Protein AF-A0A0F8D4D6-F1 (afdb_monomer)

Secondary structure (DSSP, 8-state):
--------------------------SSS-HHHHHHHHHHHHHHHHTSSSS--TT-EE--SSSSS-EETTTTEETTSSHHHHHHHHHHHH-TT-TTGGGHHHHHHHHTS---BGGGTB----TT-TTHHHHHHT---HHHHHHHHHHHIIIIIHHHHHHHHHTT---HHHHHHHHHHHHHHHHHHHHHHHHHH-S-GGGT--HHHHHHHHHHHHHHHHHHH-SS---TTHHHHHHHHHT-TT-PSSEEEEETTEEEEE-S------------TTGGGG--EEEPEEEEEEEETTSTT---TT-SEEEEEEETTEEEEEEEEE--TTS-TTSEEEEEEEEEEEEESTT---SS-EEEEEEEESS---TTT--SSEEETTEE-SSTT--EE-TTS-BT-S--SEEEEE-TTPPP-SEEEEEE-HHHHHHHHTTSS----EEEEESS-SS--EEEE-TT-S-GGGS-EEEEEEE---------PPPEEEEE---EEEEEEGGGTT---TT-SEEEEEEETTEEEEEEEE---TTTSSSS-EEEEEEEEEEEESTT---SS-EEEEEEEESS---TTT--SSEEETTEE-SSTT--EE-TT--BT-S--SEEEEE-TTPPP-SEEEEEE-HHHHHHHHTTSS----EEEEESS-SS--EEEE-TTSS-TTTS-EEEEEE-

Solvent-accessible surface area (backbone atoms only — not comparable to full-atom values): 36182 Å² total; per-residue (Å²): 132,87,87,84,88,84,91,89,84,85,90,82,90,86,84,91,75,87,76,79,77,78,72,87,84,83,86,83,81,60,70,79,43,48,57,32,36,38,51,30,56,46,21,29,70,77,66,75,32,57,54,64,44,64,33,43,48,46,68,82,77,68,24,34,21,42,34,28,32,56,83,51,38,20,45,15,59,49,55,30,45,56,38,49,51,50,26,29,73,78,36,76,83,45,86,66,50,80,38,48,74,31,36,54,52,45,61,71,45,77,46,65,31,59,97,44,57,8,16,56,64,61,70,72,45,82,61,47,50,60,54,40,53,68,51,79,56,63,61,53,50,48,27,49,52,55,47,45,36,69,70,31,47,49,54,20,50,53,51,30,57,74,37,45,60,81,44,47,45,54,43,38,51,41,31,50,31,17,69,77,49,35,61,67,47,32,50,50,52,53,58,72,57,52,76,33,37,66,75,71,36,59,57,70,64,45,45,56,46,44,53,52,52,48,46,53,50,35,55,72,69,63,75,79,60,60,49,67,60,51,21,59,52,53,36,57,75,70,63,46,38,72,60,66,66,71,41,76,41,38,37,88,85,45,82,41,79,45,64,40,76,58,69,81,69,68,79,73,66,83,61,56,84,77,59,72,67,66,61,61,51,74,47,53,75,72,44,52,37,33,21,34,56,86,48,31,82,47,58,34,58,80,40,44,46,35,35,28,8,2,54,83,92,34,42,30,21,29,39,38,32,60,60,54,80,87,46,42,67,89,56,48,63,66,42,25,38,39,31,39,23,33,54,34,47,74,95,44,64,40,92,29,59,30,39,39,32,32,29,38,35,69,54,75,64,37,68,91,40,28,21,10,41,22,34,27,88,93,37,64,37,93,39,72,66,56,49,32,26,16,71,85,68,36,76,76,45,90,46,53,57,21,73,51,74,48,54,14,81,54,57,56,80,69,43,73,48,77,34,60,35,32,73,57,53,40,38,3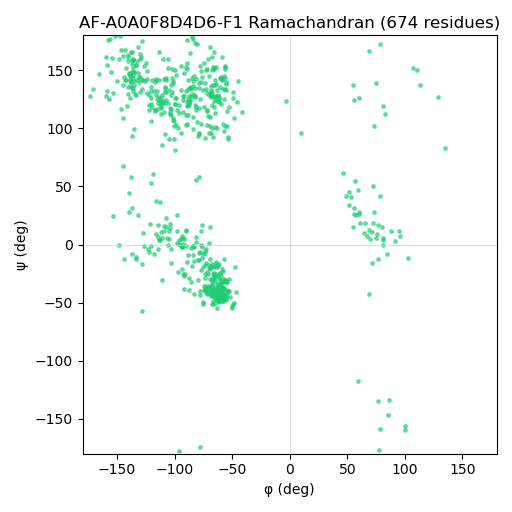3,30,60,62,77,36,79,82,41,36,39,31,37,32,26,79,62,54,58,40,17,52,38,33,26,32,18,86,56,31,92,48,78,93,38,30,52,45,36,36,42,30,54,38,69,85,75,74,82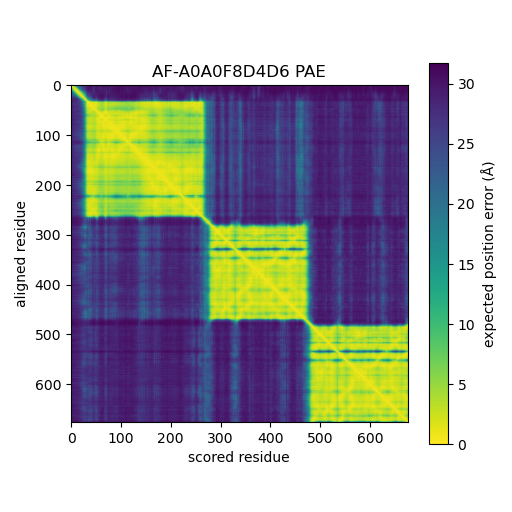,88,72,84,93,59,76,71,45,79,46,76,48,64,76,44,52,48,36,32,22,32,55,88,45,30,85,47,58,35,56,80,42,45,47,37,32,28,6,3,54,97,94,30,43,30,21,27,40,37,30,68,90,51,77,87,38,48,79,54,50,53,58,78,42,28,37,40,34,38,21,32,56,35,47,76,92,49,69,39,88,30,57,29,38,38,32,31,28,39,32,68,56,73,65,36,67,90,39,26,22,10,42,21,33,28,89,94,37,62,37,93,39,74,65,58,48,35,26,17,69,85,67,34,76,75,47,87,48,52,57,22,69,48,76,47,55,18,82,54,63,56,81,70,45,75,47,75,31,57,36,31,70,61,51,35,36,28,32,71,60,76,37,80,82,39,40,38,31,37,31,26,78,62,51,62,44,16,54,39,31,24,34,18,66,57,53,82,48,85,92,36,34,41,37,37,39,36,32,28,57

Nearest PDB structures (foldseek):
  7c6d-assembly1_A  TM=9.141E-01  e=6.738E-16  Bacillus subtilis subsp. subtilis str. 168
  6x2q-assembly1_A  TM=8.993E-01  e=3.715E-16  Gynuella sunshinyii YC6258
  7c6c-assembly1_A  TM=9.060E-01  e=2.905E-15  Bacillus subtilis subsp. subtilis str. 168
  5hwa-assembly1_A  TM=7.867E-01  e=1.535E-08  Niallia circulans
  2d05-assembly1_A  TM=7.242E-01  e=1.954E-07  Niallia circulans

Radius of gyration: 32.32 Å; Cα contacts (8 Å, |Δi|>4): 1452; chains: 1; bounding box: 99×65×96 Å

Sequence (676 aa):
MKINKYLIWFLALFLFVVMVTVMPTGAAENTSNMKNVILQMTTTLENSDTQLHFNYAENIGDGRGITFGCIGFCTGTYDGNILIKHYTELNPDNVLAKYIPALDKIDAGSHYAADGDGNPSVEGLSGFIQDVNSCDDPLFKKSQMDKLDELYYNPAMEIADSIGAKNALTKAFIYDMCIRHGVDGAKSIIKNAGTTPKQGADENTYLQKLLSLRDVKLKQEGAGDVNRNQGYKNVLNSGNIDLKTPFTFVAYGDYFTIDGKLDLGEQQQETTVEDRKNSTAAVIIEADNRLREASPDIVYQSSSFIDVGGIKSFRYRDVMRFDLSEYTSDFHVSNATLSLYWYYPAGTSRPNDTVIEVYRPASAWNSDYVSWNKRDKGVLWKNPGGNWYDKNGVLQGSTPYATITIKGSTLPDNRYYEFDVTDLVKEYTSGKYENTGFLIKARTENNNYIAFYSSEAWNENQKPRLAVTEQASVDPIIDVTPVTDVTVTGAMDNRLREASSDTVFKSSTFIDVGGIKSFRYRDVMRFDLSEYEASGEVSDATLSLYWYYPAGSSRLQDTVIEVYRPASAWNSDYVSWNKKDKGVSWINPGGDWYDKNCVSQGSTPYATITIKGNSFPDNRYYELDVTDLVKEYTSGKYENTGFLIKARTESNNYIAFSSSDVGNINQVPKLQLAYS

Structure (mmCIF, N/CA/C/O backbone):
data_AF-A0A0F8D4D6-F1
#
_entry.id   AF-A0A0F8D4D6-F1
#
loop_
_atom_site.group_PDB
_atom_site.id
_atom_site.type_symbol
_atom_site.label_atom_id
_atom_site.label_alt_id
_atom_site.label_comp_id
_atom_site.label_asym_id
_atom_site.label_entity_id
_atom_site.label_seq_id
_atom_site.pdbx_PDB_ins_code
_atom_site.Cartn_x
_atom_site.Cartn_y
_atom_site.Cartn_z
_atom_site.occupancy
_atom_site.B_iso_or_equiv
_atom_site.auth_seq_id
_atom_site.auth_comp_id
_atom_site.auth_asym_id
_atom_site.auth_atom_id
_atom_site.pdbx_PDB_model_num
ATOM 1 N N . MET A 1 1 ? 54.434 15.778 53.731 1.00 36.81 1 MET A N 1
ATOM 2 C CA . MET A 1 1 ? 53.776 15.859 52.407 1.00 36.81 1 MET A CA 1
ATOM 3 C C . MET A 1 1 ? 52.270 15.729 52.635 1.00 36.81 1 MET A C 1
ATOM 5 O O . MET A 1 1 ? 51.883 14.868 53.412 1.00 36.81 1 MET A O 1
ATOM 9 N N . LYS A 1 2 ? 51.481 16.674 52.102 1.00 31.05 2 LYS A N 1
ATOM 10 C CA . LYS A 1 2 ? 50.043 16.959 52.354 1.00 31.05 2 LYS A CA 1
ATOM 11 C C . LYS A 1 2 ? 49.157 15.681 52.362 1.00 31.05 2 LYS A C 1
ATOM 13 O O . LYS A 1 2 ? 49.332 14.867 51.469 1.00 31.05 2 LYS A O 1
ATOM 18 N N . ILE A 1 3 ? 48.411 15.358 53.443 1.00 26.36 3 ILE A N 1
ATOM 19 C CA . ILE A 1 3 ? 46.984 15.705 53.764 1.00 26.36 3 ILE A CA 1
ATOM 20 C C . ILE A 1 3 ? 46.011 15.156 52.682 1.00 26.36 3 ILE A C 1
ATOM 22 O O . ILE A 1 3 ? 46.236 15.483 51.527 1.00 26.36 3 ILE A O 1
ATOM 26 N N . ASN A 1 4 ? 44.927 14.376 52.892 1.00 29.33 4 ASN A N 1
ATOM 27 C CA . ASN A 1 4 ? 44.018 14.044 54.021 1.00 29.33 4 ASN A CA 1
ATOM 28 C C . ASN A 1 4 ? 43.317 12.676 53.721 1.00 29.33 4 ASN A C 1
ATOM 30 O O . ASN A 1 4 ? 42.964 12.456 52.569 1.00 29.33 4 ASN A O 1
ATOM 34 N N . LYS A 1 5 ? 43.244 11.692 54.640 1.00 29.30 5 LYS A N 1
ATOM 35 C CA . LYS A 1 5 ? 42.182 11.364 55.649 1.00 29.30 5 LYS A CA 1
ATOM 36 C C . LYS A 1 5 ? 40.883 10.737 55.081 1.00 29.30 5 LYS A C 1
ATOM 38 O O . LYS A 1 5 ? 40.131 11.417 54.406 1.00 29.30 5 LYS A O 1
ATOM 43 N N . TYR A 1 6 ? 40.699 9.415 55.202 1.00 27.59 6 TYR A N 1
ATOM 44 C CA . TYR A 1 6 ? 40.019 8.646 56.282 1.00 27.59 6 TYR A CA 1
ATOM 45 C C . TYR A 1 6 ? 38.476 8.555 56.162 1.00 27.59 6 TYR A C 1
ATOM 47 O O . TYR A 1 6 ? 37.785 9.523 56.437 1.00 27.59 6 TYR A O 1
ATOM 55 N N . LEU A 1 7 ? 38.005 7.322 55.897 1.00 25.45 7 LEU A N 1
ATOM 56 C CA . LEU A 1 7 ? 37.172 6.493 56.795 1.00 25.45 7 LEU A CA 1
ATOM 57 C C . LEU A 1 7 ? 35.666 6.821 57.006 1.00 25.45 7 LEU A C 1
ATOM 59 O O . LEU A 1 7 ? 35.295 7.935 57.348 1.00 25.45 7 LEU A O 1
ATOM 63 N N . ILE A 1 8 ? 34.885 5.726 57.036 1.00 27.27 8 ILE A N 1
ATOM 64 C CA . ILE A 1 8 ? 33.656 5.436 57.821 1.00 27.27 8 ILE A CA 1
ATOM 65 C C . ILE A 1 8 ? 32.318 5.291 57.049 1.00 27.27 8 ILE A C 1
ATOM 67 O O . ILE A 1 8 ? 31.992 6.004 56.113 1.00 27.27 8 ILE A O 1
ATOM 71 N N . TRP A 1 9 ? 31.612 4.259 57.518 1.00 22.14 9 TRP A N 1
ATOM 72 C CA . TRP A 1 9 ? 30.362 3.560 57.211 1.00 22.14 9 TRP A CA 1
ATOM 73 C C . TRP A 1 9 ? 29.008 4.325 57.224 1.00 22.14 9 TRP A C 1
ATOM 75 O O . TRP A 1 9 ? 28.842 5.285 57.963 1.00 22.14 9 TRP A O 1
ATOM 85 N N . PHE A 1 10 ? 28.022 3.686 56.555 1.00 22.42 10 PHE A N 1
ATOM 86 C CA . PHE A 1 10 ? 26.564 3.543 56.836 1.00 22.42 10 PHE A CA 1
ATOM 87 C C . PHE A 1 10 ? 25.510 4.641 56.501 1.00 22.42 10 PHE A C 1
ATOM 89 O O . PHE A 1 10 ? 25.472 5.703 57.100 1.00 22.42 10 PHE A O 1
ATOM 96 N N . LEU A 1 11 ? 24.565 4.221 55.631 1.00 20.81 11 LEU A N 1
ATOM 97 C CA . LEU A 1 11 ? 23.084 4.359 55.618 1.00 20.81 11 LEU A CA 1
ATOM 98 C C . LEU A 1 11 ? 22.348 5.728 55.696 1.00 20.81 11 LEU A C 1
ATOM 100 O O . LEU A 1 11 ? 22.382 6.397 56.721 1.00 20.81 11 LEU A O 1
ATOM 104 N N . ALA A 1 12 ? 21.491 5.961 54.676 1.00 21.97 12 ALA A N 1
ATOM 105 C CA . ALA A 1 12 ? 20.027 6.234 54.736 1.00 21.97 12 ALA A CA 1
ATOM 106 C C . ALA A 1 12 ? 19.495 7.488 53.984 1.00 21.97 12 ALA A C 1
ATOM 108 O O . ALA A 1 12 ? 19.918 8.594 54.285 1.00 21.97 12 ALA A O 1
ATOM 109 N N . LEU A 1 13 ? 18.480 7.244 53.115 1.00 22.98 13 LEU A N 1
ATOM 110 C CA . LEU A 1 13 ? 17.277 8.053 52.753 1.00 22.98 13 LEU A CA 1
ATOM 111 C C . LEU A 1 13 ? 17.486 9.513 52.254 1.00 22.98 13 LEU A C 1
ATOM 113 O O . LEU A 1 13 ? 18.202 10.274 52.873 1.00 22.98 13 LEU A O 1
ATOM 117 N N . PHE A 1 14 ? 16.851 10.091 51.224 1.00 23.73 14 PHE A N 1
ATOM 118 C CA . PHE A 1 14 ? 15.625 9.872 50.438 1.00 23.73 14 PHE A CA 1
ATOM 119 C C . PHE A 1 14 ? 15.714 10.863 49.244 1.00 23.73 14 PHE A C 1
ATOM 121 O O . PHE A 1 14 ? 15.986 12.033 49.494 1.00 23.73 14 PHE A O 1
ATOM 128 N N . LEU A 1 15 ? 15.440 10.468 47.994 1.00 22.64 15 LEU A N 1
ATOM 129 C CA . LEU A 1 15 ? 14.408 11.114 47.160 1.00 22.64 15 LEU A CA 1
ATOM 130 C C . LEU A 1 15 ? 14.208 10.353 45.842 1.00 22.64 15 LEU A C 1
ATOM 132 O O . LEU A 1 15 ? 15.136 10.073 45.090 1.00 22.64 15 LEU A O 1
ATOM 136 N N . PHE A 1 16 ? 12.944 10.043 45.609 1.00 24.58 16 PHE A N 1
ATOM 137 C CA . PHE A 1 16 ? 12.343 9.430 44.438 1.00 24.58 16 PHE A CA 1
ATOM 138 C C . PHE A 1 16 ? 12.459 10.371 43.223 1.00 24.58 16 PHE A C 1
ATOM 140 O O . PHE A 1 16 ? 11.942 11.483 43.274 1.00 24.58 16 PHE A O 1
ATOM 147 N N . VAL A 1 17 ? 13.057 9.917 42.119 1.00 24.19 17 VAL A N 1
ATOM 148 C CA . VAL A 1 17 ? 12.711 10.393 40.769 1.00 24.19 17 VAL A CA 1
ATOM 149 C C . VAL A 1 17 ? 12.620 9.161 39.878 1.00 24.19 17 VAL A C 1
ATOM 151 O O . VAL A 1 17 ? 13.624 8.600 39.447 1.00 24.19 17 VAL A O 1
ATOM 154 N N . VAL A 1 18 ? 11.386 8.714 39.653 1.00 23.27 18 VAL A N 1
ATOM 155 C CA . VAL A 1 18 ? 11.045 7.768 38.592 1.00 23.27 18 VAL A CA 1
ATOM 156 C C . VAL A 1 18 ? 11.262 8.509 37.279 1.00 23.27 18 VAL A C 1
ATOM 158 O O . VAL A 1 18 ? 10.450 9.342 36.884 1.00 23.27 18 VAL A O 1
ATOM 161 N N . MET A 1 19 ? 12.392 8.252 36.626 1.00 23.64 19 MET A N 1
ATOM 162 C CA . MET A 1 19 ? 12.600 8.664 35.246 1.00 23.64 19 MET A CA 1
ATOM 163 C C . MET A 1 19 ? 11.864 7.640 34.381 1.00 23.64 19 MET A C 1
ATOM 165 O O . MET A 1 19 ? 12.377 6.563 34.092 1.00 23.64 19 MET A O 1
ATOM 169 N N . VAL A 1 20 ? 10.610 7.948 34.048 1.00 23.52 20 VAL A N 1
ATOM 170 C CA . VAL A 1 20 ? 9.877 7.257 32.986 1.00 23.52 20 VAL A CA 1
ATOM 171 C C . VAL A 1 20 ? 10.644 7.538 31.698 1.00 23.52 20 VAL A C 1
ATOM 173 O O . VAL A 1 20 ? 10.545 8.624 31.130 1.00 23.52 20 VAL A O 1
ATOM 176 N N . THR A 1 21 ? 11.460 6.588 31.250 1.00 24.72 21 THR A N 1
ATOM 177 C CA . THR A 1 21 ? 11.944 6.580 29.873 1.00 24.72 21 THR A CA 1
ATOM 178 C C . THR A 1 21 ? 10.753 6.244 28.996 1.00 24.72 21 THR A C 1
ATOM 180 O O . THR A 1 21 ? 10.384 5.082 28.846 1.00 24.72 21 THR A O 1
ATOM 183 N N . VAL A 1 22 ? 10.125 7.290 28.468 1.00 24.45 22 VAL A N 1
ATOM 184 C CA . VAL A 1 22 ? 9.247 7.200 27.307 1.00 24.45 22 VAL A CA 1
ATOM 185 C C . VAL A 1 22 ? 10.097 6.615 26.183 1.00 24.45 22 VAL A C 1
ATOM 187 O O . VAL A 1 22 ? 10.973 7.291 25.645 1.00 24.45 22 VAL A O 1
ATOM 190 N N . MET A 1 23 ? 9.904 5.331 25.890 1.00 25.11 23 MET A N 1
ATOM 191 C CA . MET A 1 23 ? 10.391 4.761 24.643 1.00 25.11 23 MET A CA 1
ATOM 192 C C . MET A 1 23 ? 9.583 5.407 23.512 1.00 25.11 23 MET A C 1
ATOM 194 O O . MET A 1 23 ? 8.354 5.414 23.598 1.00 25.11 23 MET A O 1
ATOM 198 N N . PRO A 1 24 ? 10.220 5.982 22.481 1.00 25.45 24 PRO A N 1
ATOM 199 C CA . PRO A 1 24 ? 9.492 6.416 21.306 1.00 25.45 24 PRO A CA 1
ATOM 200 C C . PRO A 1 24 ? 9.013 5.161 20.569 1.00 25.45 24 PRO A C 1
ATOM 202 O O . PRO A 1 24 ? 9.784 4.478 19.903 1.00 25.45 24 PRO A O 1
ATOM 205 N N . THR A 1 25 ? 7.736 4.834 20.726 1.00 31.50 25 THR A N 1
ATOM 206 C CA . THR A 1 25 ? 7.013 3.948 19.815 1.00 31.50 25 THR A CA 1
ATOM 207 C C . THR A 1 25 ? 6.726 4.724 18.534 1.00 31.50 25 THR A C 1
ATOM 209 O O . THR A 1 25 ? 6.026 5.736 18.583 1.00 31.50 25 THR A O 1
ATOM 212 N N . GLY A 1 26 ? 7.260 4.260 17.406 1.00 32.91 26 GLY A N 1
ATOM 213 C CA . GLY A 1 26 ? 6.870 4.734 16.077 1.00 32.91 26 GLY A CA 1
ATOM 214 C C . GLY A 1 26 ? 8.056 5.004 15.159 1.00 32.91 26 GLY A C 1
ATOM 215 O O . GLY A 1 26 ? 8.487 6.146 15.031 1.00 32.91 26 GLY A O 1
ATOM 216 N N . ALA A 1 27 ? 8.570 3.958 14.508 1.00 31.52 27 ALA A N 1
ATOM 217 C CA . ALA A 1 27 ? 9.492 4.102 13.376 1.00 31.52 27 ALA A CA 1
ATOM 218 C C . ALA A 1 27 ? 9.462 2.909 12.397 1.00 31.52 27 ALA A C 1
ATOM 220 O O . ALA A 1 27 ? 10.447 2.685 11.704 1.00 31.52 27 ALA A O 1
ATOM 221 N N . ALA A 1 28 ? 8.362 2.148 12.326 1.00 27.56 28 ALA A N 1
ATOM 222 C CA . ALA A 1 28 ? 8.240 1.015 11.394 1.00 27.56 28 ALA A CA 1
ATOM 223 C C . ALA A 1 28 ? 7.066 1.131 10.396 1.00 27.56 28 ALA A C 1
ATOM 225 O O . ALA A 1 28 ? 6.937 0.290 9.520 1.00 27.56 28 ALA A O 1
ATOM 226 N N . GLU A 1 29 ? 6.259 2.197 10.457 1.00 29.19 29 GLU A N 1
ATOM 227 C CA . GLU A 1 29 ? 5.089 2.388 9.573 1.00 29.19 29 GLU A CA 1
ATOM 228 C C . GLU A 1 29 ? 5.359 3.310 8.356 1.00 29.19 29 GLU A C 1
ATOM 230 O O . GLU A 1 29 ? 4.451 3.609 7.589 1.00 29.19 29 GLU A O 1
ATOM 235 N N . ASN A 1 30 ? 6.586 3.827 8.171 1.00 37.50 30 ASN A N 1
ATOM 236 C CA . ASN A 1 30 ? 6.782 5.085 7.423 1.00 37.50 30 ASN A CA 1
ATOM 237 C C . ASN A 1 30 ? 7.521 5.007 6.066 1.00 37.50 30 ASN A C 1
ATOM 239 O O . ASN A 1 30 ? 7.768 6.046 5.458 1.00 37.50 30 ASN A O 1
ATOM 243 N N . THR A 1 31 ? 7.897 3.833 5.549 1.00 36.50 31 THR A N 1
ATOM 244 C CA . THR A 1 31 ? 8.665 3.757 4.283 1.00 36.50 31 THR A CA 1
ATOM 245 C C . THR A 1 31 ? 7.803 3.605 3.024 1.00 36.50 31 THR A C 1
ATOM 247 O O . THR A 1 31 ? 8.104 4.282 2.041 1.00 36.50 31 THR A O 1
ATOM 250 N N . SER A 1 32 ? 6.701 2.837 3.038 1.00 41.75 32 SER A N 1
ATOM 251 C CA . SER A 1 32 ? 5.772 2.776 1.884 1.00 41.75 32 SER A CA 1
ATOM 252 C C . SER A 1 32 ? 4.912 4.045 1.744 1.00 41.75 32 SER A C 1
ATOM 254 O O . SER A 1 32 ? 4.540 4.425 0.637 1.00 41.75 32 SER A O 1
ATOM 256 N N . ASN A 1 33 ? 4.691 4.773 2.845 1.00 62.91 33 ASN A N 1
ATOM 257 C CA . ASN A 1 33 ? 3.966 6.047 2.859 1.00 62.91 33 ASN A CA 1
ATOM 258 C C . ASN A 1 33 ? 4.796 7.202 2.251 1.00 62.91 33 ASN A C 1
ATOM 260 O O . ASN A 1 33 ? 4.277 8.017 1.491 1.00 62.91 33 ASN A O 1
ATOM 264 N N . MET A 1 34 ? 6.116 7.252 2.493 1.00 79.81 34 MET A N 1
ATOM 265 C CA . MET A 1 34 ? 6.954 8.381 2.057 1.00 79.81 34 MET A CA 1
ATOM 266 C C . MET A 1 34 ? 7.034 8.523 0.531 1.00 79.81 34 MET A C 1
ATOM 268 O O . MET A 1 34 ? 6.940 9.641 0.024 1.00 79.81 34 MET A O 1
ATOM 272 N N . LYS A 1 35 ? 7.189 7.419 -0.213 1.00 84.94 35 LYS A N 1
ATOM 273 C CA . LYS A 1 35 ? 7.232 7.468 -1.683 1.00 84.94 35 LYS A CA 1
ATOM 274 C C . LYS A 1 35 ? 5.926 8.023 -2.242 1.00 84.94 35 LYS A C 1
ATOM 276 O O . LYS A 1 35 ? 5.963 8.934 -3.063 1.00 84.94 35 LYS A O 1
ATOM 281 N N . ASN A 1 36 ? 4.786 7.544 -1.746 1.00 87.19 36 ASN A N 1
ATOM 282 C CA . ASN A 1 36 ? 3.485 8.017 -2.206 1.00 87.19 36 ASN A CA 1
ATOM 283 C C . ASN A 1 36 ? 3.281 9.501 -1.909 1.00 87.19 36 ASN A C 1
ATOM 285 O O . ASN A 1 36 ? 2.825 10.241 -2.770 1.00 87.19 36 ASN A O 1
ATOM 289 N N . VAL A 1 37 ? 3.692 9.961 -0.728 1.00 90.69 37 VAL A N 1
ATOM 290 C CA . VAL A 1 37 ? 3.667 11.385 -0.374 1.00 90.69 37 VAL A CA 1
ATOM 291 C C . VAL A 1 37 ? 4.540 12.219 -1.318 1.00 90.69 37 VAL A C 1
ATOM 293 O O . VAL A 1 37 ? 4.099 13.268 -1.782 1.00 90.69 37 VAL A O 1
ATOM 296 N N . ILE A 1 38 ? 5.751 11.755 -1.648 1.00 93.31 38 ILE A N 1
ATOM 297 C CA . ILE A 1 38 ? 6.656 12.438 -2.589 1.00 93.31 38 ILE A CA 1
ATOM 298 C C . ILE A 1 38 ? 6.019 12.540 -3.979 1.00 93.31 38 ILE A C 1
ATOM 300 O O . ILE A 1 38 ? 5.975 13.626 -4.556 1.00 93.31 38 ILE A O 1
ATOM 304 N N . LEU A 1 39 ? 5.496 11.429 -4.497 1.00 91.06 39 LEU A N 1
ATOM 305 C CA . LEU A 1 39 ? 4.845 11.377 -5.804 1.00 91.06 39 LEU A CA 1
ATOM 306 C C . LEU A 1 39 ? 3.575 12.242 -5.844 1.00 91.06 39 LEU A C 1
ATOM 308 O O . LEU A 1 39 ? 3.349 12.954 -6.819 1.00 91.06 39 LEU A O 1
ATOM 312 N N . GLN A 1 40 ? 2.793 12.256 -4.761 1.00 91.50 40 GLN A N 1
ATOM 313 C CA . GLN A 1 40 ? 1.600 13.089 -4.619 1.00 91.50 40 GLN A CA 1
ATOM 314 C C . GLN A 1 40 ? 1.957 14.581 -4.585 1.00 91.50 40 GLN A C 1
ATOM 316 O O . GLN A 1 40 ? 1.265 15.393 -5.186 1.00 91.50 40 GLN A O 1
ATOM 321 N N . MET A 1 41 ? 3.064 14.969 -3.944 1.00 93.88 41 MET A N 1
ATOM 322 C CA . MET A 1 41 ? 3.559 16.348 -4.029 1.00 93.88 41 MET A CA 1
ATOM 323 C C . MET A 1 41 ? 3.973 16.701 -5.461 1.00 93.88 41 MET A C 1
ATOM 325 O O . MET A 1 41 ? 3.590 17.757 -5.960 1.00 93.88 41 MET A O 1
ATOM 329 N N . THR A 1 42 ? 4.718 15.828 -6.140 1.00 90.81 42 THR A N 1
ATOM 330 C CA . THR A 1 42 ? 5.175 16.082 -7.513 1.00 90.81 42 THR A CA 1
ATOM 331 C C . THR A 1 42 ? 4.014 16.163 -8.502 1.00 90.81 42 THR A C 1
ATOM 333 O O . THR A 1 42 ? 4.007 17.074 -9.322 1.00 90.81 42 THR A O 1
ATOM 336 N N . THR A 1 43 ? 2.982 15.320 -8.394 1.00 86.75 43 THR A N 1
ATOM 337 C CA . THR A 1 43 ? 1.835 15.394 -9.318 1.00 86.75 43 THR A CA 1
ATOM 338 C C . THR A 1 43 ? 1.031 16.693 -9.170 1.00 86.75 43 THR A C 1
ATOM 340 O O . THR A 1 43 ? 0.542 17.216 -10.167 1.00 86.75 43 THR A O 1
ATOM 343 N N . THR A 1 44 ? 1.013 17.329 -7.989 1.00 87.75 44 THR A N 1
ATOM 344 C CA . THR A 1 44 ? 0.401 18.671 -7.862 1.00 87.75 44 THR A CA 1
ATOM 345 C C . THR A 1 44 ? 1.178 19.741 -8.626 1.00 87.75 44 THR A C 1
ATOM 347 O O . THR A 1 44 ? 0.604 20.751 -9.024 1.00 87.75 44 THR A O 1
ATOM 350 N N . LEU A 1 45 ? 2.480 19.526 -8.839 1.00 86.94 45 LEU A N 1
ATOM 351 C CA . LEU A 1 45 ? 3.350 20.428 -9.588 1.00 86.94 45 LEU A CA 1
ATOM 352 C C . LEU A 1 45 ? 3.343 20.125 -11.092 1.00 86.94 45 LEU A C 1
ATOM 354 O O . LEU A 1 45 ? 3.546 21.038 -11.881 1.00 86.94 45 LEU A O 1
ATOM 358 N N . GLU A 1 46 ? 3.117 18.873 -11.489 1.00 78.06 46 GLU A N 1
ATOM 359 C CA . GLU A 1 46 ? 3.051 18.486 -12.906 1.00 78.06 46 GLU A CA 1
ATOM 360 C C . GLU A 1 46 ? 1.643 18.643 -13.494 1.00 78.06 46 GLU A C 1
ATOM 362 O O . GLU A 1 46 ? 1.492 19.102 -14.621 1.00 78.06 46 GLU A O 1
ATOM 367 N N . ASN A 1 47 ? 0.605 18.307 -12.724 1.00 74.06 47 ASN A N 1
ATOM 368 C CA . ASN A 1 47 ? -0.753 18.105 -13.237 1.00 74.06 47 ASN A CA 1
ATOM 369 C C . ASN A 1 47 ? -1.828 18.928 -12.510 1.00 74.06 47 ASN A C 1
ATOM 371 O O . ASN A 1 47 ? -3.004 18.820 -12.852 1.00 74.06 47 ASN A O 1
ATOM 375 N N . SER A 1 48 ? -1.466 19.719 -11.489 1.00 79.12 48 SER A N 1
ATOM 376 C CA . SER A 1 48 ? -2.432 20.388 -10.596 1.00 79.12 48 SER A CA 1
ATOM 377 C C . SER A 1 48 ? -3.482 19.423 -10.016 1.00 79.12 48 SER A C 1
ATOM 379 O O . SER A 1 48 ? -4.638 19.787 -9.801 1.00 79.12 48 SER A O 1
ATOM 381 N N . ASP A 1 49 ? -3.062 18.184 -9.757 1.00 82.19 49 ASP A N 1
ATOM 382 C CA . ASP A 1 49 ? -3.867 17.088 -9.220 1.00 82.19 49 ASP A CA 1
ATOM 383 C C . ASP A 1 49 ? -3.060 16.368 -8.128 1.00 82.19 49 ASP A C 1
ATOM 385 O O . ASP A 1 49 ? -1.840 16.486 -8.070 1.00 82.19 49 ASP A O 1
ATOM 389 N N . THR A 1 50 ? -3.719 15.631 -7.240 1.00 83.75 50 THR A N 1
ATOM 390 C CA . THR A 1 50 ? -3.068 14.750 -6.264 1.00 83.75 50 THR A CA 1
ATOM 391 C C . THR A 1 50 ? -2.963 13.304 -6.747 1.00 83.75 50 THR A C 1
ATOM 393 O O . THR A 1 50 ? -2.394 12.485 -6.036 1.00 83.75 50 THR A O 1
ATOM 396 N N . GLN A 1 51 ? -3.466 12.968 -7.937 1.00 85.75 51 GLN A N 1
ATOM 397 C CA . GLN A 1 51 ? -3.348 11.632 -8.532 1.00 85.75 51 GLN A CA 1
ATOM 398 C C . GLN A 1 51 ? -2.417 11.608 -9.750 1.00 85.75 51 GLN A C 1
ATOM 400 O O . GLN A 1 51 ? -2.114 12.644 -10.345 1.00 85.75 51 GLN A O 1
ATOM 405 N N . LEU A 1 52 ? -1.916 10.420 -10.098 1.00 85.19 52 LEU A N 1
ATOM 406 C CA . LEU A 1 52 ? -1.071 10.216 -11.277 1.00 85.19 52 LEU A CA 1
ATOM 407 C C . LEU A 1 52 ? -1.925 10.030 -12.536 1.00 85.19 52 LEU A C 1
ATOM 409 O O . LEU A 1 52 ? -2.882 9.258 -12.543 1.00 85.19 52 LEU A O 1
ATOM 413 N N . HIS A 1 53 ? -1.517 10.677 -13.627 1.00 85.00 53 HIS A N 1
ATOM 414 C CA . HIS A 1 53 ? -2.198 10.608 -14.923 1.00 85.00 53 HIS A CA 1
ATOM 415 C C . HIS A 1 53 ? -1.382 9.791 -15.926 1.00 85.00 53 HIS A C 1
ATOM 417 O O . HIS A 1 53 ? -0.474 10.296 -16.577 1.00 85.00 53 HIS A O 1
ATOM 423 N N . PHE A 1 54 ? -1.686 8.499 -16.053 1.00 88.88 54 PHE A N 1
ATOM 424 C CA . PHE A 1 54 ? -0.893 7.573 -16.877 1.00 88.88 54 PHE A CA 1
ATOM 425 C C . PHE A 1 54 ? -1.137 7.692 -18.387 1.00 88.88 54 PHE A C 1
ATOM 427 O O . PHE A 1 54 ? -0.291 7.281 -19.177 1.00 88.88 54 PHE A O 1
ATOM 434 N N . ASN A 1 55 ? -2.279 8.230 -18.803 1.00 90.38 55 ASN A N 1
ATOM 435 C CA . ASN A 1 55 ? -2.662 8.366 -20.208 1.00 90.38 55 ASN A CA 1
ATOM 436 C C . ASN A 1 55 ? -2.629 9.821 -20.692 1.00 90.38 55 ASN A C 1
ATOM 438 O O . ASN A 1 55 ? -3.194 10.117 -21.733 1.00 90.38 55 ASN A O 1
ATOM 442 N N . TYR A 1 56 ? -1.983 10.737 -19.968 1.00 89.62 56 TYR A N 1
ATOM 443 C CA . TYR A 1 56 ? -1.754 12.089 -20.474 1.00 89.62 56 TYR A CA 1
ATOM 444 C C . TYR A 1 56 ? -0.786 12.059 -21.667 1.00 89.62 56 TYR A C 1
ATOM 446 O O . TYR A 1 56 ? 0.225 11.359 -21.611 1.00 89.62 56 TYR A O 1
ATOM 454 N N . ALA A 1 57 ? -1.066 12.827 -22.723 1.00 94.56 57 ALA A N 1
ATOM 455 C CA . ALA A 1 57 ? -0.121 13.118 -23.798 1.00 94.56 57 ALA A CA 1
ATOM 456 C C . ALA A 1 57 ? -0.437 14.454 -24.488 1.00 94.56 57 ALA A C 1
ATOM 458 O O . ALA A 1 57 ? -1.560 14.683 -24.942 1.00 94.56 57 ALA A O 1
ATOM 459 N N . GLU A 1 58 ? 0.569 15.311 -24.645 1.00 90.19 58 GLU A N 1
ATOM 460 C CA . GLU A 1 58 ? 0.441 16.617 -25.293 1.00 90.19 58 GLU A CA 1
ATOM 461 C C . GLU A 1 58 ? 1.786 17.091 -25.861 1.00 90.19 58 GLU A C 1
ATOM 463 O O . GLU A 1 58 ? 2.844 16.806 -25.313 1.00 90.19 58 GLU A O 1
ATOM 468 N N . ASN A 1 59 ? 1.770 17.853 -26.957 1.00 93.44 59 ASN A N 1
ATOM 469 C CA . ASN A 1 59 ? 2.930 18.660 -27.342 1.00 93.44 59 ASN A CA 1
ATOM 470 C C . ASN A 1 59 ? 2.719 20.086 -26.831 1.00 93.44 59 ASN A C 1
ATOM 472 O O . ASN A 1 59 ? 2.008 20.874 -27.455 1.00 93.44 59 ASN A O 1
ATOM 476 N N . ILE A 1 60 ? 3.358 20.402 -25.709 1.00 83.75 60 ILE A N 1
ATOM 477 C CA . ILE A 1 60 ? 3.240 21.699 -25.032 1.00 83.75 60 ILE A CA 1
ATOM 478 C C . ILE A 1 60 ? 4.132 22.793 -25.646 1.00 83.75 60 ILE A C 1
ATOM 480 O O . ILE A 1 60 ? 4.152 23.927 -25.169 1.00 83.75 60 ILE A O 1
ATOM 484 N N . GLY A 1 61 ? 4.874 22.485 -26.718 1.00 85.00 61 GLY A N 1
ATOM 485 C CA . GLY A 1 61 ? 5.689 23.457 -27.451 1.00 85.00 61 GLY A CA 1
ATOM 486 C C . GLY A 1 61 ? 6.950 23.926 -26.718 1.00 85.00 61 GLY A C 1
ATOM 487 O O . GLY A 1 61 ? 7.517 24.954 -27.082 1.00 85.00 61 GLY A O 1
ATOM 488 N N . ASP A 1 62 ? 7.411 23.182 -25.712 1.00 80.31 62 ASP A N 1
ATOM 489 C CA . ASP A 1 62 ? 8.588 23.509 -24.893 1.00 80.31 62 ASP A CA 1
ATOM 490 C C . ASP A 1 62 ? 9.927 23.057 -25.516 1.00 80.31 62 ASP A C 1
ATOM 492 O O . ASP A 1 62 ? 11.003 23.305 -24.969 1.00 80.31 62 ASP A O 1
ATOM 496 N N . GLY A 1 63 ? 9.864 22.411 -26.683 1.00 87.94 63 GLY A N 1
ATOM 497 C CA . GLY A 1 63 ? 11.023 21.916 -27.418 1.00 87.94 63 GLY A CA 1
ATOM 498 C C . GLY A 1 63 ? 11.425 20.473 -27.105 1.00 87.94 63 GLY A C 1
ATOM 499 O O . GLY A 1 63 ? 12.405 20.007 -27.686 1.00 87.94 63 GLY A O 1
ATOM 500 N N . ARG A 1 64 ? 10.678 19.756 -26.252 1.00 91.25 64 ARG A N 1
ATOM 501 C CA . ARG A 1 64 ? 10.940 18.349 -25.885 1.00 91.25 64 ARG A CA 1
ATOM 502 C C . ARG A 1 64 ? 10.130 17.329 -26.694 1.00 91.25 64 ARG A C 1
ATOM 504 O O . ARG A 1 64 ? 10.225 16.129 -26.453 1.00 91.25 64 ARG A O 1
ATOM 511 N N . GLY A 1 65 ? 9.350 17.788 -27.672 1.00 95.19 65 GLY A N 1
ATOM 512 C CA . GLY A 1 65 ? 8.467 16.935 -28.468 1.00 95.19 65 GLY A CA 1
ATOM 513 C C . GLY A 1 65 ? 7.111 16.742 -27.788 1.00 95.19 65 GLY A C 1
ATOM 514 O O . GLY A 1 65 ? 6.488 17.717 -27.378 1.00 95.19 65 GLY A O 1
ATOM 515 N N . ILE A 1 66 ? 6.621 15.503 -27.726 1.00 97.06 66 ILE A N 1
ATOM 516 C CA . ILE A 1 66 ? 5.379 15.157 -27.020 1.00 97.06 66 ILE A CA 1
ATOM 517 C C . ILE A 1 66 ? 5.739 14.737 -25.594 1.00 97.06 66 ILE A C 1
ATOM 519 O O . ILE A 1 66 ? 6.525 13.807 -25.421 1.00 97.06 66 ILE A O 1
ATOM 523 N N . THR A 1 67 ? 5.136 15.391 -24.606 1.00 92.38 67 THR A N 1
ATOM 524 C CA . THR A 1 67 ? 5.174 15.054 -23.179 1.00 92.38 67 THR A CA 1
ATOM 525 C C . THR A 1 67 ? 4.017 14.114 -22.857 1.00 92.38 67 THR A C 1
ATOM 527 O O . THR A 1 67 ? 2.891 14.373 -23.278 1.00 92.38 67 THR A O 1
ATOM 530 N N . PHE A 1 68 ? 4.264 13.014 -22.147 1.00 94.19 68 PHE A N 1
ATOM 531 C CA . PHE A 1 68 ? 3.250 12.002 -21.866 1.00 94.19 68 PHE A CA 1
ATOM 532 C C . PHE A 1 68 ? 3.504 11.188 -20.588 1.00 94.19 68 PHE A C 1
ATOM 534 O O . PHE A 1 68 ? 4.625 11.091 -20.093 1.00 94.19 68 PHE A O 1
ATOM 541 N N . GLY A 1 69 ? 2.451 10.557 -20.072 1.00 91.06 69 GLY A N 1
ATOM 542 C CA . GLY A 1 69 ? 2.502 9.689 -18.896 1.00 91.06 69 GLY A CA 1
ATOM 543 C C . GLY A 1 69 ? 2.580 10.423 -17.553 1.00 91.06 69 GLY A C 1
ATOM 544 O O . GLY A 1 69 ? 2.547 11.649 -17.481 1.00 91.06 69 GLY A O 1
ATOM 545 N N . CYS A 1 70 ? 2.701 9.647 -16.475 1.00 88.12 70 CYS A N 1
ATOM 546 C CA . CYS A 1 70 ? 2.448 10.079 -15.097 1.00 88.12 70 CYS A CA 1
ATOM 547 C C . CYS A 1 70 ? 3.410 11.139 -14.540 1.00 88.12 70 CYS A C 1
ATOM 549 O O . CYS A 1 70 ? 3.073 11.806 -13.563 1.00 88.12 70 CYS A O 1
ATOM 551 N N . ILE A 1 71 ? 4.585 11.295 -15.154 1.00 86.31 71 ILE A N 1
ATOM 552 C CA . ILE A 1 71 ? 5.614 12.279 -14.781 1.00 86.31 71 ILE A CA 1
ATOM 553 C C . ILE A 1 71 ? 6.079 13.139 -15.965 1.00 86.31 71 ILE A C 1
ATOM 555 O O . ILE A 1 71 ? 7.081 13.836 -15.845 1.00 86.31 71 ILE A O 1
ATOM 559 N N . GLY A 1 72 ? 5.393 13.064 -17.111 1.00 87.94 72 GLY A N 1
ATOM 560 C CA . GLY A 1 72 ? 5.756 13.837 -18.300 1.00 87.94 72 GLY A CA 1
ATOM 561 C C . GLY A 1 72 ? 7.028 13.360 -19.014 1.00 87.94 72 GLY A C 1
ATOM 562 O O . GLY A 1 72 ? 7.897 14.169 -19.335 1.00 87.94 72 GLY A O 1
ATOM 563 N N . PHE A 1 73 ? 7.127 12.062 -19.315 1.00 92.81 73 PHE A N 1
ATOM 564 C CA . PHE A 1 73 ? 8.154 11.533 -20.221 1.00 92.81 73 PHE A CA 1
ATOM 565 C C . PHE A 1 73 ? 8.078 12.231 -21.578 1.00 92.81 73 PHE A C 1
ATOM 567 O O . PHE A 1 73 ? 6.974 12.496 -22.052 1.00 92.81 73 PHE A O 1
ATOM 574 N N . CYS A 1 74 ? 9.205 12.495 -22.244 1.00 94.19 74 CYS A N 1
ATOM 575 C CA . CYS A 1 74 ? 9.161 13.201 -23.527 1.00 94.19 74 CYS A CA 1
ATOM 576 C C . CYS A 1 74 ? 9.750 12.393 -24.690 1.00 94.19 74 CYS A C 1
ATOM 578 O O . CYS A 1 74 ? 10.758 11.696 -24.583 1.00 94.19 74 CYS A O 1
ATOM 580 N N . THR A 1 75 ? 9.125 12.502 -25.863 1.00 97.62 75 THR A N 1
ATOM 581 C CA . THR A 1 75 ? 9.600 11.813 -27.077 1.00 97.62 75 THR A CA 1
ATOM 582 C C . THR A 1 75 ? 10.928 12.360 -27.594 1.00 97.62 75 THR A C 1
ATOM 584 O O . THR A 1 75 ? 11.581 11.699 -28.392 1.00 97.62 75 THR A O 1
ATOM 587 N N . GLY A 1 76 ? 11.307 13.572 -27.185 1.00 95.06 76 GLY A N 1
ATOM 588 C CA . GLY A 1 76 ? 12.523 14.265 -27.600 1.00 95.06 76 GLY A CA 1
ATOM 589 C C . GLY A 1 76 ? 13.637 14.287 -26.557 1.00 95.06 76 GLY A C 1
ATOM 590 O O . GLY A 1 76 ? 14.579 15.055 -26.740 1.00 95.06 76 GLY A O 1
ATOM 591 N N . THR A 1 77 ? 13.539 13.502 -25.477 1.00 91.56 77 THR A N 1
ATOM 592 C CA . THR A 1 77 ? 14.541 13.446 -24.390 1.00 91.56 77 THR A CA 1
ATOM 593 C C . THR A 1 77 ? 14.945 12.019 -24.002 1.00 91.56 77 THR A C 1
ATOM 595 O O . THR A 1 77 ? 15.433 11.796 -22.895 1.00 91.56 77 THR A O 1
ATOM 598 N N . TYR A 1 78 ? 14.825 11.058 -24.929 1.00 93.81 78 TYR A N 1
ATOM 599 C CA . TYR A 1 78 ? 15.194 9.634 -24.798 1.00 93.81 78 TYR A CA 1
ATOM 600 C C . TYR A 1 78 ? 14.332 8.797 -23.841 1.00 93.81 78 TYR A C 1
ATOM 602 O O . TYR A 1 78 ? 13.980 7.660 -24.155 1.00 93.81 78 TYR A O 1
ATOM 610 N N . ASP A 1 79 ? 13.988 9.332 -22.675 1.00 93.44 79 ASP A N 1
ATOM 611 C CA . ASP A 1 79 ? 13.175 8.696 -21.634 1.00 93.44 79 ASP A CA 1
ATOM 612 C C . ASP A 1 79 ? 11.828 8.173 -22.161 1.00 93.44 79 ASP A C 1
ATOM 614 O O . ASP A 1 79 ? 11.457 7.034 -21.867 1.00 93.44 79 ASP A O 1
ATOM 618 N N . GLY A 1 80 ? 11.151 8.931 -23.029 1.00 96.00 80 GLY A N 1
ATOM 619 C CA . GLY A 1 80 ? 9.939 8.473 -23.702 1.00 96.00 80 GLY A CA 1
ATOM 620 C C . GLY A 1 80 ? 10.164 7.224 -24.564 1.00 96.00 80 GLY A C 1
ATOM 621 O O . GLY A 1 80 ? 9.372 6.285 -24.515 1.00 96.00 80 GLY A O 1
ATOM 622 N N . ASN A 1 81 ? 11.266 7.151 -25.317 1.00 98.00 81 ASN A N 1
ATOM 623 C CA . ASN A 1 81 ? 11.584 5.971 -26.128 1.00 98.00 81 ASN A CA 1
ATOM 624 C C . ASN A 1 81 ? 11.981 4.766 -25.259 1.00 98.00 81 ASN A C 1
ATOM 626 O O . ASN A 1 81 ? 11.544 3.643 -25.514 1.00 98.00 81 ASN A O 1
ATOM 630 N N . ILE A 1 82 ? 12.760 4.994 -24.195 1.00 97.38 82 ILE A N 1
ATOM 631 C CA . ILE A 1 82 ? 13.119 3.963 -23.206 1.00 97.38 82 ILE A CA 1
ATOM 632 C C . ILE A 1 82 ? 11.854 3.346 -22.596 1.00 97.38 82 ILE A C 1
ATOM 634 O O . ILE A 1 82 ? 11.752 2.122 -22.491 1.00 97.38 82 ILE A O 1
ATOM 638 N N . LEU A 1 83 ? 10.873 4.181 -22.247 1.00 97.69 83 LEU A N 1
ATOM 639 C CA . LEU A 1 83 ? 9.584 3.747 -21.722 1.00 97.69 83 LEU A CA 1
ATOM 640 C C . LEU A 1 83 ? 8.808 2.871 -22.716 1.00 97.69 83 LEU A C 1
ATOM 642 O O . LEU A 1 83 ? 8.328 1.800 -22.340 1.00 97.69 83 LEU A O 1
ATOM 646 N N . ILE A 1 84 ? 8.679 3.296 -23.979 1.00 98.12 84 ILE A N 1
ATOM 647 C CA . ILE A 1 84 ? 7.924 2.532 -24.988 1.00 98.12 84 ILE A CA 1
ATOM 648 C C . ILE A 1 84 ? 8.623 1.209 -25.333 1.00 98.12 84 ILE A C 1
ATOM 650 O O . ILE A 1 84 ? 7.953 0.192 -25.530 1.00 98.12 84 ILE A O 1
ATOM 654 N N . LYS A 1 85 ? 9.960 1.178 -25.348 1.00 97.69 85 LYS A N 1
ATOM 655 C CA . LYS A 1 85 ? 10.730 -0.065 -25.516 1.00 97.69 85 LYS A CA 1
ATOM 656 C C . LYS A 1 85 ? 10.491 -1.035 -24.366 1.00 97.69 85 LYS A C 1
ATOM 658 O O . LYS A 1 85 ? 10.155 -2.183 -24.626 1.00 97.69 85 LYS A O 1
ATOM 663 N N . HIS A 1 86 ? 10.556 -0.562 -23.121 1.00 97.00 86 HIS A N 1
ATOM 664 C CA . HIS A 1 86 ? 10.252 -1.386 -21.945 1.00 97.00 86 HIS A CA 1
ATOM 665 C C . HIS A 1 86 ? 8.803 -1.883 -21.945 1.00 97.00 86 HIS A C 1
ATOM 667 O O . HIS A 1 86 ? 8.543 -3.056 -21.698 1.00 97.00 86 HIS A O 1
ATOM 673 N N . TYR A 1 87 ? 7.849 -1.033 -22.329 1.00 97.69 87 TYR A N 1
ATOM 674 C CA . TYR A 1 87 ? 6.459 -1.459 -22.494 1.00 97.69 87 TYR A CA 1
ATOM 675 C C . TYR A 1 87 ? 6.325 -2.551 -23.567 1.00 97.69 87 TYR A C 1
ATOM 677 O O . TYR A 1 87 ? 5.570 -3.499 -23.388 1.00 97.69 87 TYR A O 1
ATOM 685 N N . THR A 1 88 ? 7.117 -2.478 -24.637 1.00 96.69 88 THR A N 1
ATOM 686 C CA . THR A 1 88 ? 7.153 -3.501 -25.694 1.00 96.69 88 THR A CA 1
ATOM 687 C C . THR A 1 88 ? 7.849 -4.791 -25.262 1.00 96.69 88 THR A C 1
ATOM 689 O O . THR A 1 88 ? 7.474 -5.865 -25.719 1.00 96.69 88 THR A O 1
ATOM 692 N N . GLU A 1 89 ? 8.804 -4.729 -24.336 1.00 92.88 89 GLU A N 1
ATOM 693 C CA . GLU A 1 89 ? 9.361 -5.925 -23.691 1.00 92.88 89 GLU A CA 1
ATOM 694 C C . GLU A 1 89 ? 8.318 -6.628 -22.808 1.00 92.88 89 GLU A C 1
ATOM 696 O O . GLU A 1 89 ? 8.262 -7.858 -22.787 1.00 92.88 89 GLU A O 1
ATOM 701 N N . LEU A 1 90 ? 7.473 -5.858 -22.111 1.00 84.00 90 LEU A N 1
ATOM 702 C CA . LEU A 1 90 ? 6.385 -6.383 -21.279 1.00 84.00 90 LEU A CA 1
ATOM 703 C C . LEU A 1 90 ? 5.195 -6.894 -22.110 1.00 84.00 90 LEU A C 1
ATOM 705 O O . LEU A 1 90 ? 4.606 -7.917 -21.768 1.00 84.00 90 LEU A O 1
ATOM 709 N N . ASN A 1 91 ? 4.848 -6.194 -23.190 1.00 92.81 91 ASN A N 1
ATOM 710 C CA . ASN A 1 91 ? 3.763 -6.530 -24.108 1.00 92.81 91 ASN A CA 1
ATOM 711 C C . ASN A 1 91 ? 4.218 -6.334 -25.570 1.00 92.81 91 ASN A C 1
ATOM 713 O O . ASN A 1 91 ? 4.089 -5.231 -26.104 1.00 92.81 91 ASN A O 1
ATOM 717 N N . PRO A 1 92 ? 4.726 -7.378 -26.250 1.00 93.88 92 PRO A N 1
ATOM 718 C CA . PRO A 1 92 ? 5.250 -7.258 -27.615 1.00 93.88 92 PRO A CA 1
ATOM 719 C C . PRO A 1 92 ? 4.239 -6.789 -28.671 1.00 93.88 92 PRO A C 1
ATOM 721 O O . PRO A 1 92 ? 4.645 -6.209 -29.676 1.00 93.88 92 PRO A O 1
ATOM 724 N N . ASP A 1 93 ? 2.941 -7.006 -28.440 1.00 92.12 93 ASP A N 1
ATOM 725 C CA . ASP A 1 93 ? 1.862 -6.697 -29.389 1.00 92.12 93 ASP A CA 1
ATOM 726 C C . ASP A 1 93 ? 1.176 -5.343 -29.102 1.00 92.12 93 ASP A C 1
ATOM 728 O O . ASP A 1 93 ? 0.115 -5.040 -29.655 1.00 92.12 93 ASP A O 1
ATOM 732 N N . ASN A 1 94 ? 1.756 -4.510 -28.230 1.00 96.75 94 ASN A N 1
ATOM 733 C CA . ASN A 1 94 ? 1.138 -3.250 -27.823 1.00 96.75 94 ASN A CA 1
ATOM 734 C C . ASN A 1 94 ? 1.026 -2.219 -28.967 1.00 96.75 94 ASN A C 1
ATOM 736 O O . ASN A 1 94 ? 1.856 -2.143 -29.876 1.00 96.75 94 ASN A O 1
ATOM 740 N N . VAL A 1 95 ? 0.015 -1.348 -28.874 1.00 96.06 95 VAL A N 1
ATOM 741 C CA . VAL A 1 95 ? -0.295 -0.337 -29.902 1.00 96.06 95 VAL A CA 1
ATOM 742 C C . VAL A 1 95 ? 0.819 0.698 -30.110 1.00 96.06 95 VAL A C 1
ATOM 744 O O . VAL A 1 95 ? 0.946 1.246 -31.208 1.00 96.06 95 VAL A O 1
ATOM 747 N N . LEU A 1 96 ? 1.645 0.952 -29.089 1.00 97.88 96 LEU A N 1
ATOM 748 C CA . LEU A 1 96 ? 2.693 1.973 -29.116 1.00 97.88 96 LEU A CA 1
ATOM 749 C C . LEU A 1 96 ? 4.002 1.471 -29.747 1.00 97.88 96 LEU A C 1
ATOM 751 O O . LEU A 1 96 ? 4.795 2.287 -30.221 1.00 97.88 96 LEU A O 1
ATOM 755 N N . ALA A 1 97 ? 4.207 0.153 -29.854 1.00 97.94 97 ALA A N 1
ATOM 756 C CA . ALA A 1 97 ? 5.405 -0.454 -30.440 1.00 97.94 97 ALA A CA 1
ATOM 757 C C . ALA A 1 97 ? 5.685 0.037 -31.873 1.00 97.94 97 ALA A C 1
ATOM 759 O O . ALA A 1 97 ? 6.840 0.209 -32.273 1.00 97.94 97 ALA A O 1
ATOM 760 N N . LYS A 1 98 ? 4.632 0.349 -32.644 1.00 98.00 98 LYS A N 1
ATOM 761 C CA . LYS A 1 98 ? 4.742 0.871 -34.020 1.00 98.00 98 LYS A CA 1
ATOM 762 C C . LYS A 1 98 ? 5.460 2.227 -34.114 1.00 98.00 98 LYS A C 1
ATOM 764 O O . LYS A 1 98 ? 5.914 2.585 -35.200 1.00 98.00 98 LYS A O 1
ATOM 769 N N . TYR A 1 99 ? 5.575 2.967 -33.009 1.00 98.56 99 TYR A N 1
ATOM 770 C CA . TYR A 1 99 ? 6.239 4.272 -32.958 1.00 98.56 99 TYR A CA 1
ATOM 771 C C . TYR A 1 99 ? 7.738 4.195 -32.657 1.00 98.56 99 TYR A C 1
ATOM 773 O O . TYR A 1 99 ? 8.446 5.162 -32.935 1.00 98.56 99 TYR A O 1
ATOM 781 N N . ILE A 1 100 ? 8.250 3.056 -32.172 1.00 98.44 100 ILE A N 1
ATOM 782 C CA . ILE A 1 100 ? 9.672 2.887 -31.821 1.00 98.44 100 ILE A CA 1
ATOM 783 C C . ILE A 1 100 ? 10.614 3.298 -32.967 1.00 98.44 100 ILE A C 1
ATOM 785 O O . ILE A 1 100 ? 11.535 4.068 -32.710 1.00 98.44 100 ILE A O 1
ATOM 789 N N . PRO A 1 101 ? 10.388 2.921 -34.245 1.00 98.50 101 PRO A N 1
ATOM 790 C CA . PRO A 1 101 ? 11.279 3.347 -35.328 1.00 98.50 101 PRO A CA 1
ATOM 791 C C . PRO A 1 101 ? 11.316 4.865 -35.565 1.00 98.50 101 PRO A C 1
ATOM 793 O O . PRO A 1 101 ? 12.300 5.375 -36.100 1.00 98.50 101 PRO A O 1
ATOM 796 N N . ALA A 1 102 ? 10.242 5.591 -35.235 1.00 98.56 102 ALA A N 1
ATOM 797 C CA . ALA A 1 102 ? 10.215 7.051 -35.308 1.00 98.56 102 ALA A CA 1
ATOM 798 C C . ALA A 1 102 ? 10.941 7.665 -34.104 1.00 98.56 102 ALA A C 1
ATOM 800 O O . ALA A 1 102 ? 11.776 8.548 -34.288 1.00 98.56 102 ALA A O 1
ATOM 801 N N . LEU A 1 103 ? 10.696 7.135 -32.903 1.00 98.31 103 LEU A N 1
ATOM 802 C CA . LEU A 1 103 ? 11.383 7.543 -31.677 1.00 98.31 103 LEU A CA 1
ATOM 803 C C . LEU A 1 103 ? 12.903 7.316 -31.773 1.00 98.31 103 LEU A C 1
ATOM 805 O O . LEU A 1 103 ? 13.672 8.216 -31.464 1.00 98.31 103 LEU A O 1
ATOM 809 N N . ASP A 1 104 ? 13.351 6.189 -32.333 1.00 98.44 104 ASP A N 1
ATOM 810 C CA . ASP A 1 104 ? 14.773 5.910 -32.588 1.00 98.44 104 ASP A CA 1
ATOM 811 C C . ASP A 1 104 ? 15.430 6.939 -33.519 1.00 98.44 104 ASP A C 1
ATOM 813 O O . ASP A 1 104 ? 16.602 7.276 -33.355 1.00 98.44 104 ASP A O 1
ATOM 817 N N . LYS A 1 105 ? 14.689 7.454 -34.508 1.00 98.19 105 LYS A N 1
ATOM 818 C CA . LYS A 1 105 ? 15.191 8.512 -35.398 1.00 98.19 105 LYS A CA 1
ATOM 819 C C . LYS A 1 105 ? 15.265 9.862 -34.696 1.00 98.19 105 LYS A C 1
ATOM 821 O O . LYS A 1 105 ? 16.171 10.634 -35.004 1.00 98.19 105 LYS A O 1
ATOM 826 N N . ILE A 1 106 ? 14.317 10.151 -33.806 1.00 97.81 106 ILE A N 1
ATOM 827 C CA . ILE A 1 106 ? 14.314 11.374 -32.999 1.00 97.81 106 ILE A CA 1
ATOM 828 C C . ILE A 1 106 ? 15.519 11.353 -32.053 1.00 97.81 106 ILE A C 1
ATOM 830 O O . ILE A 1 106 ? 16.315 12.289 -32.096 1.00 97.81 106 ILE A O 1
ATOM 834 N N . ASP A 1 107 ? 15.722 10.257 -31.320 1.00 96.75 107 ASP A N 1
ATOM 835 C CA . ASP A 1 107 ? 16.864 10.068 -30.412 1.00 96.75 107 ASP A CA 1
ATOM 836 C C . ASP A 1 107 ? 18.220 10.115 -31.138 1.00 96.75 107 ASP A C 1
ATOM 838 O O . ASP A 1 107 ? 19.210 10.608 -30.607 1.00 96.75 107 ASP A O 1
ATOM 842 N N . ALA A 1 108 ? 18.298 9.604 -32.371 1.00 96.75 108 ALA A N 1
ATOM 843 C CA . ALA A 1 108 ? 19.514 9.688 -33.187 1.00 96.75 108 ALA A CA 1
ATOM 844 C C . ALA A 1 108 ? 19.752 11.088 -33.795 1.00 96.75 108 ALA A C 1
ATOM 846 O O . ALA A 1 108 ? 20.811 11.340 -34.379 1.00 96.75 108 ALA A O 1
ATOM 847 N N . GLY A 1 109 ? 18.753 11.970 -33.726 1.00 94.62 109 GLY A N 1
ATOM 848 C CA . GLY A 1 109 ? 18.781 13.320 -34.270 1.00 94.62 109 GLY A CA 1
ATOM 849 C C . GLY A 1 109 ? 19.567 14.311 -33.409 1.00 94.62 109 GLY A C 1
ATOM 850 O O . GLY A 1 109 ? 20.210 13.970 -32.422 1.00 94.62 109 GLY A O 1
ATOM 851 N N . SER A 1 110 ? 19.536 15.588 -33.797 1.00 94.00 110 SER A N 1
ATOM 852 C CA . SER A 1 110 ? 20.172 16.647 -33.008 1.00 94.00 110 SER A CA 1
ATOM 853 C C . SER A 1 110 ? 19.249 17.098 -31.879 1.00 94.00 110 SER A C 1
ATOM 855 O O . SER A 1 110 ? 18.123 17.518 -32.132 1.00 94.00 110 SER A O 1
ATOM 857 N N . HIS A 1 111 ? 19.774 17.096 -30.656 1.00 91.88 111 HIS A N 1
ATOM 858 C CA . HIS A 1 111 ? 19.149 17.706 -29.485 1.00 91.88 111 HIS A CA 1
ATOM 859 C C . HIS A 1 111 ? 19.752 19.103 -29.301 1.00 91.88 111 HIS A C 1
ATOM 861 O O . HIS A 1 111 ? 20.960 19.249 -29.116 1.00 91.88 111 HIS A O 1
ATOM 867 N N . TYR A 1 112 ? 18.937 20.136 -29.494 1.00 89.25 112 TYR A N 1
ATOM 868 C CA . TYR A 1 112 ? 19.376 21.540 -29.508 1.00 89.25 112 TYR A CA 1
ATOM 869 C C . TYR A 1 112 ? 18.356 22.502 -28.886 1.00 89.25 112 TYR A C 1
ATOM 871 O O . TYR A 1 112 ? 18.679 23.668 -28.658 1.00 89.25 112 TYR A O 1
ATOM 879 N N . ALA A 1 113 ? 17.126 22.042 -28.647 1.00 85.81 113 ALA A N 1
ATOM 880 C CA . ALA A 1 113 ? 16.096 22.784 -27.933 1.00 85.81 113 ALA A CA 1
ATOM 881 C C . ALA A 1 113 ? 16.194 22.507 -26.423 1.00 85.81 113 ALA A C 1
ATOM 883 O O . ALA A 1 113 ? 17.039 21.717 -26.007 1.00 85.81 113 ALA A O 1
ATOM 884 N N . ALA A 1 114 ? 15.368 23.180 -25.611 1.00 76.81 114 ALA A N 1
ATOM 885 C CA . ALA A 1 114 ? 15.309 22.993 -24.155 1.00 76.81 114 ALA A CA 1
ATOM 886 C C . ALA A 1 114 ? 16.704 22.967 -23.485 1.00 76.81 114 ALA A C 1
ATOM 888 O O . ALA A 1 114 ? 17.134 21.971 -22.932 1.00 76.81 114 ALA A O 1
ATOM 889 N N . ASP A 1 115 ? 17.471 24.056 -23.588 1.00 72.25 115 ASP A N 1
ATOM 890 C CA . ASP A 1 115 ? 18.851 24.132 -23.065 1.00 72.25 115 ASP A CA 1
ATOM 891 C C . ASP A 1 115 ? 19.850 23.116 -23.677 1.00 72.25 115 ASP A C 1
ATOM 893 O O . ASP A 1 115 ? 20.948 22.918 -23.152 1.00 72.25 115 ASP A O 1
ATOM 897 N N . GLY A 1 116 ? 19.525 22.539 -24.838 1.00 78.12 116 GLY A N 1
ATOM 898 C CA . GLY A 1 116 ? 20.398 21.640 -25.597 1.00 78.12 116 GLY A CA 1
ATOM 899 C C . GLY A 1 116 ? 20.161 20.153 -25.335 1.00 78.12 116 GLY A C 1
ATOM 900 O O . GLY A 1 116 ? 20.932 19.336 -25.836 1.00 78.12 116 GLY A O 1
ATOM 901 N N . ASP A 1 117 ? 19.121 19.797 -24.579 1.00 81.12 117 ASP A N 1
ATOM 902 C CA . ASP A 1 117 ? 18.753 18.406 -24.290 1.00 81.12 117 ASP A CA 1
ATOM 903 C C . ASP A 1 117 ? 17.545 17.902 -25.099 1.00 81.12 117 ASP A C 1
ATOM 905 O O . ASP A 1 117 ? 17.353 16.691 -25.222 1.00 81.12 117 ASP A O 1
ATOM 909 N N . GLY A 1 118 ? 16.776 18.808 -25.708 1.00 87.31 118 GLY A N 1
ATOM 910 C CA . GLY A 1 118 ? 15.513 18.496 -26.366 1.00 87.31 118 GLY A CA 1
ATOM 911 C C . GLY A 1 118 ? 15.611 18.401 -27.887 1.00 87.31 118 GLY A C 1
ATOM 912 O O . GLY A 1 118 ? 16.270 19.214 -28.552 1.00 87.31 118 GLY A O 1
ATOM 913 N N . ASN A 1 119 ? 14.888 17.434 -28.447 1.00 95.31 119 ASN A N 1
ATOM 914 C CA . ASN A 1 119 ? 14.568 17.359 -29.867 1.00 95.31 119 ASN A CA 1
ATOM 915 C C . ASN A 1 119 ? 13.066 17.661 -30.083 1.00 95.31 119 ASN A C 1
ATOM 917 O O . ASN A 1 119 ? 12.221 16.864 -29.677 1.00 95.31 119 ASN A O 1
ATOM 921 N N . PRO A 1 120 ? 12.696 18.775 -30.748 1.00 95.31 120 PRO A N 1
ATOM 922 C CA . PRO A 1 120 ? 11.294 19.164 -30.919 1.00 95.31 120 PRO A CA 1
ATOM 923 C C . PRO A 1 120 ? 10.551 18.349 -31.992 1.00 95.31 120 PRO A C 1
ATOM 925 O O . PRO A 1 120 ? 9.373 18.607 -32.248 1.00 95.31 120 PRO A O 1
ATOM 928 N N . SER A 1 121 ? 11.231 17.427 -32.683 1.00 96.56 121 SER A N 1
ATOM 929 C CA . SER A 1 121 ? 10.641 16.665 -33.781 1.00 96.56 121 SER A CA 1
ATOM 930 C C . SER A 1 121 ? 9.507 15.757 -33.303 1.00 96.56 121 SER A C 1
ATOM 932 O O . SER A 1 121 ? 9.616 15.054 -32.303 1.00 96.56 121 SER A O 1
ATOM 934 N N . VAL A 1 122 ? 8.429 15.734 -34.085 1.00 96.62 122 VAL A N 1
ATOM 935 C CA . VAL A 1 122 ? 7.306 14.790 -33.953 1.00 96.62 122 VAL A CA 1
ATOM 936 C C . VAL A 1 122 ? 7.102 13.982 -35.240 1.00 96.62 122 VAL A C 1
ATOM 938 O O . VAL A 1 122 ? 6.036 13.414 -35.487 1.00 96.62 122 VAL A O 1
ATOM 941 N N . GLU A 1 123 ? 8.116 13.960 -36.111 1.00 96.94 123 GLU A N 1
ATOM 942 C CA . GLU A 1 123 ? 8.058 13.251 -37.386 1.00 96.94 123 GLU A CA 1
ATOM 943 C C . GLU A 1 123 ? 7.866 11.743 -37.162 1.00 96.94 123 GLU A C 1
ATOM 945 O O . GLU A 1 123 ? 8.596 11.109 -36.406 1.00 96.94 123 GLU A O 1
ATOM 950 N N . GLY A 1 124 ? 6.867 11.154 -37.825 1.00 96.50 124 GLY A N 1
ATOM 951 C CA . GLY A 1 124 ? 6.538 9.732 -37.678 1.00 96.50 124 GLY A CA 1
ATOM 952 C C . GLY A 1 124 ? 5.686 9.383 -36.450 1.00 96.50 124 GLY A C 1
ATOM 953 O O . GLY A 1 124 ? 5.295 8.228 -36.314 1.00 96.50 124 GLY A O 1
ATOM 954 N N . LEU A 1 125 ? 5.321 10.361 -35.613 1.00 97.88 125 LEU A N 1
ATOM 955 C CA . LEU A 1 125 ? 4.479 10.169 -34.420 1.00 97.88 125 LEU A CA 1
ATOM 956 C C . LEU A 1 125 ? 2.996 10.506 -34.659 1.00 97.88 125 LEU A C 1
ATOM 958 O O . LEU A 1 125 ? 2.258 10.852 -33.738 1.00 97.88 125 LEU A O 1
ATOM 962 N N . SER A 1 126 ? 2.526 10.417 -35.908 1.00 97.31 126 SER A N 1
ATOM 963 C CA . SER A 1 126 ? 1.112 10.657 -36.221 1.00 97.31 126 SER A CA 1
ATOM 964 C C . SER A 1 126 ? 0.219 9.646 -35.487 1.00 97.31 126 SER A C 1
ATOM 966 O O . SER A 1 126 ? 0.421 8.435 -35.585 1.00 97.31 126 SER A O 1
ATOM 968 N N . GLY A 1 127 ? -0.751 10.149 -34.721 1.00 96.81 127 GLY A N 1
ATOM 969 C CA . GLY A 1 127 ? -1.627 9.335 -33.872 1.00 96.81 127 GLY A CA 1
ATOM 970 C C . GLY A 1 127 ? -1.061 8.988 -32.488 1.00 96.81 127 GLY A C 1
ATOM 971 O O . GLY A 1 127 ? -1.828 8.514 -31.662 1.00 96.81 127 GLY A O 1
ATOM 972 N N . PHE A 1 128 ? 0.213 9.286 -32.187 1.00 98.12 128 PHE A N 1
ATOM 973 C CA . PHE A 1 128 ? 0.847 8.910 -30.911 1.00 98.12 128 PHE A CA 1
ATOM 974 C C . PHE A 1 128 ? 0.073 9.428 -29.692 1.00 98.12 128 PHE A C 1
ATOM 976 O O . PHE A 1 128 ? -0.243 8.659 -28.794 1.00 98.12 128 PHE A O 1
ATOM 983 N N . ILE A 1 129 ? -0.306 10.713 -29.698 1.00 97.69 129 ILE A N 1
ATOM 984 C CA . ILE A 1 129 ? -1.105 11.324 -28.621 1.00 97.69 129 ILE A CA 1
ATOM 985 C C . ILE A 1 129 ? -2.437 10.586 -28.433 1.00 97.69 129 ILE A C 1
ATOM 987 O O . ILE A 1 129 ? -2.834 10.300 -27.310 1.00 97.69 129 ILE A O 1
ATOM 991 N N . GLN A 1 130 ? -3.127 10.257 -29.529 1.00 97.25 130 GLN A N 1
ATOM 992 C CA . GLN A 1 130 ? -4.410 9.560 -29.462 1.00 97.25 130 GLN A CA 1
ATOM 993 C C . GLN A 1 130 ? -4.251 8.145 -28.898 1.00 97.25 130 GLN A C 1
ATOM 995 O O . GLN A 1 130 ? -5.064 7.730 -28.071 1.00 97.25 130 GLN A O 1
ATOM 1000 N N . ASP A 1 131 ? -3.213 7.428 -29.325 1.00 97.56 131 ASP A N 1
ATOM 1001 C CA . ASP A 1 131 ? -2.942 6.069 -28.868 1.00 97.56 131 ASP A CA 1
ATOM 1002 C C . ASP A 1 131 ? -2.526 6.038 -27.393 1.00 97.56 131 ASP A C 1
ATOM 1004 O O . ASP A 1 131 ? -2.972 5.150 -26.676 1.00 97.56 131 ASP A O 1
ATOM 1008 N N . VAL A 1 132 ? -1.752 7.020 -26.908 1.00 96.88 132 VAL A N 1
ATOM 1009 C CA . VAL A 1 132 ? -1.439 7.150 -25.472 1.00 96.88 132 VAL A CA 1
ATOM 1010 C C . VAL A 1 132 ? -2.690 7.496 -24.666 1.00 96.88 132 VAL A C 1
ATOM 1012 O O . VAL A 1 132 ? -2.981 6.809 -23.690 1.00 96.88 132 VAL A O 1
ATOM 1015 N N . ASN A 1 133 ? -3.468 8.494 -25.100 1.00 92.81 133 ASN A N 1
ATOM 1016 C CA . ASN A 1 133 ? -4.703 8.901 -24.417 1.00 92.81 133 ASN A CA 1
ATOM 1017 C C . ASN A 1 133 ? -5.717 7.751 -24.297 1.00 92.81 133 ASN A C 1
ATOM 1019 O O . ASN A 1 133 ? -6.470 7.688 -23.324 1.00 92.81 133 ASN A O 1
ATOM 1023 N N . SER A 1 134 ? -5.727 6.842 -25.278 1.00 91.62 134 SER A N 1
ATOM 1024 C CA . SER A 1 134 ? -6.626 5.682 -25.328 1.00 91.62 134 SER A CA 1
ATOM 1025 C C . SER A 1 134 ? -6.025 4.411 -24.712 1.00 91.62 134 SER A C 1
ATOM 1027 O O . SER A 1 134 ? -6.676 3.371 -24.747 1.00 91.62 134 SER A O 1
ATOM 1029 N N . CYS A 1 135 ? -4.794 4.458 -24.191 1.00 88.44 135 CYS A N 1
ATOM 1030 C CA . CYS A 1 135 ? -4.109 3.293 -23.640 1.00 88.44 135 CYS A CA 1
ATOM 1031 C C . CYS A 1 135 ? -4.522 3.064 -22.181 1.00 88.44 135 CYS A C 1
ATOM 1033 O O . CYS A 1 135 ? -4.128 3.813 -21.286 1.00 88.44 135 CYS A O 1
ATOM 1035 N N . ASP A 1 136 ? -5.288 2.004 -21.941 1.00 84.19 136 ASP A N 1
ATOM 1036 C CA . ASP A 1 136 ? -5.713 1.547 -20.616 1.00 84.19 136 ASP A CA 1
ATOM 1037 C C . ASP A 1 136 ? -4.978 0.275 -20.147 1.00 84.19 136 ASP A C 1
ATOM 1039 O O . ASP A 1 136 ? -5.273 -0.238 -19.066 1.00 84.19 136 ASP A O 1
ATOM 1043 N N . ASP A 1 137 ? -3.987 -0.200 -20.915 1.00 86.50 137 ASP A N 1
ATOM 1044 C CA . ASP A 1 137 ? -3.220 -1.412 -20.610 1.00 86.50 137 ASP A CA 1
ATOM 1045 C C . ASP A 1 137 ? -2.506 -1.287 -19.242 1.00 86.50 137 ASP A C 1
ATOM 1047 O O . ASP A 1 137 ? -1.653 -0.406 -19.056 1.00 86.50 137 ASP A O 1
ATOM 1051 N N . PRO A 1 138 ? -2.786 -2.181 -18.273 1.00 83.12 138 PRO A N 1
ATOM 1052 C CA . PRO A 1 138 ? -2.091 -2.210 -16.987 1.00 83.12 138 PRO A CA 1
ATOM 1053 C C . PRO A 1 138 ? -0.562 -2.322 -17.109 1.00 83.12 138 PRO A C 1
ATOM 1055 O O . PRO A 1 138 ? 0.167 -1.774 -16.280 1.00 83.12 138 PRO A O 1
ATOM 1058 N N . LEU A 1 139 ? -0.049 -2.982 -18.152 1.00 86.94 139 LEU A N 1
ATOM 1059 C CA . LEU A 1 139 ? 1.388 -3.097 -18.409 1.00 86.94 139 LEU A CA 1
ATOM 1060 C C . LEU A 1 139 ? 2.002 -1.772 -18.874 1.00 86.94 139 LEU A C 1
ATOM 1062 O O . LEU A 1 139 ? 3.185 -1.536 -18.620 1.00 86.94 139 LEU A O 1
ATOM 1066 N N . PHE A 1 140 ? 1.216 -0.874 -19.476 1.00 91.19 140 PHE A N 1
ATOM 1067 C CA . PHE A 1 140 ? 1.670 0.480 -19.788 1.00 91.19 140 PHE A CA 1
ATOM 1068 C C . PHE A 1 140 ? 1.854 1.308 -18.512 1.00 91.19 140 PHE A C 1
ATOM 1070 O O . PHE A 1 140 ? 2.887 1.961 -18.353 1.00 91.19 140 PHE A O 1
ATOM 1077 N N . LYS A 1 141 ? 0.914 1.213 -17.558 1.00 86.88 141 LYS A N 1
ATOM 1078 C CA . LYS A 1 141 ? 1.058 1.833 -16.226 1.00 86.88 141 LYS A CA 1
ATOM 1079 C C . LYS A 1 141 ? 2.268 1.270 -15.484 1.00 86.88 141 LYS A C 1
ATOM 1081 O O . LYS A 1 141 ? 3.093 2.030 -14.979 1.00 86.88 141 LYS A O 1
ATOM 1086 N N . LYS A 1 142 ? 2.426 -0.059 -15.488 1.00 84.50 142 LYS A N 1
ATOM 1087 C CA . LYS A 1 142 ? 3.588 -0.729 -14.892 1.00 84.50 142 LYS A CA 1
ATOM 1088 C C . LYS A 1 142 ? 4.899 -0.234 -15.507 1.00 84.50 142 LYS A C 1
ATOM 1090 O O . LYS A 1 142 ? 5.827 0.087 -14.772 1.00 84.50 142 LYS A O 1
ATOM 1095 N N . SER A 1 143 ? 4.967 -0.142 -16.836 1.00 89.62 143 SER A N 1
ATOM 1096 C CA . SER A 1 143 ? 6.155 0.345 -17.542 1.00 89.62 143 SER A CA 1
ATOM 1097 C C . SER A 1 143 ? 6.539 1.762 -17.099 1.00 89.62 143 SER A C 1
ATOM 1099 O O . SER A 1 143 ? 7.710 2.037 -16.837 1.00 89.62 143 SER A O 1
ATOM 1101 N N . GLN A 1 144 ? 5.546 2.645 -16.936 1.00 93.38 144 GLN A N 1
ATOM 1102 C CA . GLN A 1 144 ? 5.761 4.007 -16.443 1.00 93.38 144 GLN A CA 1
ATOM 1103 C C . GLN A 1 144 ? 6.302 4.030 -15.016 1.00 93.38 144 GLN A C 1
ATOM 1105 O O . GLN A 1 144 ? 7.264 4.746 -14.754 1.00 93.38 144 GLN A O 1
ATOM 1110 N N . MET A 1 145 ? 5.746 3.218 -14.115 1.00 88.62 145 MET A N 1
ATOM 1111 C CA . MET A 1 145 ? 6.239 3.124 -12.737 1.00 88.62 145 MET A CA 1
ATOM 1112 C C . MET A 1 145 ? 7.664 2.561 -12.667 1.00 88.62 145 MET A C 1
ATOM 1114 O O . MET A 1 145 ? 8.501 3.116 -11.956 1.00 88.62 145 MET A O 1
ATOM 1118 N N . ASP A 1 146 ? 7.971 1.519 -13.448 1.00 85.56 146 ASP A N 1
ATOM 1119 C CA . ASP A 1 146 ? 9.317 0.938 -13.513 1.00 85.56 146 ASP A CA 1
ATOM 1120 C C . ASP A 1 146 ? 10.352 1.991 -13.957 1.00 85.56 146 ASP A C 1
ATOM 1122 O O . ASP A 1 146 ? 11.428 2.098 -13.364 1.00 85.56 146 ASP A O 1
ATOM 1126 N N . LYS A 1 147 ? 10.033 2.799 -14.981 1.00 91.19 147 LYS A N 1
ATOM 1127 C CA . LYS A 1 147 ? 10.955 3.824 -15.505 1.00 91.19 147 LYS A CA 1
ATOM 1128 C C . LYS A 1 147 ? 10.999 5.101 -14.687 1.00 91.19 147 LYS A C 1
ATOM 1130 O O . LYS A 1 147 ? 12.068 5.700 -14.591 1.00 91.19 147 LYS A O 1
ATOM 1135 N N . LEU A 1 148 ? 9.907 5.474 -14.030 1.00 91.19 148 LEU A N 1
ATOM 1136 C CA . LEU A 1 148 ? 9.918 6.502 -12.993 1.00 91.19 148 LEU A CA 1
ATOM 1137 C C . LEU A 1 148 ? 10.933 6.136 -11.904 1.00 91.19 148 LEU A C 1
ATOM 1139 O O . LEU A 1 148 ? 11.762 6.966 -11.516 1.00 91.19 148 LEU A O 1
ATOM 1143 N N . ASP A 1 149 ? 10.896 4.885 -11.444 1.00 86.56 149 ASP A N 1
ATOM 1144 C CA . ASP A 1 149 ? 11.787 4.400 -10.397 1.00 86.56 149 ASP A CA 1
ATOM 1145 C C . ASP A 1 149 ? 13.240 4.350 -10.854 1.00 86.56 149 ASP A C 1
ATOM 1147 O O . ASP A 1 149 ? 14.122 4.896 -10.189 1.00 86.56 149 ASP A O 1
ATOM 1151 N N . GLU A 1 150 ? 13.485 3.721 -12.000 1.00 88.19 150 GLU A N 1
ATOM 1152 C CA . GLU A 1 150 ? 14.822 3.526 -12.555 1.00 88.19 150 GLU A CA 1
ATOM 1153 C C . GLU A 1 150 ? 15.520 4.846 -12.900 1.00 88.19 150 GLU A C 1
ATOM 1155 O O . GLU A 1 150 ? 16.694 5.020 -12.573 1.00 88.19 150 GLU A O 1
ATOM 1160 N N . LEU A 1 151 ? 14.813 5.777 -13.545 1.00 87.12 151 LEU A N 1
ATOM 1161 C CA . LEU A 1 151 ? 15.429 6.974 -14.121 1.00 87.12 151 LEU A CA 1
ATOM 1162 C C . LEU A 1 151 ? 15.418 8.181 -13.173 1.00 87.12 151 LEU A C 1
ATOM 1164 O O . LEU A 1 151 ? 16.291 9.043 -13.295 1.00 87.12 151 LEU A O 1
ATOM 1168 N N . TYR A 1 152 ? 14.478 8.250 -12.222 1.00 88.56 152 TYR A N 1
ATOM 1169 C CA . TYR A 1 152 ? 14.277 9.453 -11.402 1.00 88.56 152 TYR A CA 1
ATOM 1170 C C . TYR A 1 152 ? 14.275 9.175 -9.901 1.00 88.56 152 TYR A C 1
ATOM 1172 O O . TYR A 1 152 ? 15.081 9.767 -9.180 1.00 88.56 152 TYR A O 1
ATOM 1180 N N . TYR A 1 153 ? 13.401 8.292 -9.406 1.00 91.62 153 TYR A N 1
ATOM 1181 C CA . TYR A 1 153 ? 13.234 8.113 -7.959 1.00 91.62 153 TYR A CA 1
ATOM 1182 C C . TYR A 1 153 ? 14.475 7.506 -7.303 1.00 91.62 153 TYR A C 1
ATOM 1184 O O . TYR A 1 153 ? 15.011 8.087 -6.357 1.00 91.62 153 TYR A O 1
ATOM 1192 N N . ASN A 1 154 ? 14.983 6.388 -7.829 1.00 89.62 154 ASN A N 1
ATOM 1193 C CA . ASN A 1 154 ? 16.154 5.724 -7.256 1.00 89.62 154 ASN A CA 1
ATOM 1194 C C . ASN A 1 154 ? 17.407 6.617 -7.333 1.00 89.62 154 ASN A C 1
ATOM 1196 O O . ASN A 1 154 ? 18.029 6.831 -6.289 1.00 89.62 154 ASN A O 1
ATOM 1200 N N . PRO A 1 155 ? 17.733 7.259 -8.476 1.00 92.31 155 PRO A N 1
ATOM 1201 C CA . PRO A 1 155 ? 18.830 8.225 -8.528 1.00 92.31 155 PRO A CA 1
ATOM 1202 C C . PRO A 1 155 ? 18.671 9.400 -7.553 1.00 92.31 155 PRO A C 1
ATOM 1204 O O . PRO A 1 155 ? 19.655 9.845 -6.960 1.00 92.31 155 PRO A O 1
ATOM 1207 N N . ALA A 1 156 ? 17.452 9.910 -7.350 1.00 95.44 156 ALA A N 1
ATOM 1208 C CA . ALA A 1 156 ? 17.200 10.978 -6.385 1.00 95.44 156 ALA A CA 1
ATOM 1209 C C . ALA A 1 156 ? 17.482 10.535 -4.942 1.00 95.44 156 ALA A C 1
ATOM 1211 O O . ALA A 1 156 ? 18.077 11.294 -4.170 1.00 95.44 156 ALA A O 1
ATOM 1212 N N . MET A 1 157 ? 17.091 9.310 -4.578 1.00 96.62 157 MET A N 1
ATOM 1213 C CA . MET A 1 157 ? 17.376 8.753 -3.254 1.00 96.62 157 MET A CA 1
ATOM 1214 C C . MET A 1 157 ? 18.877 8.503 -3.063 1.00 96.62 157 MET A C 1
ATOM 1216 O O . MET A 1 157 ? 19.428 8.900 -2.038 1.00 96.62 157 MET A O 1
ATOM 1220 N N . GLU A 1 158 ? 19.573 7.981 -4.077 1.00 92.19 158 GLU A N 1
ATOM 1221 C CA . GLU A 1 158 ? 21.035 7.831 -4.050 1.00 92.19 158 GLU A CA 1
ATOM 1222 C C . GLU A 1 158 ? 21.751 9.176 -3.866 1.00 92.19 158 GLU A C 1
ATOM 1224 O O . GLU A 1 158 ? 22.705 9.292 -3.090 1.00 92.19 158 GLU A O 1
ATOM 1229 N N . ILE A 1 159 ? 21.284 10.225 -4.552 1.00 95.19 159 ILE A N 1
ATOM 1230 C CA . ILE A 1 159 ? 21.798 11.584 -4.372 1.00 95.19 159 ILE A CA 1
ATOM 1231 C C . ILE A 1 159 ? 21.576 12.046 -2.929 1.00 95.19 159 ILE A C 1
ATOM 1233 O O . ILE A 1 159 ? 22.524 12.536 -2.307 1.00 95.19 159 ILE A O 1
ATOM 1237 N N . ALA A 1 160 ? 20.365 11.881 -2.391 1.00 96.25 160 ALA A N 1
ATOM 1238 C CA . ALA A 1 160 ? 20.028 12.267 -1.024 1.00 96.25 160 ALA A CA 1
ATOM 1239 C C . ALA A 1 160 ? 20.930 11.565 0.008 1.00 96.25 160 ALA A C 1
ATOM 1241 O O . ALA A 1 160 ? 21.503 12.222 0.884 1.00 96.25 160 ALA A O 1
ATOM 1242 N N . ASP A 1 161 ? 21.153 10.263 -0.153 1.00 92.75 161 ASP A N 1
ATOM 1243 C CA . ASP A 1 161 ? 22.029 9.473 0.714 1.00 92.75 161 ASP A CA 1
ATOM 1244 C C . ASP A 1 161 ? 23.501 9.892 0.570 1.00 92.75 161 ASP A C 1
ATOM 1246 O O . ASP A 1 161 ? 24.241 9.994 1.559 1.00 92.75 161 ASP A O 1
ATOM 1250 N N . SER A 1 162 ? 23.941 10.216 -0.652 1.00 94.50 162 SER A N 1
ATOM 1251 C CA . SER A 1 162 ? 25.316 10.659 -0.916 1.00 94.50 162 SER A CA 1
ATOM 1252 C C . SER A 1 162 ? 25.672 11.945 -0.159 1.00 94.50 162 SER A C 1
ATOM 1254 O O . SER A 1 162 ? 26.805 12.075 0.323 1.00 94.50 162 SER A O 1
ATOM 1256 N N . ILE A 1 163 ? 24.697 12.848 0.013 1.00 96.06 163 ILE A N 1
ATOM 1257 C CA . ILE A 1 163 ? 24.836 14.111 0.751 1.00 96.06 163 ILE A CA 1
ATOM 1258 C C . ILE A 1 163 ? 24.425 13.999 2.226 1.00 96.06 163 ILE A C 1
ATOM 1260 O O . ILE A 1 163 ? 24.578 14.967 2.970 1.00 96.06 163 ILE A O 1
ATOM 1264 N N . GLY A 1 164 ? 23.956 12.827 2.668 1.00 94.88 164 GLY A N 1
ATOM 1265 C CA . GLY A 1 164 ? 23.554 12.543 4.048 1.00 94.88 164 GLY A CA 1
ATOM 1266 C C . GLY A 1 164 ? 22.240 13.193 4.476 1.00 94.88 164 GLY A C 1
ATOM 1267 O O . GLY A 1 164 ? 22.090 13.489 5.660 1.00 94.88 164 GLY A O 1
ATOM 1268 N N . ALA A 1 165 ? 21.329 13.446 3.535 1.00 94.62 165 ALA A N 1
ATOM 1269 C CA . ALA A 1 165 ? 20.002 13.973 3.830 1.00 94.62 165 ALA A CA 1
ATOM 1270 C C . ALA A 1 165 ? 19.146 12.924 4.557 1.00 94.62 165 ALA A C 1
ATOM 1272 O O . ALA A 1 165 ? 19.042 11.775 4.123 1.00 94.62 165 ALA A O 1
ATOM 1273 N N . LYS A 1 166 ? 18.519 13.321 5.663 1.00 93.25 166 LYS A N 1
ATOM 1274 C CA . LYS A 1 166 ? 17.653 12.469 6.486 1.00 93.25 166 LYS A CA 1
ATOM 1275 C C . LYS A 1 166 ? 16.189 12.876 6.397 1.00 93.25 166 LYS A C 1
ATOM 1277 O O . LYS A 1 166 ? 15.328 12.008 6.505 1.00 93.25 166 LYS A O 1
ATOM 1282 N N . ASN A 1 167 ? 15.908 14.158 6.179 1.00 94.75 167 ASN A N 1
ATOM 1283 C CA . ASN A 1 167 ? 14.551 14.686 6.178 1.00 94.75 167 ASN A CA 1
ATOM 1284 C C . ASN A 1 167 ? 13.801 14.242 4.917 1.00 94.75 167 ASN A C 1
ATOM 1286 O O . ASN A 1 167 ? 14.298 14.394 3.794 1.00 94.75 167 ASN A O 1
ATOM 1290 N N . ALA A 1 168 ? 12.565 13.773 5.091 1.00 95.38 168 ALA A N 1
ATOM 1291 C CA . ALA A 1 168 ? 11.694 13.383 3.984 1.00 95.38 168 ALA A CA 1
ATOM 1292 C C . ALA A 1 168 ? 11.442 14.555 3.019 1.00 95.38 168 ALA A C 1
ATOM 1294 O O . ALA A 1 168 ? 11.468 14.374 1.804 1.00 95.38 168 ALA A O 1
ATOM 1295 N N . LEU A 1 169 ? 11.311 15.782 3.537 1.00 97.69 169 LEU A N 1
ATOM 1296 C CA . LEU A 1 169 ? 11.154 16.988 2.720 1.00 97.69 169 LEU A CA 1
ATOM 1297 C C . LEU A 1 169 ? 12.378 17.269 1.827 1.00 97.69 169 LEU A C 1
ATOM 1299 O O . LEU A 1 169 ? 12.213 17.689 0.681 1.00 97.69 169 LEU A O 1
ATOM 1303 N N . THR A 1 170 ? 13.600 17.017 2.314 1.00 97.94 170 THR A N 1
ATOM 1304 C CA . THR A 1 170 ? 14.820 17.163 1.500 1.00 97.94 170 THR A CA 1
ATOM 1305 C C . THR A 1 170 ? 14.835 16.133 0.374 1.00 97.94 170 THR A C 1
ATOM 1307 O O . THR A 1 170 ? 15.119 16.481 -0.771 1.00 97.94 170 THR A O 1
ATOM 1310 N N . LYS A 1 171 ? 14.480 14.878 0.677 1.00 97.62 171 LYS A N 1
ATOM 1311 C CA . LYS A 1 171 ? 14.377 13.791 -0.310 1.00 97.62 171 LYS A CA 1
ATOM 1312 C C . LYS A 1 171 ? 13.331 14.101 -1.384 1.00 97.62 171 LYS A C 1
ATOM 1314 O O . LYS A 1 171 ? 13.637 14.002 -2.570 1.00 97.62 171 LYS A O 1
ATOM 1319 N N . ALA A 1 172 ? 12.153 14.576 -0.975 1.00 97.56 172 ALA A N 1
ATOM 1320 C CA . ALA A 1 172 ? 11.091 15.027 -1.874 1.00 97.56 172 ALA A CA 1
ATOM 1321 C C . ALA A 1 172 ? 11.566 16.143 -2.813 1.00 97.56 172 ALA A C 1
ATOM 1323 O O . ALA A 1 172 ? 11.286 16.120 -4.008 1.00 97.56 172 ALA A O 1
ATOM 1324 N N . PHE A 1 173 ? 12.319 17.110 -2.284 1.00 98.19 173 PHE A N 1
ATOM 1325 C CA . PHE A 1 173 ? 12.844 18.215 -3.079 1.00 98.19 173 PHE A CA 1
ATOM 1326 C C . PHE A 1 173 ? 13.922 17.775 -4.080 1.00 98.19 173 PHE A C 1
ATOM 1328 O O . PHE A 1 173 ? 13.985 18.292 -5.193 1.00 98.19 173 PHE A O 1
ATOM 1335 N N . ILE A 1 174 ? 14.769 16.810 -3.709 1.00 97.94 174 ILE A N 1
ATOM 1336 C CA . ILE A 1 174 ? 15.772 16.236 -4.619 1.00 97.94 174 ILE A CA 1
ATOM 1337 C C . ILE A 1 174 ? 15.096 15.456 -5.745 1.00 97.94 174 ILE A C 1
ATOM 1339 O O . ILE A 1 174 ? 15.490 15.618 -6.899 1.00 97.94 174 ILE A O 1
ATOM 1343 N N . TYR A 1 175 ? 14.069 14.664 -5.432 1.00 96.88 175 TYR A N 1
ATOM 1344 C CA . TYR A 1 175 ? 13.267 13.976 -6.442 1.00 96.88 175 TYR A CA 1
ATOM 1345 C C . TYR A 1 175 ? 12.643 14.964 -7.431 1.00 96.88 175 TYR A C 1
ATOM 1347 O O . TYR A 1 175 ? 12.839 14.842 -8.636 1.00 96.88 175 TYR A O 1
ATOM 1355 N N . ASP A 1 176 ? 12.016 16.022 -6.924 1.00 95.75 176 ASP A N 1
ATOM 1356 C CA . ASP A 1 176 ? 11.404 17.059 -7.750 1.00 95.75 176 ASP A CA 1
ATOM 1357 C C . ASP A 1 176 ? 12.416 17.817 -8.631 1.00 95.75 176 ASP A C 1
ATOM 1359 O O . ASP A 1 176 ? 12.121 18.193 -9.768 1.00 95.75 176 ASP A O 1
ATOM 1363 N N . MET A 1 177 ? 13.646 18.018 -8.141 1.00 94.62 177 MET A N 1
ATOM 1364 C CA . MET A 1 177 ? 14.745 18.531 -8.963 1.00 94.62 177 MET A CA 1
ATOM 1365 C C . MET A 1 177 ? 15.150 17.558 -10.069 1.00 94.62 177 MET A C 1
ATOM 1367 O O . MET A 1 177 ? 15.472 18.022 -11.159 1.00 94.62 177 MET A O 1
ATOM 1371 N N . CYS A 1 178 ? 15.154 16.249 -9.803 1.00 93.69 178 CYS A N 1
ATOM 1372 C CA . CYS A 1 178 ? 15.481 15.241 -10.811 1.00 93.69 178 CYS A CA 1
ATOM 1373 C C . CYS A 1 178 ? 14.412 15.178 -11.906 1.00 93.69 178 CYS A C 1
ATOM 1375 O O . CYS A 1 178 ? 14.775 15.049 -13.068 1.00 93.69 178 CYS A O 1
ATOM 1377 N N . ILE A 1 179 ? 13.132 15.333 -11.554 1.00 90.06 179 ILE A N 1
ATOM 1378 C CA . ILE A 1 179 ? 12.033 15.434 -12.526 1.00 90.06 179 ILE A CA 1
ATOM 1379 C C . ILE A 1 179 ? 12.205 16.682 -13.398 1.00 90.06 179 ILE A C 1
ATOM 1381 O O . ILE A 1 179 ? 12.302 16.586 -14.615 1.00 90.06 179 ILE A O 1
ATOM 1385 N N . ARG A 1 180 ? 12.342 17.862 -12.782 1.00 86.38 180 ARG A N 1
ATOM 1386 C CA . ARG A 1 180 ? 12.379 19.130 -13.527 1.00 86.38 180 ARG A CA 1
ATOM 1387 C C . ARG A 1 180 ? 13.681 19.386 -14.297 1.00 86.38 180 ARG A C 1
ATOM 1389 O O . ARG A 1 180 ? 13.648 19.971 -15.373 1.00 86.38 180 ARG A O 1
ATOM 1396 N N . HIS A 1 181 ? 14.834 19.060 -13.717 1.00 85.94 181 HIS A N 1
ATOM 1397 C CA . HIS A 1 181 ? 16.149 19.437 -14.259 1.00 85.94 181 HIS A CA 1
ATOM 1398 C C . HIS A 1 181 ? 16.977 18.233 -14.728 1.00 85.94 181 HIS A C 1
ATOM 1400 O O . HIS A 1 181 ? 18.151 18.398 -15.070 1.00 85.94 181 HIS A O 1
ATOM 1406 N N . GLY A 1 182 ? 16.418 17.023 -14.672 1.00 86.38 182 GLY A N 1
ATOM 1407 C CA . GLY A 1 182 ? 17.183 15.791 -14.812 1.00 86.38 182 GLY A CA 1
ATOM 1408 C C . GLY A 1 182 ? 18.121 15.537 -13.625 1.00 86.38 182 GLY A C 1
ATOM 1409 O O . GLY A 1 182 ? 18.433 16.414 -12.808 1.00 86.38 182 GLY A O 1
ATOM 1410 N N . VAL A 1 183 ? 18.629 14.308 -13.544 1.00 88.94 183 VAL A N 1
ATOM 1411 C CA . VAL A 1 183 ? 19.545 13.864 -12.478 1.00 88.94 183 VAL A CA 1
ATOM 1412 C C . VAL A 1 183 ? 20.831 14.706 -12.446 1.00 88.94 183 VAL A C 1
ATOM 1414 O O . VAL A 1 183 ? 21.311 15.084 -11.374 1.00 88.94 183 VAL A O 1
ATOM 1417 N N . ASP A 1 184 ? 21.386 15.054 -13.608 1.00 89.88 184 ASP A N 1
ATOM 1418 C CA . ASP A 1 184 ? 22.624 15.837 -13.690 1.00 89.88 184 ASP A CA 1
ATOM 1419 C C . ASP A 1 184 ? 22.416 17.318 -13.348 1.00 89.88 184 ASP A C 1
ATOM 1421 O O . ASP A 1 184 ? 23.258 17.923 -12.670 1.00 89.88 184 ASP A O 1
ATOM 1425 N N . GLY A 1 185 ? 21.271 17.896 -13.725 1.00 90.25 185 GLY A N 1
ATOM 1426 C CA . GLY A 1 185 ? 20.885 19.240 -13.302 1.00 90.25 185 GLY A CA 1
ATOM 1427 C C . GLY A 1 185 ? 20.721 19.326 -11.785 1.00 90.25 185 GLY A C 1
ATOM 1428 O O . GLY A 1 185 ? 21.284 20.226 -11.152 1.00 90.25 185 GLY A O 1
ATOM 1429 N N . ALA A 1 186 ? 20.056 18.337 -11.178 1.00 95.38 186 ALA A N 1
ATOM 1430 C CA . ALA A 1 186 ? 19.934 18.225 -9.726 1.00 95.38 186 ALA A CA 1
ATOM 1431 C C . ALA A 1 186 ? 21.312 18.133 -9.041 1.00 95.38 186 ALA A C 1
ATOM 1433 O O . ALA A 1 186 ? 21.604 18.904 -8.120 1.00 95.38 186 ALA A O 1
ATOM 1434 N N . LYS A 1 187 ? 22.211 17.267 -9.534 1.00 95.75 187 LYS A N 1
ATOM 1435 C CA . LYS A 1 187 ? 23.597 17.156 -9.034 1.00 95.75 187 LYS A CA 1
ATOM 1436 C C . LYS A 1 187 ? 24.366 18.474 -9.147 1.00 95.75 187 LYS A C 1
ATOM 1438 O O . LYS A 1 187 ? 25.120 18.818 -8.236 1.00 95.75 187 LYS A O 1
ATOM 1443 N N . SER A 1 188 ? 24.179 19.228 -10.231 1.00 95.25 188 SER A N 1
ATOM 1444 C CA . SER A 1 188 ? 24.814 20.537 -10.429 1.00 95.25 188 SER A CA 1
ATOM 1445 C C . SER A 1 188 ? 24.359 21.561 -9.381 1.00 95.25 188 SER A C 1
ATOM 1447 O O . SER A 1 188 ? 25.192 22.215 -8.745 1.00 95.25 188 SER A O 1
ATOM 1449 N N . ILE A 1 189 ? 23.050 21.648 -9.119 1.00 96.00 189 ILE A N 1
ATOM 1450 C CA . ILE A 1 189 ? 22.485 22.525 -8.079 1.00 96.00 189 ILE A CA 1
ATOM 1451 C C . ILE A 1 189 ? 23.021 22.134 -6.694 1.00 96.00 189 ILE A C 1
ATOM 1453 O O . ILE A 1 189 ? 23.482 22.993 -5.938 1.00 96.00 189 ILE A O 1
ATOM 1457 N N . ILE A 1 190 ? 23.033 20.837 -6.384 1.00 97.25 190 ILE A N 1
ATOM 1458 C CA . ILE A 1 190 ? 23.526 20.287 -5.113 1.00 97.25 190 ILE A CA 1
AT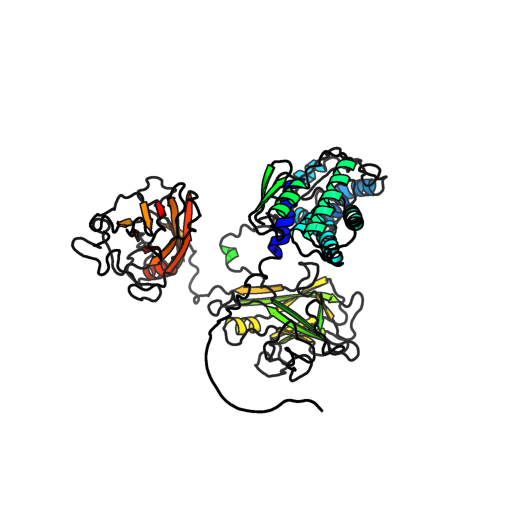OM 1459 C C . ILE A 1 190 ? 25.013 20.580 -4.909 1.00 97.25 190 ILE A C 1
ATOM 1461 O O . ILE A 1 190 ? 25.422 21.015 -3.830 1.00 97.25 190 ILE A O 1
ATOM 1465 N N . LYS A 1 191 ? 25.829 20.431 -5.956 1.00 95.94 191 LYS A N 1
ATOM 1466 C CA . LYS A 1 191 ? 27.250 20.796 -5.929 1.00 95.94 191 LYS A CA 1
ATOM 1467 C C . LYS A 1 191 ? 27.444 22.283 -5.618 1.00 95.94 191 LYS A C 1
ATOM 1469 O O . LYS A 1 191 ? 28.303 22.631 -4.808 1.00 95.94 191 LYS A O 1
ATOM 1474 N N . ASN A 1 192 ? 26.627 23.156 -6.207 1.00 95.94 192 ASN A N 1
ATOM 1475 C CA . ASN A 1 192 ? 26.677 24.601 -5.964 1.00 95.94 192 ASN A CA 1
ATOM 1476 C C . ASN A 1 192 ? 26.205 24.993 -4.549 1.00 95.94 192 ASN A C 1
ATOM 1478 O O . ASN A 1 192 ? 26.583 26.051 -4.037 1.00 95.94 192 ASN A O 1
ATOM 1482 N N . ALA A 1 193 ? 25.431 24.137 -3.874 1.00 95.94 193 ALA A N 1
ATOM 1483 C CA . ALA A 1 193 ? 25.037 24.349 -2.484 1.00 95.94 193 ALA A CA 1
ATOM 1484 C C . ALA A 1 193 ? 26.203 24.182 -1.488 1.00 95.94 193 ALA A C 1
ATOM 1486 O O . ALA A 1 193 ? 26.144 24.740 -0.391 1.00 95.94 193 ALA A O 1
ATOM 1487 N N . GLY A 1 194 ? 27.311 23.541 -1.870 1.00 94.81 194 GLY A N 1
ATOM 1488 C CA . GLY A 1 194 ? 28.517 23.444 -1.041 1.00 94.81 194 GLY A CA 1
ATOM 1489 C C . GLY A 1 194 ? 28.386 22.420 0.092 1.00 94.81 194 GLY A C 1
ATOM 1490 O O . GLY A 1 194 ? 27.952 21.300 -0.157 1.00 94.81 194 GLY A O 1
ATOM 1491 N N . THR A 1 195 ? 28.802 22.782 1.314 1.00 95.69 195 THR A N 1
ATOM 1492 C CA . THR A 1 195 ? 28.866 21.869 2.472 1.00 95.69 195 THR A CA 1
ATOM 1493 C C . THR A 1 195 ? 27.536 21.161 2.717 1.00 95.69 195 THR A C 1
ATOM 1495 O O . THR A 1 195 ? 26.533 21.807 3.003 1.00 95.69 195 THR A O 1
ATOM 1498 N N . THR A 1 196 ? 27.553 19.836 2.617 1.00 97.81 196 THR A N 1
ATOM 1499 C CA . THR A 1 196 ? 26.379 18.958 2.724 1.00 97.81 196 THR A CA 1
ATOM 1500 C C . THR A 1 196 ? 26.065 18.563 4.175 1.00 97.81 196 THR A C 1
ATOM 1502 O O . THR A 1 196 ? 26.939 18.685 5.042 1.00 97.81 196 THR A O 1
ATOM 1505 N N . PRO A 1 197 ? 24.864 18.024 4.463 1.00 97.88 197 PRO A N 1
ATOM 1506 C CA . PRO A 1 197 ? 24.540 17.449 5.773 1.00 97.88 197 PRO A CA 1
ATOM 1507 C C . PRO A 1 197 ? 25.546 16.391 6.252 1.00 97.88 197 PRO A C 1
ATOM 1509 O O . PRO A 1 197 ? 25.991 16.416 7.398 1.00 97.88 197 PRO A O 1
ATOM 1512 N N . LYS A 1 198 ? 26.022 15.528 5.348 1.00 96.88 198 LYS A N 1
ATOM 1513 C CA . LYS A 1 198 ? 27.085 14.543 5.617 1.00 96.88 198 LYS A CA 1
ATOM 1514 C C . LYS A 1 198 ? 28.406 15.175 6.056 1.00 96.88 198 LYS A C 1
ATOM 1516 O O . LYS A 1 198 ? 29.188 14.544 6.760 1.00 96.88 198 LYS A O 1
ATOM 1521 N N . GLN A 1 199 ? 28.661 16.413 5.640 1.00 96.88 199 GLN A N 1
ATOM 1522 C CA . GLN A 1 199 ? 29.835 17.203 6.014 1.00 96.88 199 GLN A CA 1
ATOM 1523 C C . GLN A 1 199 ? 29.578 18.107 7.234 1.00 96.88 199 GLN A C 1
ATOM 1525 O O . GLN A 1 199 ? 30.436 18.917 7.579 1.00 96.88 199 GLN A O 1
ATOM 1530 N N . GLY A 1 200 ? 28.424 17.966 7.896 1.00 94.94 200 GLY A N 1
ATOM 1531 C CA . GLY A 1 200 ? 28.077 18.677 9.125 1.00 94.94 200 GLY A CA 1
ATOM 1532 C C . GLY A 1 200 ? 27.258 19.955 8.935 1.00 94.94 200 GLY A C 1
ATOM 1533 O O . GLY A 1 200 ? 27.138 20.723 9.887 1.00 94.94 200 GLY A O 1
ATOM 1534 N N . ALA A 1 201 ? 26.709 20.216 7.743 1.00 97.31 201 ALA A N 1
ATOM 1535 C CA . ALA A 1 201 ? 25.739 21.298 7.578 1.00 97.31 201 ALA A CA 1
ATOM 1536 C C . ALA A 1 201 ? 24.404 20.952 8.262 1.00 97.31 201 ALA A C 1
ATOM 1538 O O . ALA A 1 201 ? 23.971 19.802 8.243 1.00 97.31 201 ALA A O 1
ATOM 1539 N N . ASP A 1 202 ? 23.730 21.956 8.824 1.00 97.75 202 ASP A N 1
ATOM 1540 C CA . ASP A 1 202 ? 22.335 21.813 9.243 1.00 97.75 202 ASP A CA 1
ATOM 1541 C C . ASP A 1 202 ? 21.449 21.565 8.013 1.00 97.75 202 ASP A C 1
ATOM 1543 O O . ASP A 1 202 ? 21.508 22.313 7.033 1.00 97.75 202 ASP A O 1
ATOM 1547 N N . GLU A 1 203 ? 20.643 20.507 8.053 1.00 97.75 203 GLU A N 1
ATOM 1548 C CA . GLU A 1 203 ? 19.914 20.039 6.875 1.00 97.75 203 GLU A CA 1
ATOM 1549 C C . GLU A 1 203 ? 18.813 21.012 6.434 1.00 97.75 203 GLU A C 1
ATOM 1551 O O . GLU A 1 203 ? 18.648 21.238 5.236 1.00 97.75 203 GLU A O 1
ATOM 1556 N N . ASN A 1 204 ? 18.121 21.663 7.372 1.00 97.50 204 ASN A N 1
ATOM 1557 C CA . ASN A 1 204 ? 17.086 22.650 7.046 1.00 97.50 204 ASN A CA 1
ATOM 1558 C C . ASN A 1 204 ? 17.695 23.896 6.391 1.00 97.50 204 ASN A C 1
ATOM 1560 O O . ASN A 1 204 ? 17.185 24.393 5.385 1.00 97.50 204 ASN A O 1
ATOM 1564 N N . THR A 1 205 ? 18.829 24.362 6.917 1.00 97.25 205 THR A N 1
ATOM 1565 C CA . THR A 1 205 ? 19.612 25.456 6.328 1.00 97.25 205 THR A CA 1
ATOM 1566 C C . THR A 1 205 ? 20.128 25.081 4.936 1.00 97.25 205 THR A C 1
ATOM 1568 O O . THR A 1 205 ? 20.085 25.892 4.006 1.00 97.25 205 THR A O 1
ATOM 1571 N N . TYR A 1 206 ? 20.590 23.841 4.763 1.00 98.00 206 TYR A N 1
ATOM 1572 C CA . TYR A 1 206 ? 21.046 23.327 3.474 1.00 98.00 206 TYR A CA 1
ATOM 1573 C C . TYR A 1 206 ? 19.905 23.256 2.448 1.00 98.00 206 TYR A C 1
ATOM 1575 O O . TYR A 1 206 ? 20.058 23.743 1.326 1.00 98.00 206 TYR A O 1
ATOM 1583 N N . LEU A 1 207 ? 18.735 22.741 2.837 1.00 98.19 207 LEU A N 1
ATOM 1584 C CA . LEU A 1 207 ? 17.544 22.700 1.989 1.00 98.19 207 LEU A CA 1
ATOM 1585 C C . LEU A 1 207 ? 17.081 24.109 1.589 1.00 98.19 207 LEU A C 1
ATOM 1587 O O . LEU A 1 207 ? 16.778 24.348 0.421 1.00 98.19 207 LEU A O 1
ATOM 1591 N N . GLN A 1 208 ? 17.101 25.080 2.507 1.00 97.69 208 GLN A N 1
ATOM 1592 C CA . GLN A 1 208 ? 16.777 26.474 2.182 1.00 97.69 208 GLN A CA 1
ATOM 1593 C C . GLN A 1 208 ? 17.732 27.066 1.130 1.00 97.69 208 GLN A C 1
ATOM 1595 O O . GLN A 1 208 ? 17.315 27.827 0.246 1.00 97.69 208 GLN A O 1
ATOM 1600 N N . LYS A 1 209 ? 19.013 26.680 1.176 1.00 97.50 209 LYS A N 1
ATOM 1601 C CA . LYS A 1 209 ? 19.998 27.052 0.156 1.00 97.50 209 LYS A CA 1
ATOM 1602 C C . LYS A 1 209 ? 19.715 26.378 -1.188 1.00 97.50 209 LYS A C 1
ATOM 1604 O O . LYS A 1 209 ? 19.779 27.060 -2.210 1.00 97.50 209 LYS A O 1
ATOM 1609 N N . LEU A 1 210 ? 19.366 25.089 -1.200 1.00 97.75 210 LEU A N 1
ATOM 1610 C CA . LEU A 1 210 ? 18.962 24.383 -2.421 1.00 97.75 210 LEU A CA 1
ATOM 1611 C C . LEU A 1 210 ? 17.735 25.034 -3.074 1.00 97.75 210 LEU A C 1
ATOM 1613 O O . LEU A 1 210 ? 17.774 25.328 -4.266 1.00 97.75 210 LEU A O 1
ATOM 1617 N N . LEU A 1 211 ? 16.696 25.339 -2.289 1.00 97.75 211 LEU A N 1
ATOM 1618 C CA . LEU A 1 211 ? 15.497 26.055 -2.744 1.00 97.75 211 LEU A CA 1
ATOM 1619 C C . LEU A 1 211 ? 15.857 27.389 -3.412 1.00 97.75 211 LEU A C 1
ATOM 1621 O O . LEU A 1 211 ? 15.353 27.703 -4.486 1.00 97.75 211 LEU A O 1
ATOM 1625 N N . SER A 1 212 ? 16.784 28.142 -2.817 1.00 96.25 212 SER A N 1
ATOM 1626 C CA . SER A 1 212 ? 17.236 29.430 -3.357 1.00 96.25 212 SER A CA 1
ATOM 1627 C C . SER A 1 212 ? 18.022 29.282 -4.665 1.00 96.25 212 SER A C 1
ATOM 1629 O O . SER A 1 212 ? 17.834 30.066 -5.594 1.00 96.25 212 SER A O 1
ATOM 1631 N N . LEU A 1 213 ? 18.900 28.279 -4.766 1.00 96.69 213 LEU A N 1
ATOM 1632 C CA . LEU A 1 213 ? 19.651 28.001 -5.996 1.00 96.69 213 LEU A CA 1
ATOM 1633 C C . LEU A 1 213 ? 18.727 27.528 -7.119 1.00 96.69 213 LEU A C 1
ATOM 1635 O O . LEU A 1 213 ? 18.875 27.961 -8.263 1.00 96.69 213 LEU A O 1
ATOM 1639 N N . ARG A 1 214 ? 17.740 26.692 -6.788 1.00 95.56 214 ARG A N 1
ATOM 1640 C CA . ARG A 1 214 ? 16.738 26.241 -7.747 1.00 95.56 214 ARG A CA 1
ATOM 1641 C C . ARG A 1 214 ? 15.837 27.384 -8.212 1.00 95.56 214 ARG A C 1
ATOM 1643 O O . ARG A 1 214 ? 15.583 27.474 -9.405 1.00 95.56 214 ARG A O 1
ATOM 1650 N N . ASP A 1 215 ? 15.429 28.307 -7.335 1.00 93.81 215 ASP A N 1
ATOM 1651 C CA . ASP A 1 215 ? 14.690 29.519 -7.740 1.00 93.81 215 ASP A CA 1
ATOM 1652 C C . ASP A 1 215 ? 15.456 30.337 -8.793 1.00 93.81 215 ASP A C 1
ATOM 1654 O O . ASP A 1 215 ? 14.860 30.887 -9.719 1.00 93.81 215 ASP A O 1
ATOM 1658 N N . VAL A 1 216 ? 16.783 30.445 -8.650 1.00 92.06 216 VAL A N 1
ATOM 1659 C CA . VAL A 1 216 ? 17.632 31.137 -9.629 1.00 92.06 216 VAL A CA 1
ATOM 1660 C C . VAL A 1 216 ? 17.650 30.380 -10.955 1.00 92.06 216 VAL A C 1
ATOM 1662 O O . VAL A 1 216 ? 17.489 31.010 -11.999 1.00 92.06 216 VAL A O 1
ATOM 1665 N N . LYS A 1 217 ? 17.797 29.051 -10.925 1.00 89.81 217 LYS A N 1
ATOM 1666 C CA . LYS A 1 217 ? 17.798 28.218 -12.136 1.00 89.81 217 LYS A CA 1
ATOM 1667 C C . LYS A 1 217 ? 16.449 28.270 -12.867 1.00 89.81 217 LYS A C 1
ATOM 1669 O O . LYS A 1 217 ? 16.441 28.543 -14.061 1.00 89.81 217 LYS A O 1
ATOM 1674 N N . LEU A 1 218 ? 15.321 28.157 -12.161 1.00 88.00 218 LEU A N 1
ATOM 1675 C CA . LEU A 1 218 ? 13.974 28.284 -12.745 1.00 88.00 218 LEU A CA 1
ATOM 1676 C C . LEU A 1 218 ? 13.756 29.653 -13.417 1.00 88.00 218 LEU A C 1
ATOM 1678 O O . LEU A 1 218 ? 13.185 29.738 -14.501 1.00 88.00 218 LEU A O 1
ATOM 1682 N N . LYS A 1 219 ? 14.259 30.741 -12.814 1.00 87.88 219 LYS A N 1
ATOM 1683 C CA . LYS A 1 219 ? 14.216 32.081 -13.429 1.00 87.88 219 LYS A CA 1
ATOM 1684 C C . LYS A 1 219 ? 15.079 32.187 -14.686 1.00 87.88 219 LYS A C 1
ATOM 1686 O O . LYS A 1 219 ? 14.703 32.910 -15.602 1.00 87.88 219 LYS A O 1
ATOM 1691 N N . GLN A 1 220 ? 16.225 31.507 -14.721 1.00 84.75 220 GLN A N 1
ATOM 1692 C CA . GLN A 1 220 ? 17.108 31.473 -15.892 1.00 84.75 220 GLN A CA 1
ATOM 1693 C C . GLN A 1 220 ? 16.498 30.681 -17.051 1.00 84.75 220 GLN A C 1
ATOM 1695 O O . GLN A 1 220 ? 16.666 31.086 -18.194 1.00 84.75 220 GLN A O 1
ATOM 1700 N N . GLU A 1 221 ? 15.771 29.600 -16.754 1.00 78.94 221 GLU A N 1
ATOM 1701 C CA . GLU A 1 221 ? 15.054 28.793 -17.753 1.00 78.94 221 GLU A CA 1
ATOM 1702 C C . GLU A 1 221 ? 13.925 29.578 -18.441 1.00 78.94 221 GLU A C 1
ATOM 1704 O O . GLU A 1 221 ? 13.537 29.255 -19.558 1.00 78.94 221 GLU A O 1
ATOM 1709 N N . GLY A 1 222 ? 13.374 30.612 -17.793 1.00 69.50 222 GLY A N 1
ATOM 1710 C CA . GLY A 1 222 ? 12.385 31.509 -18.403 1.00 69.50 222 GLY A CA 1
ATOM 1711 C C . GLY A 1 222 ? 11.009 30.882 -18.673 1.00 69.50 222 GLY A C 1
ATOM 1712 O O . GLY A 1 222 ? 10.135 31.559 -19.206 1.00 69.50 222 GLY A O 1
ATOM 1713 N N . ALA A 1 223 ? 10.779 29.635 -18.254 1.00 65.62 223 ALA A N 1
ATOM 1714 C CA . ALA A 1 223 ? 9.564 28.857 -18.513 1.00 65.62 223 ALA A CA 1
ATOM 1715 C C . ALA A 1 223 ? 8.337 29.253 -17.653 1.00 65.62 223 ALA A C 1
ATOM 1717 O O . ALA A 1 223 ? 7.405 28.472 -17.509 1.00 65.62 223 ALA A O 1
ATOM 1718 N N . GLY A 1 224 ? 8.337 30.429 -17.011 1.00 66.81 224 GLY A N 1
ATOM 1719 C CA . GLY A 1 224 ? 7.217 30.927 -16.186 1.00 66.81 224 GLY A CA 1
ATOM 1720 C C . GLY A 1 224 ? 6.998 30.213 -14.841 1.00 66.81 224 GLY A C 1
ATOM 1721 O O . GLY A 1 224 ? 6.371 30.773 -13.944 1.00 66.81 224 GLY A O 1
ATOM 1722 N N . ASP A 1 225 ? 7.585 29.033 -14.653 1.00 72.81 225 ASP A N 1
ATOM 1723 C CA . ASP A 1 225 ? 7.471 28.200 -13.453 1.00 72.81 225 ASP A CA 1
ATOM 1724 C C . ASP A 1 225 ? 8.404 28.640 -12.305 1.00 72.81 225 ASP A C 1
ATOM 1726 O O . ASP A 1 225 ? 9.242 27.901 -11.791 1.00 72.81 225 ASP A O 1
ATOM 1730 N N . VAL A 1 226 ? 8.303 29.904 -11.902 1.00 79.31 226 VAL A N 1
ATOM 1731 C CA . VAL A 1 226 ? 9.149 30.465 -10.831 1.00 79.31 226 VAL A CA 1
ATOM 1732 C C . VAL A 1 226 ? 8.606 30.188 -9.425 1.00 79.31 226 VAL A C 1
ATOM 1734 O O . VAL A 1 226 ? 9.298 30.448 -8.440 1.00 79.31 226 VAL A O 1
ATOM 1737 N N . ASN A 1 227 ? 7.380 29.663 -9.321 1.00 82.00 227 ASN A N 1
ATOM 1738 C CA . ASN A 1 227 ? 6.670 29.444 -8.058 1.00 82.00 227 ASN A CA 1
ATOM 1739 C C . ASN A 1 227 ? 6.666 27.981 -7.587 1.00 82.00 227 ASN A C 1
ATOM 1741 O O . ASN A 1 227 ? 6.212 27.734 -6.470 1.00 82.00 227 ASN A O 1
ATOM 1745 N N . ARG A 1 228 ? 7.219 27.032 -8.360 1.00 89.62 228 ARG A N 1
ATOM 1746 C CA . ARG A 1 228 ? 7.287 25.598 -8.010 1.00 89.62 228 ARG A CA 1
ATOM 1747 C C . ARG A 1 228 ? 7.754 25.320 -6.581 1.00 89.62 228 ARG A C 1
ATOM 1749 O O . ARG A 1 228 ? 7.226 24.473 -5.869 1.00 89.62 228 ARG A O 1
ATOM 1756 N N . ASN A 1 229 ? 8.749 26.081 -6.129 1.00 94.69 229 ASN A N 1
ATOM 1757 C CA . ASN A 1 229 ? 9.377 25.888 -4.825 1.00 94.69 229 ASN A CA 1
ATOM 1758 C C . ASN A 1 229 ? 8.548 26.429 -3.649 1.00 94.69 229 ASN A C 1
ATOM 1760 O O . ASN A 1 229 ? 8.951 26.258 -2.496 1.00 94.69 229 ASN A O 1
ATOM 1764 N N . GLN A 1 230 ? 7.431 27.121 -3.898 1.00 90.31 230 GLN A N 1
ATOM 1765 C CA . GLN A 1 230 ? 6.652 27.774 -2.844 1.00 90.31 230 GLN A CA 1
ATOM 1766 C C . GLN A 1 230 ? 6.051 26.765 -1.859 1.00 90.31 230 GLN A C 1
ATOM 1768 O O . GLN A 1 230 ? 6.137 26.984 -0.650 1.00 90.31 230 GLN A O 1
ATOM 1773 N N . GLY A 1 231 ? 5.523 25.641 -2.350 1.00 93.19 231 GLY A N 1
ATOM 1774 C CA . GLY A 1 231 ? 5.019 24.558 -1.505 1.00 93.19 231 GLY A CA 1
ATOM 1775 C C . GLY A 1 231 ? 6.095 24.014 -0.567 1.00 93.19 231 GLY A C 1
ATOM 1776 O O . GLY A 1 231 ? 5.893 23.970 0.644 1.00 93.19 231 GLY A O 1
ATOM 1777 N N . TYR A 1 232 ? 7.286 23.715 -1.092 1.00 97.81 232 TYR A N 1
ATOM 1778 C CA . TYR A 1 232 ? 8.418 23.237 -0.289 1.00 97.81 232 TYR A CA 1
ATOM 1779 C C . TYR A 1 232 ? 8.857 24.245 0.781 1.00 97.81 232 TYR A C 1
ATOM 1781 O O . TYR A 1 232 ? 9.122 23.856 1.918 1.00 97.81 232 TYR A O 1
ATOM 1789 N N . LYS A 1 233 ? 8.880 25.548 0.460 1.00 96.50 233 LYS A N 1
ATOM 1790 C CA . LYS A 1 233 ? 9.166 26.613 1.441 1.00 96.50 233 LYS A CA 1
ATOM 1791 C C . LYS A 1 233 ? 8.117 26.651 2.552 1.00 96.50 233 LYS A C 1
ATOM 1793 O O . LYS A 1 233 ? 8.477 26.803 3.716 1.00 96.50 233 LYS A O 1
ATOM 1798 N N . ASN A 1 234 ? 6.837 26.496 2.214 1.00 93.44 234 ASN A N 1
ATOM 1799 C CA . ASN A 1 234 ? 5.750 26.484 3.193 1.00 93.44 234 ASN A CA 1
ATOM 1800 C C . ASN A 1 234 ? 5.865 25.281 4.140 1.00 93.44 234 ASN A C 1
ATOM 1802 O O . ASN A 1 234 ? 5.777 25.454 5.356 1.00 93.44 234 ASN A O 1
ATOM 1806 N N . VAL A 1 235 ? 6.125 24.086 3.601 1.00 96.62 235 VAL A N 1
ATOM 1807 C CA . VAL A 1 235 ? 6.306 22.871 4.409 1.00 96.62 235 VAL A CA 1
ATOM 1808 C C . VAL A 1 235 ? 7.542 22.996 5.305 1.00 96.62 235 VAL A C 1
ATOM 1810 O O . VAL A 1 235 ? 7.444 22.727 6.503 1.00 96.62 235 VAL A O 1
ATOM 1813 N N . LEU A 1 236 ? 8.663 23.513 4.787 1.00 96.81 236 LEU A N 1
ATOM 1814 C CA . LEU A 1 236 ? 9.866 23.771 5.586 1.00 96.81 236 LEU A CA 1
ATOM 1815 C C . LEU A 1 236 ? 9.588 24.750 6.738 1.00 96.81 236 LEU A C 1
ATOM 1817 O O . LEU A 1 236 ? 9.947 24.473 7.880 1.00 96.81 236 LEU A O 1
ATOM 1821 N N . ASN A 1 237 ? 8.896 25.859 6.462 1.00 93.25 237 ASN A N 1
ATOM 1822 C CA . ASN A 1 237 ? 8.542 26.866 7.468 1.00 93.25 237 ASN A CA 1
ATOM 1823 C C . ASN A 1 237 ? 7.566 26.340 8.530 1.00 93.25 237 ASN A C 1
ATOM 1825 O O . ASN A 1 237 ? 7.593 26.806 9.667 1.00 93.25 237 ASN A O 1
ATOM 1829 N N . SER A 1 238 ? 6.709 25.377 8.177 1.00 92.69 238 SER A N 1
ATOM 1830 C CA . SER A 1 238 ? 5.802 24.723 9.129 1.00 92.69 238 SER A CA 1
ATOM 1831 C C . SER A 1 238 ? 6.516 23.768 10.094 1.00 92.69 238 SER A C 1
ATOM 1833 O O . SER A 1 238 ? 5.943 23.378 11.109 1.00 92.69 238 SER A O 1
ATOM 1835 N N . GLY A 1 239 ? 7.756 23.375 9.782 1.00 93.38 239 GLY A N 1
ATOM 1836 C CA . GLY A 1 239 ? 8.511 22.373 10.531 1.00 93.38 239 GLY A CA 1
ATOM 1837 C C . GLY A 1 239 ? 8.156 20.922 10.188 1.00 93.38 239 GLY A C 1
ATOM 1838 O O . GLY A 1 239 ? 8.716 20.016 10.801 1.00 93.38 239 GLY A O 1
ATOM 1839 N N . ASN A 1 240 ? 7.277 20.669 9.208 1.00 92.81 240 ASN A N 1
ATOM 1840 C CA . ASN A 1 240 ? 6.909 19.315 8.777 1.00 92.81 240 ASN A CA 1
ATOM 1841 C C . ASN A 1 240 ? 7.974 18.678 7.859 1.00 92.81 240 ASN A C 1
ATOM 1843 O O . ASN A 1 240 ? 7.710 18.312 6.716 1.00 92.81 240 ASN A O 1
ATOM 1847 N N . ILE A 1 241 ? 9.206 18.569 8.357 1.00 93.75 241 ILE A N 1
ATOM 1848 C CA . ILE A 1 241 ? 10.363 18.036 7.616 1.00 93.75 241 ILE A CA 1
ATOM 1849 C C . ILE A 1 241 ? 10.280 16.521 7.365 1.00 93.75 241 ILE A C 1
ATOM 1851 O O . ILE A 1 241 ? 10.911 16.022 6.434 1.00 93.75 241 ILE A O 1
ATOM 1855 N N . ASP A 1 242 ? 9.466 15.821 8.157 1.00 91.19 242 ASP A N 1
ATOM 1856 C CA . ASP A 1 242 ? 9.190 14.383 8.041 1.00 91.19 242 ASP A CA 1
ATOM 1857 C C . ASP A 1 242 ? 7.993 14.075 7.124 1.00 91.19 242 ASP A C 1
ATOM 1859 O O . ASP A 1 242 ? 7.658 12.909 6.945 1.00 91.19 242 ASP A O 1
ATOM 1863 N N . LEU A 1 243 ? 7.335 15.102 6.564 1.00 93.06 243 LEU A N 1
ATOM 1864 C CA . LEU A 1 243 ? 6.142 14.977 5.716 1.00 93.06 243 LEU A CA 1
ATOM 1865 C C . LEU A 1 243 ? 5.001 14.166 6.357 1.00 93.06 243 LEU A C 1
ATOM 1867 O O . LEU A 1 243 ? 4.327 13.380 5.696 1.00 93.06 243 LEU A O 1
ATOM 1871 N N . LYS A 1 244 ? 4.756 14.373 7.655 1.00 88.38 244 LYS A N 1
ATOM 1872 C CA . LYS A 1 244 ? 3.658 13.721 8.380 1.00 88.38 244 LYS A CA 1
ATOM 1873 C C . LYS A 1 244 ? 2.325 14.123 7.759 1.00 88.38 244 LYS A C 1
ATOM 1875 O O . LYS A 1 244 ? 2.022 15.317 7.682 1.00 88.38 244 LYS A O 1
ATOM 1880 N N . THR A 1 245 ? 1.559 13.132 7.321 1.00 85.00 245 THR A N 1
ATOM 1881 C CA . THR A 1 245 ? 0.262 13.316 6.674 1.00 85.00 245 THR A CA 1
ATOM 1882 C C . THR A 1 245 ? -0.898 13.352 7.684 1.00 85.00 245 THR A C 1
ATOM 1884 O O . THR A 1 245 ? -0.777 12.816 8.788 1.00 85.00 245 THR A O 1
ATOM 1887 N N . PRO A 1 246 ? -2.035 13.981 7.323 1.00 90.38 246 PRO A N 1
ATOM 1888 C CA . PRO A 1 246 ? -2.205 14.823 6.142 1.00 90.38 246 PRO A CA 1
ATOM 1889 C C . PRO A 1 246 ? -1.594 16.220 6.341 1.00 90.38 246 PRO A C 1
ATOM 1891 O O . PRO A 1 246 ? -1.597 16.759 7.449 1.00 90.38 246 PRO A O 1
ATOM 1894 N N . PHE A 1 247 ? -1.114 16.843 5.265 1.00 88.69 247 PHE A N 1
ATOM 1895 C CA . PHE A 1 247 ? -0.675 18.243 5.282 1.00 88.69 247 PHE A CA 1
ATOM 1896 C C . PHE A 1 247 ? -1.082 18.986 4.008 1.00 88.69 247 PHE A C 1
ATOM 1898 O O . PHE A 1 247 ? -1.432 18.382 2.998 1.00 88.69 247 PHE A O 1
ATOM 1905 N N . THR A 1 248 ? -1.054 20.318 4.058 1.00 89.69 248 THR A N 1
ATOM 1906 C CA . THR A 1 248 ? -1.365 21.160 2.898 1.00 89.69 248 THR A CA 1
ATOM 1907 C C . THR A 1 248 ? -0.098 21.492 2.120 1.00 89.69 248 THR A C 1
ATOM 1909 O O . THR A 1 248 ? 0.859 22.024 2.688 1.00 89.69 248 THR A O 1
ATOM 1912 N N . PHE A 1 249 ? -0.113 21.237 0.816 1.00 93.31 249 PHE A N 1
ATOM 1913 C CA . PHE A 1 249 ? 0.937 21.628 -0.116 1.00 93.31 249 PHE A CA 1
ATOM 1914 C C . PHE A 1 249 ? 0.403 22.670 -1.100 1.00 93.31 249 PHE A C 1
ATOM 1916 O O . PHE A 1 249 ? -0.756 22.611 -1.501 1.00 93.31 249 PHE A O 1
ATOM 1923 N N . VAL A 1 250 ? 1.231 23.659 -1.444 1.00 86.69 250 VAL A N 1
ATOM 1924 C CA . VAL A 1 250 ? 0.837 24.759 -2.334 1.00 86.69 250 VAL A CA 1
ATOM 1925 C C . VAL A 1 250 ? 1.597 24.641 -3.643 1.00 86.69 250 VAL A C 1
ATOM 1927 O O . VAL A 1 250 ? 2.822 24.780 -3.647 1.00 86.69 250 VAL A O 1
ATOM 1930 N N . ALA A 1 251 ? 0.869 24.456 -4.738 1.00 87.94 251 ALA A N 1
ATOM 1931 C CA . ALA A 1 251 ? 1.403 24.463 -6.094 1.00 87.94 251 ALA A CA 1
ATOM 1932 C C . ALA A 1 251 ? 0.697 25.570 -6.881 1.00 87.94 251 ALA A C 1
ATOM 1934 O O . ALA A 1 251 ? -0.522 25.667 -6.867 1.00 87.94 251 ALA A O 1
ATOM 1935 N N . TYR A 1 252 ? 1.467 26.477 -7.485 1.00 82.38 252 TYR A N 1
ATOM 1936 C CA . TYR A 1 252 ? 0.953 27.566 -8.337 1.00 82.38 252 TYR A CA 1
ATOM 1937 C C . TYR A 1 252 ? -0.101 28.513 -7.731 1.00 82.38 252 TYR A C 1
ATOM 1939 O O . TYR A 1 252 ? -0.683 29.317 -8.450 1.00 82.38 252 TYR A O 1
ATOM 1947 N N . GLY A 1 253 ? -0.269 28.510 -6.406 1.00 75.69 253 GLY A N 1
ATOM 1948 C CA . GLY A 1 253 ? -1.276 29.312 -5.700 1.00 75.69 253 GLY A CA 1
ATOM 1949 C C . GLY A 1 253 ? -2.495 28.505 -5.249 1.00 75.69 253 GLY A C 1
ATOM 1950 O O . GLY A 1 253 ? -3.244 28.988 -4.401 1.00 75.69 253 GLY A O 1
ATOM 1951 N N . ASP A 1 254 ? -2.629 27.271 -5.732 1.00 73.69 254 ASP A N 1
ATOM 1952 C CA . ASP A 1 254 ? -3.656 26.322 -5.326 1.00 73.69 254 ASP A CA 1
ATOM 1953 C C . ASP A 1 254 ? -3.195 25.483 -4.128 1.00 73.69 254 ASP A C 1
ATOM 1955 O O . ASP A 1 254 ? -2.000 25.254 -3.911 1.00 73.69 254 ASP A O 1
ATOM 1959 N N . TYR A 1 255 ? -4.162 25.052 -3.318 1.00 83.25 255 TYR A N 1
ATOM 1960 C CA . TYR A 1 255 ? -3.938 24.325 -2.071 1.00 83.25 255 TYR A CA 1
ATOM 1961 C C . TYR A 1 255 ? -4.398 22.875 -2.219 1.00 83.25 255 TYR A C 1
ATOM 1963 O O . TYR A 1 255 ? -5.578 22.618 -2.447 1.00 83.25 255 TYR A O 1
ATOM 1971 N N . PHE A 1 256 ? -3.482 21.937 -2.001 1.00 82.38 256 PHE A N 1
ATOM 1972 C CA . PHE A 1 256 ? -3.720 20.501 -2.116 1.00 82.38 256 PHE A CA 1
ATOM 1973 C C . PHE A 1 256 ? -3.539 19.815 -0.762 1.00 82.38 256 PHE A C 1
ATOM 1975 O O . PHE A 1 256 ? -2.642 20.169 0.007 1.00 82.38 256 PHE A O 1
ATOM 1982 N N . THR A 1 257 ? -4.379 18.826 -0.458 1.00 88.31 257 THR A N 1
ATOM 1983 C CA . THR A 1 257 ? -4.180 17.941 0.697 1.00 88.31 257 THR A CA 1
ATOM 1984 C C . THR A 1 257 ? -3.328 16.755 0.274 1.00 88.31 257 THR A C 1
ATOM 1986 O O . THR A 1 257 ? -3.729 15.987 -0.592 1.00 88.31 257 THR A O 1
ATOM 1989 N N . ILE A 1 258 ? -2.169 16.613 0.909 1.00 90.19 258 ILE A N 1
ATOM 1990 C CA . ILE A 1 258 ? -1.273 15.474 0.748 1.00 90.19 258 ILE A CA 1
ATOM 1991 C C . ILE A 1 258 ? -1.538 14.515 1.904 1.00 90.19 258 ILE A C 1
ATOM 1993 O O . ILE A 1 258 ? -1.335 14.876 3.066 1.00 90.19 258 ILE A O 1
ATOM 1997 N N . ASP A 1 259 ? -2.025 13.319 1.595 1.00 84.12 259 ASP A N 1
ATOM 1998 C CA . ASP A 1 259 ? -2.421 12.285 2.554 1.00 84.12 259 ASP A CA 1
ATOM 1999 C C . ASP A 1 259 ? -1.698 10.942 2.348 1.00 84.12 259 ASP A C 1
ATOM 2001 O O . ASP A 1 259 ? -1.850 10.043 3.174 1.00 84.12 259 ASP A O 1
ATOM 2005 N N . GLY A 1 260 ? -0.877 10.829 1.298 1.00 81.62 260 GLY A N 1
ATOM 2006 C CA . GLY A 1 260 ? -0.134 9.616 0.948 1.00 81.62 260 GLY A CA 1
ATOM 2007 C C . GLY A 1 260 ? -0.959 8.577 0.185 1.00 81.62 260 GLY A C 1
ATOM 2008 O O . GLY A 1 260 ? -0.460 7.483 -0.084 1.00 81.62 260 GLY A O 1
ATOM 2009 N N . LYS A 1 261 ? -2.207 8.897 -0.186 1.00 80.56 261 LYS A N 1
ATOM 2010 C CA . LYS A 1 261 ? -3.089 8.008 -0.948 1.00 80.56 261 LYS A CA 1
ATOM 2011 C C . LYS A 1 261 ? -2.978 8.304 -2.442 1.00 80.56 261 LYS A C 1
ATOM 2013 O O . LYS A 1 261 ? -3.641 9.201 -2.965 1.00 80.56 261 LYS A O 1
ATOM 2018 N N . LEU A 1 262 ? -2.133 7.531 -3.118 1.00 76.25 262 LEU A N 1
ATOM 2019 C CA . LEU A 1 262 ? -2.056 7.508 -4.575 1.00 76.25 262 LEU A CA 1
ATOM 2020 C C . LEU A 1 262 ? -2.768 6.285 -5.131 1.00 76.25 262 LEU A C 1
ATOM 2022 O O . LEU A 1 262 ? -2.510 5.162 -4.703 1.00 76.25 262 LEU A O 1
ATOM 2026 N N . ASP A 1 263 ? -3.611 6.517 -6.125 1.00 68.88 263 ASP A N 1
ATOM 2027 C CA . ASP A 1 263 ? -4.129 5.483 -7.001 1.00 68.88 263 ASP A CA 1
ATOM 2028 C C . ASP A 1 263 ? -3.056 5.137 -8.043 1.00 68.88 263 ASP A C 1
ATOM 2030 O O . ASP A 1 263 ? -2.875 5.821 -9.052 1.00 68.88 263 ASP A O 1
ATOM 2034 N N . LEU A 1 264 ? -2.283 4.085 -7.767 1.00 63.94 264 LEU A N 1
ATOM 2035 C CA . LEU A 1 264 ? -1.259 3.579 -8.686 1.00 63.94 264 LEU A CA 1
ATOM 2036 C C . LEU A 1 264 ? -1.846 2.684 -9.787 1.00 63.94 264 LEU A C 1
ATOM 2038 O O . LEU A 1 264 ? -1.092 2.096 -10.563 1.00 63.94 264 LEU A O 1
ATOM 2042 N N . GLY A 1 265 ? -3.176 2.569 -9.878 1.00 46.72 265 GLY A N 1
ATOM 2043 C CA . GLY A 1 265 ? -3.824 1.731 -10.875 1.00 46.72 265 GLY A CA 1
ATOM 2044 C C . GLY A 1 265 ? -3.437 0.260 -10.763 1.00 46.72 265 GLY A C 1
ATOM 2045 O O . GLY A 1 265 ? -3.463 -0.436 -11.783 1.00 46.72 265 GLY A O 1
ATOM 2046 N N . GLU A 1 266 ? -3.086 -0.212 -9.558 1.00 37.53 266 GLU A N 1
ATOM 2047 C CA . GLU A 1 266 ? -3.157 -1.639 -9.266 1.00 37.53 266 GLU A CA 1
ATOM 2048 C C . GLU A 1 266 ? -4.544 -2.096 -9.705 1.00 37.53 266 GLU A C 1
ATOM 2050 O O . GLU A 1 266 ? -5.548 -1.444 -9.402 1.00 37.53 266 GLU A O 1
ATOM 2055 N N . GLN A 1 267 ? -4.610 -3.190 -10.459 1.00 26.91 267 GLN A N 1
ATOM 2056 C CA . GLN A 1 267 ? -5.865 -3.902 -10.551 1.00 26.91 267 GLN A CA 1
ATOM 2057 C C . GLN A 1 267 ? -6.242 -4.268 -9.114 1.00 26.91 267 GLN A C 1
ATOM 2059 O O . GLN A 1 267 ? -5.812 -5.287 -8.583 1.00 26.91 267 GLN A O 1
ATOM 2064 N N . GLN A 1 268 ? -7.111 -3.462 -8.504 1.00 25.81 268 GLN A N 1
ATOM 2065 C CA . GLN A 1 268 ? -8.243 -4.050 -7.833 1.00 25.81 268 GLN A CA 1
ATOM 2066 C C . GLN A 1 268 ? -8.885 -4.918 -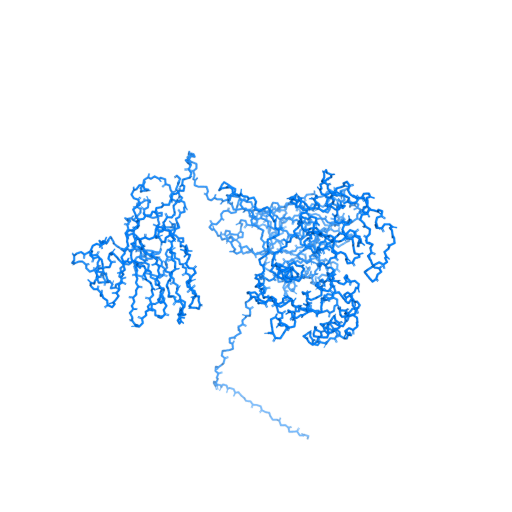8.911 1.00 25.81 268 GLN A C 1
ATOM 2068 O O . GLN A 1 268 ? -9.662 -4.456 -9.742 1.00 25.81 268 GLN A O 1
ATOM 2073 N N . GLN A 1 269 ? -8.485 -6.191 -8.946 1.00 23.94 269 GLN A N 1
ATOM 2074 C CA . GLN A 1 269 ? -9.455 -7.226 -9.221 1.00 23.94 269 GLN A CA 1
ATOM 2075 C C . GLN A 1 269 ? -10.680 -6.794 -8.418 1.00 23.94 269 GLN A C 1
ATOM 2077 O O . GLN A 1 269 ? -10.601 -6.688 -7.188 1.00 23.94 269 GLN A O 1
ATOM 2082 N N . GLU A 1 270 ? -11.767 -6.449 -9.110 1.00 27.33 270 GLU A N 1
ATOM 2083 C CA . GLU A 1 270 ? -13.089 -6.566 -8.521 1.00 27.33 270 GLU A CA 1
ATOM 2084 C C . GLU A 1 270 ? -13.166 -8.012 -8.049 1.00 27.33 270 GLU A C 1
ATOM 2086 O O . GLU A 1 270 ? -13.463 -8.941 -8.796 1.00 27.33 270 GLU A O 1
ATOM 2091 N N . THR A 1 271 ? -12.755 -8.200 -6.803 1.00 23.06 271 THR A N 1
ATOM 2092 C CA . THR A 1 271 ? -12.857 -9.442 -6.082 1.00 23.06 271 THR A CA 1
ATOM 2093 C C . THR A 1 271 ? -14.331 -9.532 -5.773 1.00 23.06 271 THR A C 1
ATOM 2095 O O . THR A 1 271 ? -14.839 -8.997 -4.784 1.00 23.06 271 THR A O 1
ATOM 2098 N N . THR A 1 272 ? -15.049 -10.188 -6.682 1.00 23.97 272 THR A N 1
ATOM 2099 C CA . THR A 1 272 ? -16.292 -10.851 -6.326 1.00 23.97 272 THR A CA 1
ATOM 2100 C C . THR A 1 272 ? -16.044 -11.615 -5.031 1.00 23.97 272 THR A C 1
ATOM 2102 O O . THR A 1 272 ? -14.964 -12.173 -4.835 1.00 23.97 272 THR A O 1
ATOM 2105 N N . VAL A 1 273 ? -17.030 -11.598 -4.138 1.00 28.59 273 VAL A N 1
ATOM 2106 C CA . VAL A 1 273 ? -16.973 -12.066 -2.740 1.00 28.59 273 VAL A CA 1
ATOM 2107 C C . VAL A 1 273 ? -16.324 -13.458 -2.559 1.00 28.59 273 VAL A C 1
ATOM 2109 O O . VAL A 1 273 ? -15.821 -13.760 -1.480 1.00 28.59 273 VAL A O 1
ATOM 2112 N N . GLU A 1 274 ? -16.229 -14.273 -3.613 1.00 26.44 274 GLU A N 1
ATOM 2113 C CA . GLU A 1 274 ? -15.495 -15.545 -3.626 1.00 26.44 274 GLU A CA 1
ATOM 2114 C C . GLU A 1 274 ? -13.958 -15.443 -3.512 1.00 26.44 274 GLU A C 1
ATOM 2116 O O . GLU A 1 274 ? -13.364 -16.324 -2.893 1.00 26.44 274 GLU A O 1
ATOM 2121 N N . ASP A 1 275 ? -13.295 -14.383 -3.994 1.00 24.58 275 ASP A N 1
ATOM 2122 C CA . ASP A 1 275 ? -11.815 -14.309 -3.990 1.00 24.58 275 ASP A CA 1
ATOM 2123 C C . ASP A 1 275 ? -11.212 -13.716 -2.699 1.00 24.58 275 ASP A C 1
ATOM 2125 O O . ASP A 1 275 ? -10.010 -13.834 -2.457 1.00 24.58 275 ASP A O 1
ATOM 2129 N N . ARG A 1 276 ? -12.025 -13.156 -1.788 1.00 27.92 276 ARG A N 1
ATOM 2130 C CA . ARG A 1 276 ? -11.540 -12.723 -0.455 1.00 27.92 276 ARG A CA 1
ATOM 2131 C C . ARG A 1 276 ? -11.250 -13.880 0.503 1.00 27.92 276 ARG A C 1
ATOM 2133 O O . ARG A 1 276 ? -10.739 -13.644 1.593 1.00 27.92 276 ARG A O 1
ATOM 2140 N N . LYS A 1 277 ? -11.554 -15.125 0.125 1.00 28.28 277 LYS A N 1
ATOM 2141 C CA . LYS A 1 277 ? -11.302 -16.301 0.973 1.00 28.28 277 LYS A CA 1
ATOM 2142 C C . LYS A 1 277 ? -9.870 -16.844 0.895 1.00 28.28 277 LYS A C 1
ATOM 2144 O O . LYS A 1 277 ? -9.571 -17.775 1.629 1.00 28.28 277 LYS A O 1
ATOM 2149 N N . ASN A 1 278 ? -8.986 -16.269 0.071 1.00 30.42 278 ASN A N 1
ATOM 2150 C CA . ASN A 1 278 ? -7.581 -16.693 -0.051 1.00 30.42 278 ASN A CA 1
ATOM 2151 C C . ASN A 1 278 ? -6.603 -15.503 -0.186 1.00 30.42 278 ASN A C 1
ATOM 2153 O O . ASN A 1 278 ? -5.694 -15.520 -1.015 1.00 30.42 278 ASN A O 1
ATOM 2157 N N . SER A 1 279 ? -6.769 -14.453 0.622 1.00 32.09 279 SER A N 1
ATOM 2158 C CA . SER A 1 279 ? -5.814 -13.335 0.638 1.00 32.09 279 SER A CA 1
ATOM 2159 C C . SER A 1 279 ? -4.485 -13.750 1.284 1.00 32.09 279 SER A C 1
ATOM 2161 O O . SER A 1 279 ? -4.406 -13.955 2.492 1.00 32.09 279 SER A O 1
ATOM 2163 N N . THR A 1 280 ? -3.421 -13.847 0.485 1.00 42.81 280 THR A N 1
ATOM 2164 C CA . THR A 1 280 ? -2.026 -13.868 0.953 1.00 42.81 280 THR A CA 1
ATOM 2165 C C . THR A 1 280 ? -1.584 -12.458 1.331 1.00 42.81 280 THR A C 1
ATOM 2167 O O . THR A 1 280 ? -1.270 -11.656 0.450 1.00 42.81 280 THR A O 1
ATOM 2170 N N . ALA A 1 281 ? -1.520 -12.154 2.626 1.00 49.56 281 ALA A N 1
ATOM 2171 C CA . ALA A 1 281 ? -0.888 -10.928 3.103 1.00 49.56 281 ALA A CA 1
ATOM 2172 C C . ALA A 1 281 ? 0.645 -11.092 3.101 1.00 49.56 281 ALA A C 1
ATOM 2174 O O . ALA A 1 281 ? 1.187 -12.123 3.514 1.00 49.56 281 ALA A O 1
ATOM 2175 N N . ALA A 1 282 ? 1.354 -10.082 2.590 1.00 56.81 282 ALA A N 1
ATOM 2176 C CA . ALA A 1 282 ? 2.810 -10.027 2.651 1.00 56.81 282 ALA A CA 1
ATOM 2177 C C . ALA A 1 282 ? 3.240 -9.567 4.053 1.00 56.81 282 ALA A C 1
ATOM 2179 O O . ALA A 1 282 ? 2.926 -8.458 4.475 1.00 56.81 282 ALA A O 1
ATOM 2180 N N . VAL A 1 283 ? 3.959 -10.429 4.766 1.00 72.44 283 VAL A N 1
ATOM 2181 C CA . VAL A 1 283 ? 4.420 -10.213 6.140 1.00 72.44 283 VAL A CA 1
ATOM 2182 C C . VAL A 1 283 ? 5.647 -9.297 6.176 1.00 72.44 283 VAL A C 1
ATOM 2184 O O . VAL A 1 283 ? 6.569 -9.444 5.368 1.00 72.44 283 VAL A O 1
ATOM 2187 N N . ILE A 1 284 ? 5.686 -8.383 7.151 1.00 72.44 284 ILE A N 1
ATOM 2188 C CA . ILE A 1 284 ? 6.798 -7.449 7.368 1.00 72.44 284 ILE A CA 1
ATOM 2189 C C . ILE A 1 284 ? 8.048 -8.206 7.845 1.00 72.44 284 ILE A C 1
ATOM 2191 O O . ILE A 1 284 ? 8.016 -8.975 8.808 1.00 72.44 284 ILE A O 1
ATOM 2195 N N . ILE A 1 285 ? 9.182 -7.958 7.187 1.00 80.75 285 ILE A N 1
ATOM 2196 C CA . ILE A 1 285 ? 10.500 -8.432 7.629 1.00 80.75 285 ILE A CA 1
ATOM 2197 C C . ILE A 1 285 ? 11.011 -7.471 8.698 1.00 80.75 285 ILE A C 1
ATOM 2199 O O . ILE A 1 285 ? 11.229 -6.296 8.417 1.00 80.75 285 ILE A O 1
ATOM 2203 N N . GLU A 1 286 ? 11.223 -7.964 9.916 1.00 82.12 286 GLU A N 1
ATOM 2204 C CA . GLU A 1 286 ? 11.759 -7.147 11.009 1.00 82.12 286 GLU A CA 1
ATOM 2205 C C . GLU A 1 286 ? 13.271 -6.953 10.894 1.00 82.12 286 GLU A C 1
ATOM 2207 O O . GLU A 1 286 ? 13.788 -5.884 11.214 1.00 82.12 286 GLU A O 1
ATOM 2212 N N . ALA A 1 287 ? 13.990 -8.011 10.512 1.00 86.19 287 ALA A N 1
ATOM 2213 C CA . ALA A 1 287 ? 15.441 -7.989 10.378 1.00 86.19 287 ALA A CA 1
ATOM 2214 C C . ALA A 1 287 ? 15.952 -9.204 9.600 1.00 86.19 287 ALA A C 1
ATOM 2216 O O . ALA A 1 287 ? 15.454 -10.313 9.792 1.00 86.19 287 ALA A O 1
ATOM 2217 N N . ASP A 1 288 ? 17.029 -9.029 8.840 1.00 89.75 288 ASP A N 1
ATOM 2218 C CA . ASP A 1 288 ? 17.895 -10.115 8.381 1.00 89.75 288 ASP A CA 1
ATOM 2219 C C . ASP A 1 288 ? 19.374 -9.814 8.667 1.00 89.75 288 ASP A C 1
ATOM 2221 O O . ASP A 1 288 ? 19.745 -8.685 9.008 1.00 89.75 288 ASP A O 1
ATOM 2225 N N . ASN A 1 289 ? 20.219 -10.850 8.686 1.00 91.25 289 ASN A N 1
ATOM 2226 C CA . ASN A 1 289 ? 21.642 -10.672 8.947 1.00 91.25 289 ASN A CA 1
ATOM 2227 C C . ASN A 1 289 ? 22.498 -11.841 8.442 1.00 91.25 289 ASN A C 1
ATOM 2229 O O . ASN A 1 289 ? 22.334 -12.997 8.854 1.00 91.25 289 ASN A O 1
ATOM 2233 N N . ARG A 1 290 ? 23.526 -11.502 7.657 1.00 93.94 290 ARG A N 1
ATOM 2234 C CA . ARG A 1 290 ? 24.530 -12.460 7.178 1.00 93.94 290 ARG A CA 1
ATOM 2235 C C . ARG A 1 290 ? 25.444 -12.952 8.290 1.00 93.94 290 ARG A C 1
ATOM 2237 O O . ARG A 1 290 ? 26.146 -12.187 8.954 1.00 93.94 290 ARG A O 1
ATOM 2244 N N . LEU A 1 291 ? 25.572 -14.270 8.390 1.00 97.00 291 LEU A N 1
ATOM 2245 C CA . LEU A 1 291 ? 26.542 -14.956 9.236 1.00 97.00 291 LEU A CA 1
ATOM 2246 C C . LEU A 1 291 ? 27.713 -15.445 8.382 1.00 97.00 291 LEU A C 1
ATOM 2248 O O . LEU A 1 291 ? 27.612 -16.434 7.653 1.00 97.00 291 LEU A O 1
ATOM 2252 N N . ARG A 1 292 ? 28.866 -14.786 8.520 1.00 95.94 292 ARG A N 1
ATOM 2253 C CA . ARG A 1 292 ? 30.046 -15.044 7.684 1.00 95.94 292 ARG A CA 1
ATOM 2254 C C . ARG A 1 292 ? 31.249 -15.549 8.476 1.00 95.94 292 ARG A C 1
ATOM 2256 O O . ARG A 1 292 ? 31.860 -14.798 9.232 1.00 95.94 292 ARG A O 1
ATOM 2263 N N . GLU A 1 293 ? 31.671 -16.785 8.216 1.00 96.94 293 GLU A N 1
ATOM 2264 C CA . GLU A 1 293 ? 32.793 -17.429 8.922 1.00 96.94 293 GLU A CA 1
ATOM 2265 C C . GLU A 1 293 ? 34.139 -16.720 8.709 1.00 96.94 293 GLU A C 1
ATOM 2267 O O . GLU A 1 293 ? 34.961 -16.650 9.619 1.00 96.94 293 GLU A O 1
ATOM 2272 N N . ALA A 1 294 ? 34.364 -16.149 7.521 1.00 93.75 294 ALA A N 1
ATOM 2273 C CA . ALA A 1 294 ? 35.604 -15.434 7.192 1.00 93.75 294 ALA A CA 1
ATOM 2274 C C . ALA A 1 294 ? 35.823 -14.159 8.027 1.00 93.75 294 ALA A C 1
ATOM 2276 O O . ALA A 1 294 ? 36.931 -13.627 8.081 1.00 93.75 294 ALA A O 1
ATOM 2277 N N . SER A 1 295 ? 34.761 -13.645 8.639 1.00 94.50 295 SER A N 1
ATOM 2278 C CA . SER A 1 295 ? 34.740 -12.397 9.398 1.00 94.50 295 SER A CA 1
ATOM 2279 C C . SER A 1 295 ? 33.787 -12.559 10.582 1.00 94.50 295 SER A C 1
ATOM 2281 O O . SER A 1 295 ? 32.710 -11.959 10.602 1.00 94.50 295 SER A O 1
ATOM 2283 N N . PRO A 1 296 ? 34.153 -13.412 11.553 1.00 95.88 296 PRO A N 1
ATOM 2284 C CA . PRO A 1 296 ? 33.169 -14.090 12.381 1.00 95.88 296 PRO A CA 1
ATOM 2285 C C . PRO A 1 296 ? 32.572 -13.232 13.505 1.00 95.88 296 PRO A C 1
ATOM 2287 O O . PRO A 1 296 ? 31.621 -13.645 14.163 1.00 95.88 296 PRO A O 1
ATOM 2290 N N . ASP A 1 297 ? 33.107 -12.031 13.712 1.00 94.69 297 ASP A N 1
ATOM 2291 C CA . ASP A 1 297 ? 32.635 -11.055 14.696 1.00 94.69 297 ASP A CA 1
ATOM 2292 C C . ASP A 1 297 ? 32.071 -9.775 14.047 1.00 94.69 297 ASP A C 1
ATOM 2294 O O . ASP A 1 297 ? 31.777 -8.815 14.758 1.00 94.69 297 ASP A O 1
ATOM 2298 N N . ILE A 1 298 ? 31.937 -9.734 12.713 1.00 93.25 298 ILE A N 1
ATOM 2299 C CA . ILE A 1 298 ? 31.320 -8.606 11.999 1.00 93.25 298 ILE A CA 1
ATOM 2300 C C . ILE A 1 298 ? 29.802 -8.809 11.938 1.00 93.25 298 ILE A C 1
ATOM 2302 O O . ILE A 1 298 ? 29.340 -9.908 11.632 1.00 93.25 298 ILE A O 1
ATOM 2306 N N . VAL A 1 299 ? 29.057 -7.737 12.214 1.00 92.00 299 VAL A N 1
ATOM 2307 C CA . VAL A 1 299 ? 27.597 -7.646 12.063 1.00 92.00 299 VAL A CA 1
ATOM 2308 C C . VAL A 1 299 ? 27.288 -7.051 10.690 1.00 92.00 299 VAL A C 1
ATOM 2310 O O . VAL A 1 299 ? 27.889 -6.043 10.314 1.00 92.00 299 VAL A O 1
ATOM 2313 N N . TYR A 1 300 ? 26.364 -7.658 9.947 1.00 86.19 300 TYR A N 1
ATOM 2314 C CA . TYR A 1 300 ? 26.048 -7.306 8.559 1.00 86.19 300 TYR A CA 1
ATOM 2315 C C . TYR A 1 300 ? 24.609 -6.793 8.384 1.00 86.19 300 TYR A C 1
ATOM 2317 O O . TYR A 1 300 ? 23.990 -7.049 7.359 1.00 86.19 300 TYR A O 1
ATOM 2325 N N . GLN A 1 301 ? 24.099 -6.030 9.355 1.00 79.38 301 GLN A N 1
ATOM 2326 C CA . GLN A 1 301 ? 22.709 -5.543 9.394 1.00 79.38 301 GLN A CA 1
ATOM 2327 C C . GLN A 1 301 ? 22.289 -4.708 8.173 1.00 79.38 301 GLN A C 1
ATOM 2329 O O . GLN A 1 301 ? 21.129 -4.728 7.802 1.00 79.38 301 GLN A O 1
ATOM 2334 N N . SER A 1 302 ? 23.214 -3.971 7.551 1.00 76.56 302 SER A N 1
ATOM 2335 C CA . SER A 1 302 ? 22.945 -3.121 6.378 1.00 76.56 302 SER A CA 1
ATOM 2336 C C . SER A 1 302 ? 23.436 -3.730 5.056 1.00 76.56 302 SER A C 1
ATOM 2338 O O . SER A 1 302 ? 23.670 -3.025 4.073 1.00 76.56 302 SER A O 1
ATOM 2340 N N . SER A 1 303 ? 23.699 -5.040 5.030 1.00 81.75 303 SER A N 1
ATOM 2341 C CA . SER A 1 303 ? 24.129 -5.740 3.817 1.00 81.75 303 SER A CA 1
ATOM 2342 C C . SER A 1 303 ? 22.925 -5.982 2.919 1.00 81.75 303 SER A C 1
ATOM 2344 O O . SER A 1 303 ? 22.012 -6.677 3.335 1.00 81.75 303 SER A O 1
ATOM 2346 N N . SER A 1 304 ? 22.973 -5.549 1.656 1.00 84.12 304 SER A N 1
ATOM 2347 C CA . SER A 1 304 ? 21.923 -5.795 0.645 1.00 84.12 304 SER A CA 1
ATOM 2348 C C . SER A 1 304 ? 21.790 -7.257 0.180 1.00 84.12 304 SER A C 1
ATOM 2350 O O . SER A 1 304 ? 21.201 -7.523 -0.868 1.00 84.12 304 SER A O 1
ATOM 2352 N N . PHE A 1 305 ? 22.380 -8.210 0.906 1.00 87.06 305 PHE A N 1
ATOM 2353 C CA . PHE A 1 305 ? 22.514 -9.600 0.477 1.00 87.06 305 PHE A CA 1
ATOM 2354 C C . PHE A 1 305 ? 22.235 -10.572 1.615 1.00 87.06 305 PHE A C 1
ATOM 2356 O O . PHE A 1 305 ? 22.678 -10.324 2.733 1.00 87.06 305 PHE A O 1
ATOM 2363 N N . ILE A 1 306 ? 21.626 -11.700 1.258 1.00 92.12 306 ILE A N 1
ATOM 2364 C CA . ILE A 1 306 ? 21.477 -12.936 2.033 1.00 92.12 306 ILE A CA 1
ATOM 2365 C C . ILE A 1 306 ? 22.331 -13.986 1.340 1.00 92.12 306 ILE A C 1
ATOM 2367 O O . ILE A 1 306 ? 22.194 -14.174 0.130 1.00 92.12 306 ILE A O 1
ATOM 2371 N N . ASP A 1 307 ? 23.205 -14.692 2.049 1.00 93.25 307 ASP A N 1
ATOM 2372 C CA . ASP A 1 307 ? 24.034 -15.719 1.422 1.00 93.25 307 ASP A CA 1
ATOM 2373 C C . ASP A 1 307 ? 24.133 -17.018 2.206 1.00 93.25 307 ASP A C 1
ATOM 2375 O O . ASP A 1 307 ? 24.069 -17.079 3.430 1.00 93.25 307 ASP A O 1
ATOM 2379 N N . VAL A 1 308 ? 24.271 -18.104 1.448 1.00 96.69 308 VAL A N 1
ATOM 2380 C CA . VAL A 1 308 ? 24.317 -19.453 2.001 1.00 96.69 308 VAL A CA 1
ATOM 2381 C C . VAL A 1 308 ? 25.312 -20.322 1.250 1.00 96.69 308 VAL A C 1
ATOM 2383 O O . VAL A 1 308 ? 25.561 -20.148 0.054 1.00 96.69 308 VAL A O 1
ATOM 2386 N N . GLY A 1 309 ? 25.862 -21.305 1.957 1.00 97.38 309 GLY A N 1
ATOM 2387 C CA . GLY A 1 309 ? 26.773 -22.295 1.394 1.00 97.38 309 GLY A CA 1
ATOM 2388 C C . GLY A 1 309 ? 28.230 -21.984 1.681 1.00 97.38 309 GLY A C 1
ATOM 2389 O O . GLY A 1 309 ? 28.567 -21.292 2.639 1.00 97.38 309 GLY A O 1
ATOM 2390 N N . GLY A 1 310 ? 29.118 -22.565 0.881 1.00 95.62 310 GLY A N 1
ATOM 2391 C CA . GLY A 1 310 ? 30.555 -22.397 1.065 1.00 95.62 310 GLY A CA 1
ATOM 2392 C C . GLY A 1 310 ? 31.265 -22.011 -0.215 1.00 95.62 310 GLY A C 1
ATOM 2393 O O . GLY A 1 310 ? 30.936 -22.495 -1.298 1.00 95.62 310 GLY A O 1
ATOM 2394 N N . ILE A 1 311 ? 32.285 -21.175 -0.083 1.00 91.75 311 ILE A N 1
ATOM 2395 C CA . ILE A 1 311 ? 33.248 -20.906 -1.149 1.00 91.75 311 ILE A CA 1
ATOM 2396 C C . ILE A 1 311 ? 34.651 -20.946 -0.554 1.00 91.75 311 ILE A C 1
ATOM 2398 O O . ILE A 1 311 ? 34.928 -20.310 0.467 1.00 91.75 311 ILE A O 1
ATOM 2402 N N . LYS A 1 312 ? 35.542 -21.714 -1.192 1.00 85.50 312 LYS A N 1
ATOM 2403 C CA . LYS A 1 312 ? 36.862 -22.058 -0.639 1.00 85.50 312 LYS A CA 1
ATOM 2404 C C . LYS A 1 312 ? 36.704 -22.803 0.697 1.00 85.50 312 LYS A C 1
ATOM 2406 O O . LYS A 1 312 ? 36.125 -23.881 0.714 1.00 85.50 312 LYS A O 1
ATOM 2411 N N . SER A 1 313 ? 37.198 -22.224 1.793 1.00 88.38 313 SER A N 1
ATOM 2412 C CA . SER A 1 313 ? 37.184 -22.813 3.139 1.00 88.38 313 SER A CA 1
ATOM 2413 C C . SER A 1 313 ? 36.259 -22.082 4.115 1.00 88.38 313 SER A C 1
ATOM 2415 O O . SER A 1 313 ? 36.352 -22.338 5.309 1.00 88.38 313 SER A O 1
ATOM 2417 N N . PHE A 1 314 ? 35.421 -21.157 3.630 1.00 94.44 314 PHE A N 1
ATOM 2418 C CA . PHE A 1 314 ? 34.546 -20.340 4.472 1.00 94.44 314 PHE A CA 1
ATOM 2419 C C . PHE A 1 314 ? 33.077 -20.612 4.186 1.00 94.44 314 PHE A C 1
ATOM 2421 O O . PHE A 1 314 ? 32.680 -20.782 3.027 1.00 94.44 314 PHE A O 1
ATOM 2428 N N . ARG A 1 315 ? 32.289 -20.594 5.255 1.00 97.81 315 ARG A N 1
ATOM 2429 C CA . ARG A 1 315 ? 30.851 -20.845 5.264 1.00 97.81 315 ARG A CA 1
ATOM 2430 C C . ARG A 1 315 ? 30.053 -19.560 5.462 1.00 97.81 315 ARG A C 1
ATOM 2432 O O . ARG A 1 315 ? 30.518 -18.606 6.095 1.00 97.81 315 ARG A O 1
ATOM 2439 N N . TYR A 1 316 ? 28.847 -19.588 4.915 1.00 97.62 316 TYR A N 1
ATOM 2440 C CA . TYR A 1 316 ? 27.889 -18.496 4.881 1.00 97.62 316 TYR A CA 1
ATOM 2441 C C . TYR A 1 316 ? 26.508 -19.049 5.207 1.00 97.62 316 TYR A C 1
ATOM 2443 O O . TYR A 1 316 ? 26.127 -20.122 4.721 1.00 97.62 316 TYR A O 1
ATOM 2451 N N . ARG A 1 317 ? 25.802 -18.340 6.078 1.00 98.06 317 ARG A N 1
ATOM 2452 C CA . ARG A 1 317 ? 24.448 -18.641 6.542 1.00 98.06 317 ARG A CA 1
ATOM 2453 C C . ARG A 1 317 ? 23.736 -17.327 6.793 1.00 98.06 317 ARG A C 1
ATOM 2455 O O . ARG A 1 317 ? 24.391 -16.299 6.936 1.00 98.06 317 ARG A O 1
ATOM 2462 N N . ASP A 1 318 ? 22.432 -17.393 6.973 1.00 97.44 318 ASP A N 1
ATOM 2463 C CA . ASP A 1 318 ? 21.633 -16.214 7.264 1.00 97.44 318 ASP A CA 1
ATOM 2464 C C . ASP A 1 318 ? 20.662 -16.461 8.417 1.00 97.44 318 ASP A C 1
ATOM 2466 O O . ASP A 1 318 ? 20.288 -17.608 8.695 1.00 97.44 318 ASP A O 1
ATOM 2470 N N . VAL A 1 319 ? 20.278 -15.386 9.098 1.00 97.44 319 VAL A 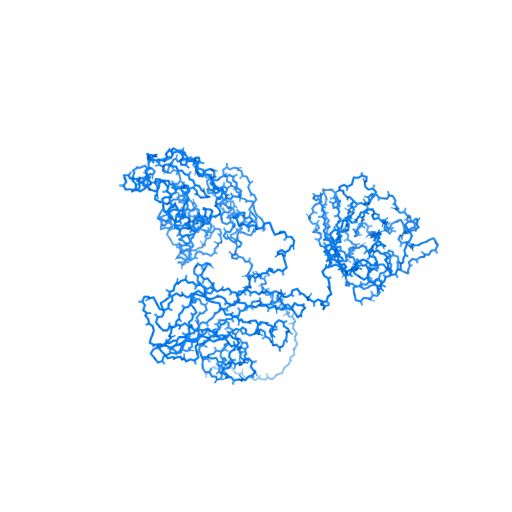N 1
ATOM 2471 C CA . VAL A 1 319 ? 19.176 -15.379 10.059 1.00 97.44 319 VAL A CA 1
ATOM 2472 C C . VAL A 1 319 ? 18.220 -14.248 9.726 1.00 97.44 319 VAL A C 1
ATOM 2474 O O . VAL A 1 319 ? 18.644 -13.121 9.513 1.00 97.44 319 VAL A O 1
ATOM 2477 N N . MET A 1 320 ? 16.926 -14.544 9.732 1.00 95.50 320 MET A N 1
ATOM 2478 C CA . MET A 1 320 ? 15.883 -13.601 9.332 1.00 95.50 320 MET A CA 1
ATOM 2479 C C . MET A 1 320 ? 14.696 -13.679 10.285 1.00 95.50 320 MET A C 1
ATOM 2481 O O . MET A 1 320 ? 14.330 -14.770 10.707 1.00 95.50 320 MET A O 1
ATOM 2485 N N . ARG A 1 321 ? 14.093 -12.552 10.656 1.00 93.38 321 ARG A N 1
ATOM 2486 C CA . ARG A 1 321 ? 12.922 -12.483 11.537 1.00 93.38 321 ARG A CA 1
ATOM 2487 C C . ARG A 1 321 ? 11.820 -11.664 10.876 1.00 93.38 321 ARG A C 1
ATOM 2489 O O . ARG A 1 321 ? 12.094 -10.662 10.223 1.00 93.38 321 ARG A O 1
ATOM 2496 N N . PHE A 1 322 ? 10.587 -12.110 11.070 1.00 90.75 322 PHE A N 1
ATOM 2497 C CA . PHE A 1 322 ? 9.370 -11.525 10.510 1.00 90.75 322 PHE A CA 1
ATOM 2498 C C . PHE A 1 322 ? 8.417 -11.180 11.643 1.00 90.75 322 PHE A C 1
ATOM 2500 O O . PHE A 1 322 ? 8.403 -11.906 12.642 1.00 90.75 322 PHE A O 1
ATOM 2507 N N . ASP A 1 323 ? 7.612 -10.140 11.463 1.00 87.12 323 ASP A N 1
ATOM 2508 C CA . ASP A 1 323 ? 6.549 -9.798 12.400 1.00 87.12 323 ASP A CA 1
ATOM 2509 C C . ASP A 1 323 ? 5.337 -10.690 12.123 1.00 87.12 323 ASP A C 1
ATOM 2511 O O . ASP A 1 323 ? 4.645 -10.533 11.125 1.00 87.12 323 ASP A O 1
ATOM 2515 N N . LEU A 1 324 ? 5.106 -11.668 12.996 1.00 86.62 324 LEU A N 1
ATOM 2516 C CA . LEU A 1 324 ? 3.962 -12.581 12.910 1.00 86.62 324 LEU A CA 1
ATOM 2517 C C . LEU A 1 324 ? 2.868 -12.228 13.927 1.00 86.62 324 LEU A C 1
ATOM 2519 O O . LEU A 1 324 ? 2.011 -13.062 14.198 1.00 86.62 324 LEU A O 1
ATOM 2523 N N . SER A 1 325 ? 2.916 -11.039 14.536 1.00 81.38 325 SER A N 1
ATOM 2524 C CA . SER A 1 325 ? 2.022 -10.665 15.641 1.00 81.38 325 SER A CA 1
ATOM 2525 C C . SER A 1 325 ? 0.549 -10.564 15.241 1.00 81.38 325 SER A C 1
ATOM 2527 O O . SER A 1 325 ? -0.318 -10.770 16.089 1.00 81.38 325 SER A O 1
ATOM 2529 N N . GLU A 1 326 ? 0.271 -10.317 13.960 1.00 74.81 326 GLU A N 1
ATOM 2530 C CA . GLU A 1 326 ? -1.082 -10.310 13.392 1.00 74.81 326 GLU A CA 1
ATOM 2531 C C . GLU A 1 326 ? -1.687 -11.723 13.290 1.00 74.81 326 GLU A C 1
ATOM 2533 O O . GLU A 1 326 ? -2.903 -11.876 13.339 1.00 74.81 326 GLU A O 1
ATOM 2538 N N . TYR A 1 327 ? -0.848 -12.763 13.243 1.00 73.69 327 TYR A N 1
ATOM 2539 C CA . TYR A 1 327 ? -1.259 -14.161 13.109 1.00 73.69 327 TYR A CA 1
ATOM 2540 C C . TYR A 1 327 ? -1.236 -14.843 14.484 1.00 73.69 327 TYR A C 1
ATOM 2542 O O . TYR A 1 327 ? -0.268 -15.506 14.871 1.00 73.69 327 TYR A O 1
ATOM 2550 N N . THR A 1 328 ? -2.297 -14.638 15.262 1.00 62.75 328 THR A N 1
ATOM 2551 C CA . THR A 1 328 ? -2.470 -15.266 16.583 1.00 62.75 328 THR A CA 1
ATOM 2552 C C . THR A 1 328 ? -3.031 -16.690 16.468 1.00 62.75 328 THR A C 1
ATOM 2554 O O . THR A 1 328 ? -3.418 -17.142 15.393 1.00 62.75 328 THR A O 1
ATOM 2557 N N . SER A 1 329 ? -3.098 -17.417 17.590 1.00 56.34 329 SER A N 1
ATOM 2558 C CA . SER A 1 329 ? -3.533 -18.825 17.655 1.00 56.34 329 SER A CA 1
ATOM 2559 C C . SER A 1 329 ? -4.937 -19.114 17.110 1.00 56.34 329 SER A C 1
ATOM 2561 O O . SER A 1 329 ? -5.278 -20.284 16.942 1.00 56.34 329 SER A O 1
ATOM 2563 N N . ASP A 1 330 ? -5.737 -18.075 16.873 1.00 52.19 330 ASP A N 1
ATOM 2564 C CA . ASP A 1 330 ? -7.107 -18.169 16.368 1.00 52.19 330 ASP A CA 1
ATOM 2565 C C . ASP A 1 330 ? -7.145 -18.311 14.832 1.00 52.19 330 ASP A C 1
ATOM 2567 O O . ASP A 1 330 ? -8.161 -18.722 14.273 1.00 52.19 330 ASP A O 1
ATOM 2571 N N . PHE A 1 331 ? -6.022 -18.050 14.151 1.00 54.78 331 PHE A N 1
ATOM 2572 C CA . PHE A 1 331 ? -5.869 -18.204 12.707 1.00 54.78 331 PHE A CA 1
ATOM 2573 C C . PHE A 1 331 ? -5.154 -19.517 12.375 1.00 54.78 331 PHE A C 1
ATOM 2575 O O . PHE A 1 331 ? -4.009 -19.768 12.764 1.00 54.78 331 PHE A O 1
ATOM 2582 N N . HIS A 1 332 ? -5.814 -20.381 11.607 1.00 66.31 332 HIS A N 1
ATOM 2583 C CA . HIS A 1 332 ? -5.173 -21.577 11.078 1.00 66.31 332 HIS A CA 1
ATOM 2584 C C . HIS A 1 332 ? -4.328 -21.193 9.869 1.00 66.31 332 HIS A C 1
ATOM 2586 O O . HIS A 1 332 ? -4.847 -21.150 8.769 1.00 66.31 332 HIS A O 1
ATOM 2592 N N . VAL A 1 333 ? -3.028 -20.944 10.020 1.00 79.62 333 VAL A N 1
ATOM 2593 C CA . VAL A 1 333 ? -2.138 -20.790 8.852 1.00 79.62 333 VAL A CA 1
ATOM 2594 C C . VAL A 1 333 ? -2.281 -22.033 7.960 1.00 79.62 333 VAL A C 1
ATOM 2596 O O . VAL A 1 333 ? -1.953 -23.129 8.402 1.00 79.62 333 VAL A O 1
ATOM 2599 N N . SER A 1 334 ? -2.795 -21.916 6.732 1.00 81.88 334 SER A N 1
ATOM 2600 C CA . SER A 1 334 ? -2.904 -23.049 5.794 1.00 81.88 334 SER A CA 1
ATOM 2601 C C . SER A 1 334 ? -1.589 -23.266 5.060 1.00 81.88 334 SER A C 1
ATOM 2603 O O . SER A 1 334 ? -1.139 -24.407 4.936 1.00 81.88 334 SER A O 1
ATOM 2605 N N . ASN A 1 335 ? -0.973 -22.165 4.632 1.00 83.50 335 ASN A N 1
ATOM 2606 C CA . ASN A 1 335 ? 0.255 -22.119 3.856 1.00 83.50 335 ASN A CA 1
ATOM 2607 C C . ASN A 1 335 ? 1.105 -20.917 4.289 1.00 83.50 335 ASN A C 1
ATOM 2609 O O . ASN A 1 335 ? 0.577 -19.853 4.599 1.00 83.50 335 ASN A O 1
ATOM 2613 N N . ALA A 1 336 ? 2.424 -21.068 4.288 1.00 90.12 336 ALA A N 1
ATOM 2614 C CA . ALA A 1 336 ? 3.349 -19.950 4.393 1.00 90.12 336 ALA A CA 1
ATOM 2615 C C . ALA A 1 336 ? 4.524 -20.145 3.435 1.00 90.12 336 ALA A C 1
ATOM 2617 O O . ALA A 1 336 ? 5.219 -21.163 3.473 1.00 90.12 336 ALA A O 1
ATOM 2618 N N . THR A 1 337 ? 4.770 -19.147 2.593 1.00 90.06 337 THR A N 1
ATOM 2619 C CA . THR A 1 337 ? 5.762 -19.197 1.521 1.00 90.06 337 THR A CA 1
ATOM 2620 C C . THR A 1 337 ? 6.774 -18.071 1.685 1.00 90.06 337 THR A C 1
ATOM 2622 O O . THR A 1 337 ? 6.432 -16.894 1.598 1.00 90.06 337 THR A O 1
ATOM 2625 N N . LEU A 1 338 ? 8.036 -18.433 1.916 1.00 94.44 338 LEU A N 1
ATOM 2626 C CA . LEU A 1 338 ? 9.162 -17.503 1.881 1.00 94.44 338 LEU A CA 1
ATOM 2627 C C . LEU A 1 338 ? 9.703 -17.427 0.451 1.00 94.44 338 LEU A C 1
ATOM 2629 O O . LEU A 1 338 ? 10.100 -18.448 -0.099 1.00 94.44 338 LEU A O 1
ATOM 2633 N N . SER A 1 339 ? 9.798 -16.233 -0.121 1.00 90.75 339 SER A N 1
ATOM 2634 C CA . SER A 1 339 ? 10.311 -15.991 -1.471 1.00 90.75 339 SER A CA 1
ATOM 2635 C C . SER A 1 339 ? 11.610 -15.189 -1.411 1.00 90.75 339 SER A C 1
ATOM 2637 O O . SER A 1 339 ? 11.631 -14.068 -0.902 1.00 90.75 339 SER A O 1
ATOM 2639 N N . LEU A 1 340 ? 12.699 -15.738 -1.961 1.00 93.12 340 LEU A N 1
ATOM 2640 C CA . LEU A 1 340 ? 14.019 -15.093 -2.022 1.00 93.12 340 LEU A CA 1
ATOM 2641 C C . LEU A 1 340 ? 14.459 -14.863 -3.475 1.00 93.12 340 LEU A C 1
ATOM 2643 O O . LEU A 1 340 ? 14.411 -15.789 -4.281 1.00 93.12 340 LEU A O 1
ATOM 2647 N N . TYR A 1 341 ? 14.936 -13.663 -3.816 1.00 88.31 341 TYR A N 1
ATOM 2648 C CA . TYR A 1 341 ? 15.328 -13.318 -5.191 1.00 88.31 341 TYR A CA 1
ATOM 2649 C C . TYR A 1 341 ? 16.790 -13.673 -5.495 1.00 88.31 341 TYR A C 1
ATOM 2651 O O . TYR A 1 341 ? 17.709 -13.071 -4.936 1.00 88.31 341 TYR A O 1
ATOM 2659 N N . TRP A 1 342 ? 17.031 -14.663 -6.359 1.00 93.81 342 TRP A N 1
ATOM 2660 C CA . TRP A 1 342 ? 18.367 -15.219 -6.602 1.00 93.81 342 TRP A CA 1
ATOM 2661 C C . TRP A 1 342 ? 19.122 -14.469 -7.707 1.00 93.81 342 TRP A C 1
ATOM 2663 O O . TRP A 1 342 ? 18.695 -14.465 -8.860 1.00 93.81 342 TRP A O 1
ATOM 2673 N N . TYR A 1 343 ? 20.285 -13.890 -7.374 1.00 87.88 343 TYR A N 1
ATOM 2674 C CA . TYR A 1 343 ? 21.061 -13.063 -8.315 1.00 87.88 343 TYR A CA 1
ATOM 2675 C C . TYR A 1 343 ? 22.550 -13.459 -8.459 1.00 87.88 343 TYR A C 1
ATOM 2677 O O . TYR A 1 343 ? 23.204 -13.060 -9.423 1.00 87.88 343 TYR A O 1
ATOM 2685 N N . TYR A 1 344 ? 23.127 -14.252 -7.539 1.00 91.25 344 TYR A N 1
ATOM 2686 C CA . TYR A 1 344 ? 24.570 -14.571 -7.533 1.00 91.25 344 TYR A CA 1
ATOM 2687 C C . TYR A 1 344 ? 24.859 -16.075 -7.347 1.00 91.25 344 TYR A C 1
ATOM 2689 O O . TYR A 1 344 ? 24.195 -16.715 -6.524 1.00 91.25 344 TYR A O 1
ATOM 2697 N N . PRO A 1 345 ? 25.871 -16.681 -8.016 1.00 83.56 345 PRO A N 1
ATOM 2698 C CA . PRO A 1 345 ? 26.987 -16.081 -8.776 1.00 83.56 345 PRO A CA 1
ATOM 2699 C C . PRO A 1 345 ? 26.671 -15.653 -10.211 1.00 83.56 345 PRO A C 1
ATOM 2701 O O . PRO A 1 345 ? 26.237 -16.458 -11.028 1.00 83.56 345 PRO A O 1
ATOM 2704 N N . ALA A 1 346 ? 26.971 -14.394 -10.542 1.00 79.31 346 ALA A N 1
ATOM 2705 C CA . ALA A 1 346 ? 26.733 -13.843 -11.875 1.00 79.31 346 ALA A CA 1
ATOM 2706 C C . ALA A 1 346 ? 27.580 -14.553 -12.950 1.00 79.31 346 ALA A C 1
ATOM 2708 O O . ALA A 1 346 ? 28.808 -14.634 -12.849 1.00 79.31 346 ALA A O 1
ATOM 2709 N N . GLY A 1 347 ? 26.913 -15.075 -13.983 1.00 75.12 347 GLY A N 1
ATOM 2710 C CA . GLY A 1 347 ? 27.543 -15.610 -15.196 1.00 75.12 347 GLY A CA 1
ATOM 2711 C C . GLY A 1 347 ? 28.432 -16.848 -15.019 1.00 75.12 347 GLY A C 1
ATOM 2712 O O . GLY A 1 347 ? 29.133 -17.209 -15.959 1.00 75.12 347 GLY A O 1
ATOM 2713 N N . THR A 1 348 ? 28.438 -17.498 -13.848 1.00 83.88 348 THR A N 1
ATOM 2714 C CA . THR A 1 348 ? 29.335 -18.635 -13.570 1.00 83.88 348 THR A CA 1
ATOM 2715 C C . THR A 1 348 ? 28.605 -19.773 -12.859 1.00 83.88 348 THR A C 1
ATOM 2717 O O . THR A 1 348 ? 27.890 -19.543 -11.888 1.00 83.88 348 THR A O 1
ATOM 2720 N N . SER A 1 349 ? 28.820 -21.015 -13.301 1.00 88.50 349 SER A N 1
ATOM 2721 C CA . SER A 1 349 ? 28.311 -22.213 -12.621 1.00 88.50 349 SER A CA 1
ATOM 2722 C C . SER A 1 349 ? 29.095 -22.526 -11.342 1.00 88.50 349 SER A C 1
ATOM 2724 O O . SER A 1 349 ? 30.276 -22.198 -11.217 1.00 88.50 349 SER A O 1
ATOM 2726 N N . ARG A 1 350 ? 28.468 -23.245 -10.412 1.00 93.81 350 ARG A N 1
ATOM 2727 C CA . ARG A 1 350 ? 29.090 -23.739 -9.176 1.00 93.81 350 ARG A CA 1
ATOM 2728 C C . ARG A 1 350 ? 29.506 -25.206 -9.331 1.00 93.81 350 ARG A C 1
ATOM 2730 O O . ARG A 1 350 ? 28.788 -25.967 -9.977 1.00 93.81 350 ARG A O 1
ATOM 2737 N N . PRO A 1 351 ? 30.612 -25.639 -8.699 1.00 93.06 351 PRO A N 1
ATOM 2738 C CA . PRO A 1 351 ? 31.029 -27.042 -8.715 1.00 93.06 351 PRO A CA 1
ATOM 2739 C C . PRO A 1 351 ? 30.005 -28.015 -8.121 1.00 93.06 351 PRO A C 1
ATOM 2741 O O . PRO A 1 351 ? 29.922 -29.153 -8.569 1.00 93.06 351 PRO A O 1
ATOM 2744 N N . ASN A 1 352 ? 29.245 -27.575 -7.116 1.00 95.56 352 ASN A N 1
ATOM 2745 C CA . ASN A 1 352 ? 28.279 -28.402 -6.403 1.00 95.56 352 ASN A CA 1
ATOM 2746 C C . ASN A 1 352 ? 26.891 -27.748 -6.396 1.00 95.56 352 ASN A C 1
ATOM 2748 O O . ASN A 1 352 ? 26.766 -26.521 -6.430 1.00 95.56 352 ASN A O 1
ATOM 2752 N N . ASP A 1 353 ? 25.858 -28.584 -6.294 1.00 97.19 353 ASP A N 1
ATOM 2753 C CA . ASP A 1 353 ? 24.486 -28.146 -6.039 1.00 97.19 353 ASP A CA 1
ATOM 2754 C C . ASP A 1 353 ? 24.392 -27.414 -4.691 1.00 97.19 353 ASP A C 1
ATOM 2756 O O . ASP A 1 353 ? 25.020 -27.793 -3.692 1.00 97.19 353 ASP A O 1
ATOM 2760 N N . THR A 1 354 ? 23.552 -26.385 -4.647 1.00 97.75 354 THR A N 1
ATOM 2761 C CA . THR A 1 354 ? 23.201 -25.704 -3.403 1.00 97.75 354 THR A CA 1
ATOM 2762 C C . THR A 1 354 ? 21.849 -26.215 -2.940 1.00 97.75 354 THR A C 1
ATOM 2764 O O . THR A 1 354 ? 20.808 -25.835 -3.472 1.00 97.75 354 THR A O 1
ATOM 2767 N N . VAL A 1 355 ? 21.870 -27.103 -1.948 1.00 97.62 355 VAL A N 1
ATOM 2768 C CA . VAL A 1 355 ? 20.660 -27.554 -1.252 1.00 97.62 355 VAL A CA 1
ATOM 2769 C C . VAL A 1 355 ? 20.437 -26.619 -0.077 1.00 97.62 355 VAL A C 1
ATOM 2771 O O . VAL A 1 355 ? 21.165 -26.707 0.907 1.00 97.62 355 VAL A O 1
ATOM 2774 N N . ILE A 1 356 ? 19.491 -25.699 -0.200 1.00 98.31 356 ILE A N 1
ATOM 2775 C CA . ILE A 1 356 ? 19.195 -24.678 0.806 1.00 98.31 356 ILE A CA 1
ATOM 2776 C C . ILE A 1 356 ? 18.183 -25.255 1.790 1.00 98.31 356 ILE A C 1
ATOM 2778 O O . ILE A 1 356 ? 17.291 -26.009 1.400 1.00 98.31 356 ILE A O 1
ATOM 2782 N N . GLU A 1 357 ? 18.344 -24.932 3.065 1.00 98.50 357 GLU A N 1
ATOM 2783 C CA . GLU A 1 357 ? 17.578 -25.487 4.170 1.00 98.50 357 GLU A CA 1
ATOM 2784 C C . GLU A 1 357 ? 17.208 -24.394 5.171 1.00 98.50 357 GLU A C 1
ATOM 2786 O O . GLU A 1 357 ? 18.058 -23.578 5.540 1.00 98.50 357 GLU A O 1
ATOM 2791 N N . VAL A 1 358 ? 15.957 -24.423 5.631 1.00 98.62 358 VAL A N 1
ATOM 2792 C CA . VAL A 1 358 ? 15.419 -23.509 6.645 1.00 98.62 358 VAL A CA 1
ATOM 2793 C C . VAL A 1 358 ? 15.223 -24.253 7.964 1.00 98.62 358 VAL A C 1
ATOM 2795 O O . VAL A 1 358 ? 14.623 -25.332 8.005 1.00 98.62 358 VAL A O 1
ATOM 2798 N N . TYR A 1 359 ? 15.720 -23.662 9.047 1.00 98.69 359 TYR A N 1
ATOM 2799 C CA . TYR A 1 359 ? 15.643 -24.179 10.410 1.00 98.69 359 TYR A CA 1
ATOM 2800 C C . TYR A 1 359 ? 15.134 -23.117 11.389 1.00 98.69 359 TYR A C 1
ATOM 2802 O O . TYR A 1 359 ? 15.181 -21.921 11.111 1.00 98.69 359 TYR A O 1
ATOM 2810 N N . ARG A 1 360 ? 14.716 -23.555 12.580 1.00 98.25 360 ARG A N 1
ATOM 2811 C CA . ARG A 1 360 ? 14.341 -22.673 13.689 1.00 98.25 360 ARG A CA 1
ATOM 2812 C C . ARG A 1 360 ? 15.570 -22.318 14.533 1.00 98.25 360 ARG A C 1
ATOM 2814 O O . ARG A 1 360 ? 16.181 -23.242 15.076 1.00 98.25 360 ARG A O 1
ATOM 2821 N N . PRO A 1 361 ? 15.951 -21.042 14.711 1.00 98.19 361 PRO A N 1
ATOM 2822 C CA . PRO A 1 361 ? 17.004 -20.665 15.650 1.00 98.19 361 PRO A CA 1
ATOM 2823 C C . PRO A 1 361 ? 16.698 -21.171 17.068 1.00 98.19 361 PRO A C 1
ATOM 2825 O O . PRO A 1 361 ? 15.575 -21.112 17.551 1.00 98.19 361 PRO A O 1
ATOM 2828 N N . ALA A 1 362 ? 17.702 -21.689 17.775 1.00 96.38 362 ALA A N 1
ATOM 2829 C CA . ALA A 1 362 ? 17.489 -22.268 19.105 1.00 96.38 362 ALA A CA 1
ATOM 2830 C C . ALA A 1 362 ? 17.280 -21.214 20.210 1.00 96.38 362 ALA A C 1
ATOM 2832 O O . ALA A 1 362 ? 17.032 -21.560 21.366 1.00 96.38 362 ALA A O 1
ATOM 2833 N N . SER A 1 363 ? 17.476 -19.933 19.899 1.00 94.19 363 SER A N 1
ATOM 2834 C CA . SER A 1 363 ? 17.324 -18.807 20.820 1.00 94.19 363 SER A CA 1
ATOM 2835 C C . SER A 1 363 ? 17.112 -17.518 20.033 1.00 94.19 363 SER A C 1
ATOM 2837 O O . SER A 1 363 ? 17.618 -17.396 18.917 1.00 94.19 363 SER A O 1
ATOM 2839 N N . ALA A 1 364 ? 16.458 -16.537 20.656 1.00 94.25 364 ALA A N 1
ATOM 2840 C CA . ALA A 1 364 ? 16.391 -15.181 20.128 1.00 94.25 364 ALA A CA 1
ATOM 2841 C C . ALA A 1 364 ? 17.796 -14.593 19.897 1.00 94.25 364 ALA A C 1
ATOM 2843 O O . ALA A 1 364 ? 18.775 -14.940 20.579 1.00 94.25 364 ALA A O 1
ATOM 2844 N N . TRP A 1 365 ? 17.876 -13.692 18.931 1.00 96.12 365 TRP A N 1
ATOM 2845 C CA . TRP A 1 365 ? 19.084 -12.990 18.525 1.00 96.12 365 TRP A CA 1
ATOM 2846 C C . TRP A 1 365 ? 18.765 -11.510 18.312 1.00 96.12 365 TRP A C 1
ATOM 2848 O O . TRP A 1 365 ? 17.605 -11.128 18.138 1.00 96.12 365 TRP A O 1
ATOM 2858 N N . ASN A 1 366 ? 19.800 -10.680 18.376 1.00 94.06 366 ASN A N 1
ATOM 2859 C CA . ASN A 1 366 ? 19.690 -9.233 18.252 1.00 94.06 366 ASN A CA 1
ATOM 2860 C C . ASN A 1 366 ? 20.327 -8.776 16.936 1.00 94.06 366 ASN A C 1
ATOM 2862 O O . ASN A 1 366 ? 21.516 -9.017 16.721 1.00 94.06 366 ASN A O 1
ATOM 2866 N N . SER A 1 367 ? 19.548 -8.114 16.079 1.00 92.81 367 SER A N 1
ATOM 2867 C CA . SER A 1 367 ? 19.975 -7.627 14.760 1.00 92.81 367 SER A CA 1
ATOM 2868 C C . SER A 1 367 ? 21.215 -6.738 14.811 1.00 92.81 367 SER A C 1
ATOM 2870 O O . SER A 1 367 ? 22.043 -6.807 13.907 1.00 92.81 367 SER A O 1
ATOM 2872 N N . ASP A 1 368 ? 21.394 -5.977 15.890 1.00 92.12 368 ASP A N 1
ATOM 2873 C CA . ASP A 1 368 ? 22.499 -5.025 16.028 1.00 92.12 368 ASP A CA 1
ATOM 2874 C C . ASP A 1 368 ? 23.827 -5.706 16.413 1.00 92.12 368 ASP A C 1
ATOM 2876 O O . ASP A 1 368 ? 24.895 -5.090 16.358 1.00 92.12 368 ASP A O 1
ATOM 2880 N N . TYR A 1 369 ? 23.785 -6.974 16.843 1.00 94.69 369 TYR A N 1
ATOM 2881 C CA . TYR A 1 369 ? 24.940 -7.677 17.421 1.00 94.69 369 TYR A CA 1
ATOM 2882 C C . TYR A 1 369 ? 25.177 -9.087 16.874 1.00 94.69 369 TYR A C 1
ATOM 2884 O O . TYR A 1 369 ? 26.219 -9.688 17.172 1.00 94.69 369 TYR A O 1
ATOM 2892 N N . VAL A 1 370 ? 24.232 -9.640 16.116 1.00 97.12 370 VAL A N 1
ATOM 2893 C CA . VAL A 1 370 ? 24.340 -10.996 15.588 1.00 97.12 370 VAL A CA 1
ATOM 2894 C C . VAL A 1 370 ? 25.451 -11.089 14.534 1.00 97.12 370 VAL A C 1
ATOM 2896 O O . VAL A 1 370 ? 25.611 -10.239 13.667 1.00 97.12 370 VAL A O 1
ATOM 2899 N N . SER A 1 371 ? 26.279 -12.120 14.660 1.00 97.19 371 SER A N 1
ATOM 2900 C CA . SER A 1 371 ? 27.431 -12.426 13.809 1.00 97.19 371 SER A CA 1
ATOM 2901 C C . SER A 1 371 ? 27.668 -13.939 13.818 1.00 97.19 371 SER A C 1
ATOM 2903 O O . SER A 1 371 ? 26.981 -14.687 14.519 1.00 97.19 371 SER A O 1
ATOM 2905 N N . TRP A 1 372 ? 28.667 -14.429 13.083 1.00 97.88 372 TRP A N 1
ATOM 2906 C CA . TRP A 1 372 ? 28.995 -15.860 13.075 1.00 97.88 372 TRP A CA 1
ATOM 2907 C C . TRP A 1 372 ? 29.300 -16.418 14.477 1.00 97.88 372 TRP A C 1
ATOM 2909 O O . TRP A 1 372 ? 28.915 -17.543 14.783 1.00 97.88 372 TRP A O 1
ATOM 2919 N N . ASN A 1 373 ? 29.969 -15.655 15.346 1.00 97.88 373 ASN A N 1
ATOM 2920 C CA . ASN A 1 373 ? 30.340 -16.100 16.693 1.00 97.88 373 ASN A CA 1
ATOM 2921 C C . ASN A 1 373 ? 29.306 -15.742 17.769 1.00 97.88 373 ASN A C 1
ATOM 2923 O O . ASN A 1 373 ? 29.228 -16.446 18.778 1.00 97.88 373 ASN A O 1
ATOM 2927 N N . LYS A 1 374 ? 28.516 -14.676 17.587 1.00 97.38 374 LYS A N 1
ATOM 2928 C CA . LYS A 1 374 ? 27.631 -14.120 18.627 1.00 97.38 374 LYS A CA 1
ATOM 2929 C C . LYS A 1 374 ? 26.192 -14.000 18.151 1.00 97.38 374 LYS A C 1
ATOM 2931 O O . LYS A 1 374 ? 25.955 -13.573 17.031 1.00 97.38 374 LYS A O 1
ATOM 2936 N N . ARG A 1 375 ? 25.236 -14.304 19.030 1.00 97.00 375 ARG A N 1
ATOM 2937 C CA . ARG A 1 375 ? 23.802 -14.064 18.782 1.00 97.00 375 ARG A CA 1
ATOM 2938 C C . ARG A 1 375 ? 23.303 -12.728 19.322 1.00 97.00 375 ARG A C 1
ATOM 2940 O O . ARG A 1 375 ? 22.252 -12.255 18.912 1.00 97.00 375 ARG A O 1
ATOM 2947 N N . ASP A 1 376 ? 24.031 -12.167 20.280 1.00 97.06 376 ASP A N 1
ATOM 2948 C CA . ASP A 1 376 ? 23.700 -10.918 20.963 1.00 97.06 376 ASP A CA 1
ATOM 2949 C C . ASP A 1 376 ? 24.979 -10.315 21.579 1.00 97.06 376 ASP A C 1
ATOM 2951 O O . ASP A 1 376 ? 26.055 -10.929 21.547 1.00 97.06 376 ASP A O 1
ATOM 2955 N N . LYS A 1 377 ? 24.884 -9.122 22.168 1.00 94.44 377 LYS A N 1
ATOM 2956 C CA . LYS A 1 377 ? 25.986 -8.370 22.769 1.00 94.44 377 LYS A CA 1
ATOM 2957 C C . LYS A 1 377 ? 26.744 -9.194 23.812 1.00 94.44 377 LYS A C 1
ATOM 2959 O O . LYS A 1 377 ? 26.329 -9.338 24.958 1.00 94.44 377 LYS A O 1
ATOM 2964 N N . GLY A 1 378 ? 27.903 -9.713 23.409 1.00 92.62 378 GLY A N 1
ATOM 2965 C CA . GLY A 1 378 ? 28.765 -10.537 24.262 1.00 92.62 378 GLY A CA 1
ATOM 2966 C C . GLY A 1 378 ? 28.263 -11.967 24.493 1.00 92.62 378 GLY A C 1
ATOM 2967 O O . GLY A 1 378 ? 28.893 -12.702 25.249 1.00 92.62 378 GLY A O 1
ATOM 2968 N N . VAL A 1 379 ? 27.179 -12.388 23.833 1.00 97.19 379 VAL A N 1
ATOM 2969 C CA . VAL A 1 379 ? 26.597 -13.728 23.980 1.00 97.19 379 VAL A CA 1
ATOM 2970 C C . VAL A 1 379 ? 26.951 -14.577 22.764 1.00 97.19 379 VAL A C 1
ATOM 2972 O O . VAL A 1 379 ? 26.477 -14.330 21.654 1.00 97.19 379 VAL A O 1
ATOM 2975 N N . LEU A 1 380 ? 27.785 -15.595 22.978 1.00 96.75 380 LEU A N 1
ATOM 2976 C CA . LEU A 1 380 ? 28.225 -16.507 21.924 1.00 96.75 380 LEU A CA 1
ATOM 2977 C C . LEU A 1 380 ? 27.110 -17.463 21.489 1.00 96.75 380 LEU A C 1
ATOM 2979 O O . LEU A 1 380 ? 26.274 -17.890 22.293 1.00 96.75 380 LEU A O 1
ATOM 2983 N N . TRP A 1 381 ? 27.159 -17.877 20.225 1.00 95.94 381 TRP A N 1
ATOM 2984 C CA . TRP A 1 381 ? 26.549 -19.141 19.837 1.00 95.94 381 TRP A CA 1
ATOM 2985 C C . TRP A 1 381 ? 27.294 -20.299 20.510 1.00 95.94 381 TRP A C 1
ATOM 2987 O O . TRP A 1 381 ? 28.497 -20.230 20.757 1.00 95.94 381 TRP A O 1
ATOM 2997 N N . LYS A 1 382 ? 26.591 -21.402 20.775 1.00 95.75 382 LYS A N 1
ATOM 2998 C CA . LYS A 1 382 ? 27.242 -22.636 21.258 1.00 95.75 382 LYS A CA 1
ATOM 2999 C C . LYS A 1 382 ? 28.043 -23.285 20.129 1.00 95.75 382 LYS A C 1
ATOM 3001 O O . LYS A 1 382 ? 29.134 -23.792 20.363 1.00 95.75 382 LYS A O 1
ATOM 3006 N N . ASN A 1 383 ? 27.499 -23.235 18.916 1.00 96.44 383 ASN A N 1
ATOM 3007 C CA . ASN A 1 383 ? 28.168 -23.615 17.683 1.00 96.44 383 ASN A CA 1
ATOM 3008 C C . ASN A 1 383 ? 28.318 -22.366 16.800 1.00 96.44 383 ASN A C 1
ATOM 3010 O O . ASN A 1 383 ? 27.307 -21.716 16.526 1.00 96.44 383 ASN A O 1
ATOM 3014 N N . PRO A 1 384 ? 29.532 -22.018 16.345 1.00 95.75 384 PRO A N 1
ATOM 3015 C CA . PRO A 1 384 ? 29.717 -20.920 15.401 1.00 95.75 384 PRO A CA 1
ATOM 3016 C C . PRO A 1 384 ? 28.864 -21.100 14.133 1.00 95.75 384 PRO A C 1
ATOM 3018 O O . PRO A 1 384 ? 28.703 -22.212 13.621 1.00 95.75 384 PRO A O 1
ATOM 3021 N N . GLY A 1 385 ? 28.294 -19.999 13.651 1.00 94.44 385 GLY A N 1
ATOM 3022 C CA . GLY A 1 385 ? 27.328 -19.966 12.554 1.00 94.44 385 GLY A CA 1
ATOM 3023 C C . GLY A 1 385 ? 25.898 -20.326 12.967 1.00 94.44 385 GLY A C 1
ATOM 3024 O O . GLY A 1 385 ? 25.087 -20.640 12.101 1.00 94.44 385 GLY A O 1
ATOM 3025 N N . GLY A 1 386 ? 25.591 -20.334 14.266 1.00 96.19 386 GLY A N 1
ATOM 3026 C CA . GLY A 1 386 ? 24.231 -20.497 14.773 1.00 96.19 386 GLY A CA 1
ATOM 3027 C C . GLY A 1 386 ? 23.933 -21.854 15.412 1.00 96.19 386 GLY A C 1
ATOM 3028 O O . GLY A 1 386 ? 24.509 -22.892 15.079 1.00 96.19 386 GLY A O 1
ATOM 3029 N N . ASN A 1 387 ? 22.982 -21.828 16.345 1.00 97.25 387 ASN A N 1
ATOM 3030 C CA . ASN A 1 387 ? 22.342 -23.011 16.912 1.00 97.25 387 ASN A CA 1
ATOM 3031 C C . ASN A 1 387 ? 20.912 -23.088 16.381 1.00 97.25 387 ASN A C 1
ATOM 3033 O O . ASN A 1 387 ? 20.204 -22.082 16.450 1.00 97.25 387 ASN A O 1
ATOM 3037 N N . TRP A 1 388 ? 20.460 -24.260 15.948 1.00 98.31 388 TRP A N 1
ATOM 3038 C CA . TRP A 1 388 ? 19.095 -24.439 15.457 1.00 98.31 388 TRP A CA 1
ATOM 3039 C C . TRP A 1 388 ? 18.445 -25.720 15.973 1.00 98.31 388 TRP A C 1
ATOM 3041 O O . TRP A 1 388 ? 19.127 -26.668 16.364 1.00 98.31 388 TRP A O 1
ATOM 3051 N N . TYR A 1 389 ? 17.117 -25.744 15.949 1.00 97.94 389 TYR A N 1
ATOM 3052 C CA . TYR A 1 389 ? 16.317 -26.957 16.015 1.00 97.94 389 TYR A CA 1
ATOM 3053 C C . TYR A 1 389 ? 15.830 -27.319 14.615 1.00 97.94 389 TYR A C 1
ATOM 3055 O O . TYR A 1 389 ? 15.442 -26.454 13.824 1.00 97.94 389 TYR A O 1
ATOM 3063 N N . ASP A 1 390 ? 15.865 -28.609 14.314 1.00 97.19 390 ASP A N 1
ATOM 3064 C CA . ASP A 1 390 ? 15.216 -29.168 13.134 1.00 97.19 390 ASP A CA 1
ATOM 3065 C C . ASP A 1 390 ? 13.711 -29.379 13.382 1.00 97.19 390 ASP A C 1
ATOM 3067 O O . ASP A 1 390 ? 13.237 -29.192 14.508 1.00 97.19 390 ASP A O 1
ATOM 3071 N N . LYS A 1 391 ? 12.945 -29.751 12.350 1.00 93.38 391 LYS A N 1
ATOM 3072 C CA . LYS A 1 391 ? 11.480 -29.878 12.468 1.00 93.38 391 LYS A CA 1
ATOM 3073 C C . LYS A 1 391 ? 11.013 -30.971 13.434 1.00 93.38 391 LYS A C 1
ATOM 3075 O O . LYS A 1 391 ? 9.859 -30.987 13.841 1.00 93.38 391 LYS A O 1
ATOM 3080 N N . ASN A 1 392 ? 11.910 -31.878 13.825 1.00 92.50 392 ASN A N 1
ATOM 3081 C CA . ASN A 1 392 ? 11.647 -32.907 14.829 1.00 92.50 392 ASN A CA 1
ATOM 3082 C C . ASN A 1 392 ? 12.047 -32.447 16.244 1.00 92.50 392 ASN A C 1
ATOM 3084 O O . ASN A 1 392 ? 12.024 -33.241 17.183 1.00 92.50 392 ASN A O 1
ATOM 3088 N N . GLY A 1 393 ? 12.450 -31.182 16.412 1.00 92.06 393 GLY A N 1
ATOM 3089 C CA . GLY A 1 393 ? 12.892 -30.623 17.686 1.00 92.06 393 GLY A CA 1
ATOM 3090 C C . GLY A 1 393 ? 14.305 -31.043 18.096 1.00 92.06 393 GLY A C 1
ATOM 3091 O O . GLY A 1 393 ? 14.671 -30.885 19.261 1.00 92.06 393 GLY A O 1
ATOM 3092 N N . VAL A 1 394 ? 15.123 -31.568 17.176 1.00 97.00 394 VAL A N 1
ATOM 3093 C CA . VAL A 1 394 ? 16.493 -32.003 17.480 1.00 97.00 394 VAL A CA 1
ATOM 3094 C C . VAL A 1 394 ? 17.459 -30.827 17.333 1.00 97.00 394 VAL A C 1
ATOM 3096 O O . VAL A 1 394 ? 17.550 -30.209 16.271 1.00 97.00 394 VAL A O 1
ATOM 3099 N N . LEU A 1 395 ? 18.206 -30.516 18.399 1.00 96.94 395 LEU A N 1
ATOM 3100 C CA . LEU A 1 395 ? 19.240 -29.476 18.373 1.00 96.94 395 LEU A CA 1
ATOM 3101 C C . LEU A 1 395 ? 20.366 -29.880 17.405 1.00 96.94 395 LEU A C 1
ATOM 3103 O O . LEU A 1 395 ? 20.939 -30.958 17.551 1.00 96.94 395 LEU A O 1
ATOM 3107 N N . GLN A 1 396 ? 20.702 -29.007 16.453 1.00 96.88 396 GLN A N 1
ATOM 3108 C CA . GLN A 1 396 ? 21.592 -29.288 15.315 1.00 96.88 396 GLN A CA 1
ATOM 3109 C C . GLN A 1 396 ? 21.146 -30.481 14.451 1.00 96.88 396 GLN A C 1
ATOM 3111 O O . GLN A 1 396 ? 21.976 -31.130 13.811 1.00 96.88 396 GLN A O 1
ATOM 3116 N N . GLY A 1 397 ? 19.847 -30.790 14.437 1.00 96.00 397 GLY A N 1
ATOM 3117 C CA . GLY A 1 397 ? 19.293 -31.833 13.581 1.00 96.00 397 GLY A CA 1
ATOM 3118 C C . GLY A 1 397 ? 19.408 -31.495 12.089 1.00 96.00 397 GLY A C 1
ATOM 3119 O O . GLY A 1 397 ? 19.691 -30.358 11.701 1.00 96.00 397 GLY A O 1
ATOM 3120 N N . SER A 1 398 ? 19.195 -32.506 11.247 1.00 94.94 398 SER A N 1
ATOM 3121 C CA . SER A 1 398 ? 19.370 -32.434 9.790 1.00 94.94 398 SER A CA 1
ATOM 3122 C C . SER A 1 398 ? 18.053 -32.479 9.010 1.00 94.94 398 SER A C 1
ATOM 3124 O O . SER A 1 398 ? 18.069 -32.716 7.803 1.00 94.94 398 SER A O 1
ATOM 3126 N N . THR A 1 399 ? 16.915 -32.331 9.693 1.00 95.88 399 THR A N 1
ATOM 3127 C CA . THR A 1 399 ? 15.580 -32.388 9.083 1.00 95.88 399 THR A CA 1
ATOM 3128 C C . THR A 1 399 ? 14.994 -30.975 8.975 1.00 95.88 399 THR A C 1
ATOM 3130 O O . THR A 1 399 ? 14.373 -30.503 9.930 1.00 95.88 399 THR A O 1
ATOM 3133 N N . PRO A 1 400 ? 15.198 -30.252 7.863 1.00 97.75 400 PRO A N 1
ATOM 3134 C CA . PRO A 1 400 ? 14.768 -28.861 7.767 1.00 97.75 400 PRO A CA 1
ATOM 3135 C C . PRO A 1 400 ? 13.244 -28.732 7.691 1.00 97.75 400 PRO A C 1
ATOM 3137 O O . PRO A 1 400 ? 12.557 -29.682 7.310 1.00 97.75 400 PRO A O 1
ATOM 3140 N N . TYR A 1 401 ? 12.735 -27.542 8.011 1.00 97.44 401 TYR A N 1
ATOM 3141 C CA . TYR A 1 401 ? 11.327 -27.191 7.791 1.00 97.44 401 TYR A CA 1
ATOM 3142 C C . TYR A 1 401 ? 11.034 -26.998 6.301 1.00 97.44 401 TYR A C 1
ATOM 3144 O O . TYR A 1 401 ? 10.046 -27.523 5.808 1.00 97.44 401 TYR A O 1
ATOM 3152 N N . ALA A 1 402 ? 11.945 -26.341 5.577 1.00 96.75 402 ALA A N 1
ATOM 3153 C CA . ALA A 1 402 ? 11.859 -26.136 4.133 1.00 96.75 402 ALA A CA 1
ATOM 3154 C C . ALA A 1 402 ? 13.187 -26.486 3.459 1.00 96.75 402 ALA A C 1
ATOM 3156 O O . ALA A 1 402 ? 14.260 -26.265 4.031 1.00 96.75 402 ALA A O 1
ATOM 3157 N N . THR A 1 403 ? 13.144 -26.996 2.228 1.00 96.88 403 THR A N 1
ATOM 3158 C CA . THR A 1 403 ? 14.357 -27.203 1.432 1.00 96.88 403 THR A CA 1
ATOM 3159 C C . THR A 1 403 ? 14.097 -27.077 -0.060 1.00 96.88 403 THR A C 1
ATOM 3161 O O . THR A 1 403 ? 13.099 -27.582 -0.564 1.00 96.88 403 THR A O 1
ATOM 3164 N N . ILE A 1 404 ? 15.034 -26.454 -0.773 1.00 94.94 404 ILE A N 1
ATOM 3165 C CA . ILE A 1 404 ? 15.067 -26.428 -2.238 1.00 94.94 404 ILE A CA 1
ATOM 3166 C C . ILE A 1 404 ? 16.476 -26.755 -2.723 1.00 94.94 404 ILE A C 1
ATOM 3168 O O . ILE A 1 404 ? 17.458 -26.587 -1.998 1.00 94.94 404 ILE A O 1
ATOM 3172 N N . THR A 1 405 ? 16.596 -27.221 -3.964 1.00 95.56 405 THR A N 1
ATOM 3173 C CA . THR A 1 405 ? 17.895 -27.505 -4.584 1.00 95.56 405 THR A CA 1
ATOM 3174 C C . THR A 1 405 ? 18.078 -26.655 -5.825 1.00 95.56 405 THR A C 1
ATOM 3176 O O . THR A 1 405 ? 17.354 -26.828 -6.802 1.00 95.56 405 THR A O 1
ATOM 3179 N N . ILE A 1 406 ? 19.099 -25.802 -5.820 1.00 92.75 406 ILE A N 1
ATOM 3180 C CA . ILE A 1 406 ? 19.549 -25.094 -7.016 1.00 92.75 406 ILE A CA 1
ATOM 3181 C C . ILE A 1 406 ? 20.762 -25.835 -7.574 1.00 92.75 406 ILE A C 1
ATOM 3183 O O . ILE A 1 406 ? 21.773 -26.014 -6.888 1.00 92.75 406 ILE A O 1
ATOM 3187 N N . LYS A 1 407 ? 20.669 -26.291 -8.827 1.00 94.50 407 LYS A N 1
ATOM 3188 C CA . LYS A 1 407 ? 21.741 -27.069 -9.457 1.00 94.50 407 LYS A CA 1
ATOM 3189 C C . LYS A 1 407 ? 23.009 -26.243 -9.619 1.00 94.50 407 LYS A C 1
ATOM 3191 O O . LYS A 1 407 ? 22.950 -25.060 -9.953 1.00 94.50 407 LYS A O 1
ATOM 3196 N N . GLY A 1 408 ? 24.168 -26.862 -9.412 1.00 91.44 408 GLY A N 1
ATOM 3197 C CA . GLY A 1 408 ? 25.465 -26.207 -9.594 1.00 91.44 408 GLY A CA 1
ATOM 3198 C C . GLY A 1 408 ? 25.648 -25.695 -11.025 1.00 91.44 408 GLY A C 1
ATOM 3199 O O . GLY A 1 408 ? 26.197 -24.618 -11.238 1.00 91.44 408 GLY A O 1
ATOM 3200 N N . SER A 1 409 ? 25.085 -26.413 -11.997 1.00 90.69 409 SER A N 1
ATOM 3201 C CA . SER A 1 409 ? 25.075 -26.041 -13.414 1.00 90.69 409 SER A CA 1
ATOM 3202 C C . SER A 1 409 ? 24.128 -24.890 -13.772 1.00 90.69 409 SER A C 1
ATOM 3204 O O . SER A 1 409 ? 24.271 -24.325 -14.851 1.00 90.69 409 SER A O 1
ATOM 3206 N N . THR A 1 410 ? 23.152 -24.556 -12.922 1.00 89.69 410 THR A N 1
ATOM 3207 C CA . THR A 1 410 ? 22.181 -23.486 -13.194 1.00 89.69 410 THR A CA 1
ATOM 3208 C C . THR A 1 410 ? 22.789 -22.130 -12.845 1.00 89.69 410 THR A C 1
ATOM 3210 O O . THR A 1 410 ? 23.397 -21.972 -11.784 1.00 89.69 410 THR A O 1
ATOM 3213 N N . LEU A 1 411 ? 22.610 -21.153 -13.734 1.00 87.56 411 LEU A N 1
ATOM 3214 C CA . LEU A 1 411 ? 23.008 -19.759 -13.526 1.00 87.56 411 LEU A CA 1
ATOM 3215 C C . LEU A 1 411 ? 21.857 -18.962 -12.891 1.00 87.56 411 LEU A C 1
ATOM 3217 O O . LEU A 1 411 ? 20.705 -19.333 -13.121 1.00 87.56 411 LEU A O 1
ATOM 3221 N N . PRO A 1 412 ? 22.138 -17.887 -12.130 1.00 86.38 412 PRO A N 1
ATOM 3222 C CA . PRO A 1 412 ? 21.090 -17.012 -11.619 1.00 86.38 412 PRO A CA 1
ATOM 3223 C C . PRO A 1 412 ? 20.227 -16.464 -12.753 1.00 86.38 412 PRO A C 1
ATOM 3225 O O . PRO A 1 412 ? 20.742 -15.997 -13.769 1.00 86.38 412 PRO A O 1
ATOM 3228 N N . ASP A 1 413 ? 18.918 -16.525 -12.557 1.00 82.81 413 ASP A N 1
ATOM 3229 C CA . ASP A 1 413 ? 17.890 -16.098 -13.506 1.00 82.81 413 ASP A CA 1
ATOM 3230 C C . ASP A 1 413 ? 17.231 -14.772 -13.105 1.00 82.81 413 ASP A C 1
ATOM 3232 O O . ASP A 1 413 ? 16.385 -14.278 -13.853 1.00 82.81 413 ASP A O 1
ATOM 3236 N N . ASN A 1 414 ? 17.646 -14.189 -11.971 1.00 80.00 414 ASN A N 1
ATOM 3237 C CA . ASN A 1 414 ? 17.085 -12.972 -11.389 1.00 80.00 414 ASN A CA 1
ATOM 3238 C C . ASN A 1 414 ? 15.575 -13.119 -11.144 1.00 80.00 414 ASN A C 1
ATOM 3240 O O . ASN A 1 414 ? 14.758 -12.345 -11.646 1.00 80.00 414 ASN A O 1
ATOM 3244 N N . ARG A 1 415 ? 15.197 -14.166 -10.403 1.00 81.62 415 ARG A N 1
ATOM 3245 C CA . ARG A 1 415 ? 13.803 -14.467 -10.042 1.00 81.62 415 ARG A CA 1
ATOM 3246 C C . ARG A 1 415 ? 13.683 -14.898 -8.587 1.00 81.62 415 ARG A C 1
ATOM 3248 O O . ARG A 1 415 ? 14.675 -15.233 -7.936 1.00 81.62 415 ARG A O 1
ATOM 3255 N N . TYR A 1 416 ? 12.449 -14.911 -8.094 1.00 82.62 416 TYR A N 1
ATOM 3256 C CA . TYR A 1 416 ? 12.116 -15.448 -6.782 1.00 82.62 416 TYR A CA 1
ATOM 3257 C C . TYR A 1 416 ? 12.154 -16.979 -6.762 1.00 82.62 416 TYR A C 1
ATOM 3259 O O . TYR A 1 416 ? 11.685 -17.643 -7.683 1.00 82.62 416 TYR A O 1
ATOM 3267 N N . TYR A 1 417 ? 12.700 -17.516 -5.675 1.00 87.81 417 TYR A N 1
ATOM 3268 C CA . TYR A 1 417 ? 12.675 -18.926 -5.312 1.00 87.81 417 TYR A CA 1
ATOM 3269 C C . TYR A 1 417 ? 11.885 -19.077 -4.020 1.00 87.81 417 TYR A C 1
ATOM 3271 O O . TYR A 1 417 ? 12.156 -18.383 -3.038 1.00 87.81 417 TYR A O 1
ATOM 3279 N N . GLU A 1 418 ? 10.921 -19.986 -4.045 1.00 88.56 418 GLU A N 1
ATOM 3280 C CA . GLU A 1 418 ? 9.913 -20.132 -3.004 1.00 88.56 418 GLU A CA 1
ATOM 3281 C C . GLU A 1 418 ? 10.221 -21.324 -2.097 1.00 88.56 418 GLU A C 1
ATOM 3283 O O . GLU A 1 418 ? 10.604 -22.405 -2.549 1.00 88.56 418 GLU A O 1
ATOM 3288 N N . PHE A 1 419 ? 10.054 -21.112 -0.799 1.00 92.50 419 PHE A N 1
ATOM 3289 C CA . PHE A 1 419 ? 10.254 -22.086 0.257 1.00 92.50 419 PHE A CA 1
ATOM 3290 C C . PHE A 1 419 ? 8.938 -22.243 1.011 1.00 92.50 419 PHE A C 1
ATOM 3292 O O . PHE A 1 419 ? 8.446 -21.283 1.602 1.00 92.50 419 PHE A O 1
ATOM 3299 N N . ASP A 1 420 ? 8.401 -23.459 1.034 1.00 91.62 420 ASP A N 1
ATOM 3300 C CA . ASP A 1 420 ? 7.283 -23.803 1.909 1.00 91.62 420 ASP A CA 1
ATOM 3301 C C . ASP A 1 420 ? 7.777 -23.870 3.361 1.00 91.62 420 ASP A C 1
ATOM 3303 O O . ASP A 1 420 ? 8.460 -24.814 3.761 1.00 91.62 420 ASP A O 1
ATOM 3307 N N . VAL A 1 421 ? 7.473 -22.827 4.130 1.00 96.12 421 VAL A N 1
ATOM 3308 C CA . VAL A 1 421 ? 7.830 -22.671 5.548 1.00 96.12 421 VAL A CA 1
ATOM 3309 C C . VAL A 1 421 ? 6.609 -22.823 6.459 1.00 96.12 421 VAL A C 1
ATOM 3311 O O . VAL A 1 421 ? 6.676 -22.474 7.641 1.00 96.12 421 VAL A O 1
ATOM 3314 N N . THR A 1 422 ? 5.510 -23.372 5.930 1.00 92.81 422 THR A N 1
ATOM 3315 C CA . THR A 1 422 ? 4.206 -23.504 6.597 1.00 92.81 422 THR A CA 1
ATOM 3316 C C . THR A 1 422 ? 4.322 -24.085 7.999 1.00 92.81 422 THR A C 1
ATOM 3318 O O . THR A 1 422 ? 3.815 -23.499 8.953 1.00 92.81 422 THR A O 1
ATOM 3321 N N . ASP A 1 423 ? 5.027 -25.208 8.153 1.00 93.75 423 ASP A N 1
ATOM 3322 C CA . ASP A 1 423 ? 5.158 -25.890 9.443 1.00 93.75 423 ASP A CA 1
ATOM 3323 C C . ASP A 1 423 ? 5.855 -25.017 10.497 1.00 93.75 423 ASP A C 1
ATOM 3325 O O . ASP A 1 423 ? 5.451 -25.011 11.656 1.00 93.75 423 ASP A O 1
ATOM 3329 N N . LEU A 1 424 ? 6.879 -24.249 10.111 1.00 95.31 424 LEU A N 1
ATOM 3330 C CA . LEU A 1 424 ? 7.604 -23.393 11.053 1.00 95.31 424 LEU A CA 1
ATOM 3331 C C . LEU A 1 424 ? 6.757 -22.190 11.476 1.00 95.31 424 LEU A C 1
ATOM 3333 O O . LEU A 1 424 ? 6.704 -21.855 12.658 1.00 95.31 424 LEU A O 1
ATOM 3337 N N . VAL A 1 425 ? 6.066 -21.566 10.519 1.00 93.62 425 VAL A N 1
ATOM 3338 C CA . VAL A 1 425 ? 5.168 -20.436 10.791 1.00 93.62 425 VAL A CA 1
ATOM 3339 C C . VAL A 1 425 ? 3.987 -20.876 11.661 1.00 93.62 425 VAL A C 1
ATOM 3341 O O . VAL A 1 425 ? 3.661 -20.182 12.624 1.00 93.62 425 VAL A O 1
ATOM 3344 N N . LYS A 1 426 ? 3.405 -22.059 11.416 1.00 90.88 426 LYS A N 1
ATOM 3345 C CA . LYS A 1 426 ? 2.369 -22.661 12.278 1.00 90.88 426 LYS A CA 1
ATOM 3346 C C . LYS A 1 426 ? 2.826 -22.793 13.726 1.00 90.88 426 LYS A C 1
ATOM 3348 O O . LYS A 1 426 ? 2.080 -22.465 14.638 1.00 90.88 426 LYS A O 1
ATOM 3353 N N . GLU A 1 427 ? 4.049 -23.263 13.961 1.00 92.31 427 GLU A N 1
ATOM 3354 C CA . GLU A 1 427 ? 4.550 -23.434 15.328 1.00 92.31 427 GLU A CA 1
ATOM 3355 C C . GLU A 1 427 ? 4.772 -22.105 16.069 1.00 92.31 427 GLU A C 1
ATOM 3357 O O . GLU A 1 427 ? 4.650 -22.066 17.296 1.00 92.31 427 GLU A O 1
ATOM 3362 N N . TYR A 1 428 ? 5.093 -21.026 15.350 1.00 92.44 428 TYR A N 1
ATOM 3363 C CA . TYR A 1 428 ? 5.204 -19.690 15.938 1.00 92.44 428 TYR A CA 1
ATOM 3364 C C . TYR A 1 428 ? 3.837 -19.075 16.238 1.00 92.44 428 TYR A C 1
ATOM 3366 O O . TYR A 1 428 ? 3.595 -18.640 17.362 1.00 92.44 428 TYR A O 1
ATOM 3374 N N . THR A 1 429 ? 2.933 -19.092 15.264 1.00 88.94 429 THR A N 1
ATOM 3375 C CA . THR A 1 429 ? 1.589 -18.492 15.366 1.00 88.94 429 THR A CA 1
ATOM 3376 C C . THR A 1 429 ? 0.689 -19.231 16.359 1.00 88.94 429 THR A C 1
ATOM 3378 O O . THR A 1 429 ? -0.064 -18.608 17.103 1.00 88.94 429 THR A O 1
ATOM 3381 N N . SER A 1 430 ? 0.849 -20.554 16.504 1.00 85.19 430 SER A N 1
ATOM 3382 C CA . SER A 1 430 ? 0.144 -21.334 17.532 1.00 85.19 430 SER A CA 1
ATOM 3383 C C . SER A 1 430 ? 0.670 -21.106 18.958 1.00 85.19 430 SER A C 1
ATOM 3385 O O . SER A 1 430 ? 0.198 -21.757 19.892 1.00 85.19 430 SER A O 1
ATOM 3387 N N . GLY A 1 431 ? 1.732 -20.314 19.134 1.00 86.38 431 GLY A N 1
ATOM 3388 C CA . GLY A 1 431 ? 2.407 -20.122 20.419 1.00 86.38 431 GLY A CA 1
ATOM 3389 C C . GLY A 1 431 ? 3.166 -21.351 20.940 1.00 86.38 431 GLY A C 1
ATOM 3390 O O . GLY A 1 431 ? 3.572 -21.362 22.103 1.00 86.38 431 GLY A O 1
ATOM 3391 N N . LYS A 1 432 ? 3.391 -22.394 20.118 1.00 88.00 432 LYS A N 1
ATOM 3392 C CA . LYS A 1 432 ? 4.193 -23.570 20.523 1.00 88.00 432 LYS A CA 1
ATOM 3393 C C . LYS A 1 432 ? 5.629 -23.155 20.838 1.00 88.00 432 LYS A C 1
ATOM 3395 O O . LYS A 1 432 ? 6.244 -23.701 21.757 1.00 88.00 432 LYS A O 1
ATOM 3400 N N . TYR A 1 433 ? 6.151 -22.195 20.080 1.00 91.44 433 TYR A N 1
ATOM 3401 C CA . TYR A 1 433 ? 7.466 -21.604 20.276 1.00 91.44 433 TYR A CA 1
ATOM 3402 C C . TYR A 1 433 ? 7.414 -20.085 20.113 1.00 91.44 433 TYR A C 1
ATOM 3404 O O . TYR A 1 433 ? 6.660 -19.574 19.293 1.00 91.44 433 TYR A O 1
ATOM 3412 N N . GLU A 1 434 ? 8.265 -19.364 20.846 1.00 91.62 434 GLU A N 1
ATOM 3413 C CA . GLU A 1 434 ? 8.511 -17.944 20.572 1.00 91.62 434 GLU A CA 1
ATOM 3414 C C . GLU A 1 434 ? 9.066 -17.764 19.152 1.00 91.62 434 GLU A C 1
ATOM 3416 O O . GLU A 1 434 ? 9.888 -18.569 18.699 1.00 91.62 434 GLU A O 1
ATOM 3421 N N . ASN A 1 435 ? 8.664 -16.688 18.470 1.00 93.88 435 ASN A N 1
ATOM 3422 C CA . ASN A 1 435 ? 9.170 -16.349 17.144 1.00 93.88 435 ASN A CA 1
ATOM 3423 C C . ASN A 1 435 ? 10.649 -15.937 17.206 1.00 93.88 435 ASN A C 1
ATOM 3425 O O . ASN A 1 435 ? 11.006 -14.790 17.473 1.00 93.88 435 ASN A O 1
ATOM 3429 N N . THR A 1 436 ? 11.530 -16.898 16.938 1.00 96.00 436 THR A N 1
ATOM 3430 C CA . THR A 1 436 ? 12.980 -16.671 16.856 1.00 96.00 436 THR A CA 1
ATOM 3431 C C . THR A 1 436 ? 13.477 -16.415 15.431 1.00 96.00 436 THR A C 1
ATOM 3433 O O . THR A 1 436 ? 14.684 -16.282 15.225 1.00 96.00 436 THR A O 1
ATOM 3436 N N . GLY A 1 437 ? 12.571 -16.330 14.450 1.00 96.06 437 GLY A N 1
ATOM 3437 C CA . GLY A 1 437 ? 12.900 -16.185 13.034 1.00 96.06 437 GLY A CA 1
ATOM 3438 C C . GLY A 1 437 ? 13.329 -17.493 12.360 1.00 96.06 437 GLY A C 1
ATOM 3439 O O . GLY A 1 437 ? 13.025 -18.586 12.833 1.00 96.06 437 GLY A O 1
ATOM 3440 N N . PHE A 1 438 ? 14.038 -17.398 11.244 1.00 98.19 438 PHE A N 1
ATOM 3441 C CA . PHE A 1 438 ? 14.542 -18.496 10.428 1.00 98.19 438 PHE A CA 1
ATOM 3442 C C . PHE A 1 438 ? 16.070 -18.469 10.417 1.00 98.19 438 PHE A C 1
ATOM 3444 O O . PHE A 1 438 ? 16.669 -17.404 10.322 1.00 98.19 438 PHE A O 1
ATOM 3451 N N . LEU A 1 439 ? 16.704 -19.640 10.485 1.00 98.38 439 LEU A N 1
ATOM 3452 C CA . LEU A 1 439 ? 18.115 -19.834 10.159 1.00 98.38 439 LEU A CA 1
ATOM 3453 C C . LEU A 1 439 ? 18.198 -20.536 8.806 1.00 98.38 439 LEU A C 1
ATOM 3455 O O . LEU A 1 439 ? 17.672 -21.639 8.649 1.00 98.38 439 LEU A O 1
ATOM 3459 N N . ILE A 1 440 ? 18.874 -19.914 7.847 1.00 98.44 440 ILE A N 1
ATOM 3460 C CA . ILE A 1 440 ? 18.980 -20.398 6.471 1.00 98.44 440 ILE A CA 1
ATOM 3461 C C . ILE A 1 440 ? 20.425 -20.822 6.213 1.00 98.44 440 ILE A C 1
ATOM 3463 O O . ILE A 1 440 ? 21.370 -20.066 6.435 1.00 98.44 440 ILE A O 1
ATOM 3467 N N . LYS A 1 441 ? 20.620 -22.059 5.754 1.00 98.06 441 LYS A N 1
ATOM 3468 C CA . LYS A 1 441 ? 21.950 -22.605 5.445 1.00 98.06 441 LYS A CA 1
ATOM 3469 C C . LYS A 1 441 ? 21.892 -23.596 4.296 1.00 98.06 441 LYS A C 1
ATOM 3471 O O . LYS A 1 441 ? 20.860 -24.208 4.046 1.00 98.06 441 LYS A O 1
ATOM 3476 N N . ALA A 1 442 ? 23.023 -23.846 3.645 1.00 97.81 442 ALA A N 1
ATOM 3477 C CA . ALA A 1 442 ? 23.113 -24.968 2.714 1.00 97.81 442 ALA A CA 1
ATOM 3478 C C . ALA A 1 442 ? 23.369 -26.283 3.473 1.00 97.81 442 ALA A C 1
ATOM 3480 O O . ALA A 1 442 ? 24.107 -26.295 4.460 1.00 97.81 442 ALA A O 1
ATOM 3481 N N . ARG A 1 443 ? 22.781 -27.408 3.042 1.00 96.56 443 ARG A N 1
ATOM 3482 C CA . ARG A 1 443 ? 22.988 -28.749 3.634 1.00 96.56 443 ARG A CA 1
ATOM 3483 C C . ARG A 1 443 ? 24.468 -29.071 3.779 1.00 96.56 443 ARG A C 1
ATOM 3485 O O . ARG A 1 443 ? 24.938 -29.411 4.860 1.00 96.56 443 ARG A O 1
ATOM 3492 N N . THR A 1 444 ? 25.180 -28.935 2.670 1.00 92.75 444 THR A N 1
ATOM 3493 C CA . THR A 1 444 ? 26.635 -28.967 2.586 1.00 92.75 444 THR A CA 1
ATOM 3494 C C . THR A 1 444 ? 27.112 -27.545 2.319 1.00 92.75 444 THR A C 1
ATOM 3496 O O . THR A 1 444 ? 26.472 -26.820 1.572 1.00 92.75 444 THR A O 1
ATOM 3499 N N . GLU A 1 445 ? 28.215 -27.115 2.920 1.00 95.19 445 GLU A N 1
ATOM 3500 C CA . GLU A 1 445 ? 28.715 -25.736 2.790 1.00 95.19 445 GLU A CA 1
ATOM 3501 C C . GLU A 1 445 ? 30.109 -25.770 2.156 1.00 95.19 445 GLU A C 1
ATOM 3503 O O . GLU A 1 445 ? 31.110 -25.417 2.776 1.00 95.19 445 GLU A O 1
ATOM 3508 N N . ASN A 1 446 ? 30.186 -26.298 0.930 1.00 93.44 446 ASN A N 1
ATOM 3509 C CA . ASN A 1 446 ? 31.444 -26.533 0.222 1.00 93.44 446 ASN A CA 1
ATOM 3510 C C . ASN A 1 446 ? 31.288 -26.292 -1.287 1.00 93.44 446 ASN A C 1
ATOM 3512 O O . ASN A 1 446 ? 30.681 -27.100 -1.992 1.00 93.44 446 ASN A O 1
ATOM 3516 N N . ASN A 1 447 ? 31.882 -25.205 -1.781 1.00 94.38 447 ASN A N 1
ATOM 3517 C CA . ASN A 1 447 ? 31.864 -24.779 -3.188 1.00 94.38 447 ASN A CA 1
ATOM 3518 C C . ASN A 1 447 ? 30.464 -24.767 -3.829 1.00 94.38 447 ASN A C 1
ATOM 3520 O O . ASN A 1 447 ? 30.277 -25.179 -4.973 1.00 94.38 447 ASN A O 1
ATOM 3524 N N . ASN A 1 448 ? 29.486 -24.283 -3.072 1.00 96.25 448 ASN A N 1
ATOM 3525 C CA . ASN A 1 448 ? 28.087 -24.147 -3.464 1.00 96.25 448 ASN A CA 1
ATOM 3526 C C . ASN A 1 448 ? 27.480 -22.823 -2.970 1.00 96.25 448 ASN A C 1
ATOM 3528 O O . ASN A 1 448 ? 26.285 -22.738 -2.707 1.00 96.25 448 ASN A O 1
ATOM 3532 N N . TYR A 1 449 ? 28.316 -21.801 -2.807 1.00 97.00 449 TYR A N 1
ATOM 3533 C CA . TYR A 1 449 ? 27.901 -20.464 -2.399 1.00 97.00 449 TYR A CA 1
ATOM 3534 C C . TYR A 1 449 ? 26.918 -19.831 -3.385 1.00 97.00 449 TYR A C 1
ATOM 3536 O O . TYR A 1 449 ? 27.161 -19.841 -4.597 1.00 97.00 449 TYR A O 1
ATOM 3544 N N . ILE A 1 450 ? 25.864 -19.220 -2.848 1.00 96.81 450 ILE A N 1
ATOM 3545 C CA . ILE A 1 450 ? 24.871 -18.428 -3.584 1.00 96.81 450 ILE A CA 1
ATOM 3546 C C . ILE A 1 450 ? 24.491 -17.199 -2.764 1.00 96.81 450 ILE A C 1
ATOM 3548 O O . ILE A 1 450 ? 24.627 -17.228 -1.540 1.00 96.81 450 ILE A O 1
ATOM 3552 N N . ALA A 1 451 ? 23.971 -16.161 -3.422 1.00 95.31 451 ALA A N 1
ATOM 3553 C CA . ALA A 1 451 ? 23.370 -15.034 -2.717 1.00 95.31 451 ALA A CA 1
ATOM 3554 C C . ALA A 1 451 ? 22.046 -14.579 -3.341 1.00 95.31 451 ALA A C 1
ATOM 3556 O O . ALA A 1 451 ? 21.858 -14.626 -4.563 1.00 95.31 451 ALA A O 1
ATOM 3557 N N . PHE A 1 452 ? 21.164 -14.128 -2.458 1.00 95.81 452 PHE A N 1
ATOM 3558 C CA . PHE A 1 452 ? 19.890 -13.475 -2.714 1.00 95.81 452 PHE A CA 1
ATOM 3559 C C . PHE A 1 452 ? 19.962 -12.019 -2.240 1.00 95.81 452 PHE A C 1
ATOM 3561 O O . PHE A 1 452 ? 20.877 -11.649 -1.502 1.00 95.81 452 PHE A O 1
ATOM 3568 N N . TYR A 1 453 ? 19.009 -11.195 -2.652 1.00 88.44 453 TYR A N 1
ATOM 3569 C CA . TYR A 1 453 ? 18.839 -9.845 -2.112 1.00 88.44 453 TYR A CA 1
ATOM 3570 C C . TYR A 1 453 ? 18.186 -9.879 -0.720 1.00 88.44 453 TYR A C 1
ATOM 3572 O O . TYR A 1 453 ? 17.348 -10.741 -0.467 1.00 88.44 453 TYR A O 1
ATOM 3580 N N . SER A 1 454 ? 18.594 -8.974 0.175 1.00 90.94 454 SER A N 1
ATOM 3581 C CA . SER A 1 454 ? 18.060 -8.835 1.546 1.00 90.94 454 SER A CA 1
ATOM 3582 C C . SER A 1 454 ? 16.974 -7.757 1.657 1.00 90.94 454 SER A C 1
ATOM 3584 O O . SER A 1 454 ? 16.629 -7.121 0.657 1.00 90.94 454 SER A O 1
ATOM 3586 N N . SER A 1 455 ? 16.450 -7.509 2.864 1.00 86.62 455 SER A N 1
ATOM 3587 C CA . SER A 1 455 ? 15.561 -6.371 3.156 1.00 86.62 455 SER A CA 1
ATOM 3588 C C . SER A 1 455 ? 16.198 -5.012 2.846 1.00 86.62 455 SER A C 1
ATOM 3590 O O . SER A 1 455 ? 15.492 -4.046 2.561 1.00 86.62 455 SER A O 1
ATOM 3592 N N . GLU A 1 456 ? 17.531 -4.957 2.827 1.00 81.75 456 GLU A N 1
ATOM 3593 C CA . GLU A 1 456 ? 18.347 -3.782 2.503 1.00 81.75 456 GLU A CA 1
ATOM 3594 C C . GLU A 1 456 ? 18.666 -3.681 1.000 1.00 81.75 456 GLU A C 1
ATOM 3596 O O . GLU A 1 456 ? 19.561 -2.936 0.581 1.00 81.75 456 GLU A O 1
ATOM 3601 N N . ALA A 1 457 ? 18.001 -4.478 0.159 1.00 69.81 457 ALA A N 1
ATOM 3602 C CA . ALA A 1 457 ? 18.100 -4.330 -1.283 1.00 69.81 457 ALA A CA 1
ATOM 3603 C C . ALA A 1 457 ? 17.442 -3.024 -1.734 1.00 69.81 457 ALA A C 1
ATOM 3605 O O . ALA A 1 457 ? 16.350 -2.666 -1.304 1.00 69.81 457 ALA A O 1
ATOM 3606 N N . TRP A 1 458 ? 18.116 -2.322 -2.638 1.00 56.59 458 TRP A N 1
ATOM 3607 C CA . TRP A 1 458 ? 17.680 -1.020 -3.144 1.00 56.59 458 TRP A CA 1
ATOM 3608 C C . TRP A 1 458 ? 16.372 -1.091 -3.951 1.00 56.59 458 TRP A C 1
ATOM 3610 O O . TRP A 1 458 ? 15.635 -0.114 -4.006 1.00 56.59 458 TRP A O 1
ATOM 3620 N N . ASN A 1 459 ? 16.073 -2.243 -4.561 1.00 63.03 459 ASN A N 1
ATOM 3621 C CA . ASN A 1 459 ? 14.862 -2.472 -5.341 1.00 63.03 459 ASN A CA 1
ATOM 3622 C C . ASN A 1 459 ? 13.845 -3.298 -4.533 1.00 63.03 459 ASN A C 1
ATOM 3624 O O . ASN A 1 459 ? 14.087 -4.470 -4.235 1.00 63.03 459 ASN A O 1
ATOM 3628 N N . GLU A 1 460 ? 12.680 -2.715 -4.238 1.00 69.50 460 GLU A N 1
ATOM 3629 C CA . GLU A 1 460 ? 11.578 -3.368 -3.505 1.00 69.50 460 GLU A CA 1
ATOM 3630 C C . GLU A 1 460 ? 11.084 -4.663 -4.185 1.00 69.50 460 GLU A C 1
ATOM 3632 O O . GLU A 1 460 ? 10.679 -5.618 -3.521 1.00 69.50 460 GLU A O 1
ATOM 3637 N N . ASN A 1 461 ? 11.187 -4.756 -5.516 1.00 69.69 461 ASN A N 1
ATOM 3638 C CA . ASN A 1 461 ? 10.809 -5.951 -6.281 1.00 69.69 461 ASN A CA 1
ATOM 3639 C C . ASN A 1 461 ? 11.829 -7.091 -6.209 1.00 69.69 461 ASN A C 1
ATOM 3641 O O . ASN A 1 461 ? 11.634 -8.134 -6.831 1.00 69.69 461 ASN A O 1
ATOM 3645 N N . GLN A 1 462 ? 12.922 -6.885 -5.481 1.00 75.31 462 GLN A N 1
ATOM 3646 C CA . GLN A 1 462 ? 13.971 -7.873 -5.273 1.00 75.31 462 GLN A CA 1
ATOM 3647 C C . GLN A 1 462 ? 14.116 -8.251 -3.797 1.00 75.31 462 GLN A C 1
ATOM 3649 O O . GLN A 1 462 ? 14.826 -9.205 -3.485 1.00 75.31 462 GLN A O 1
ATOM 3654 N N . LYS A 1 463 ? 13.432 -7.549 -2.886 1.00 84.88 463 LYS A N 1
ATOM 3655 C CA . LYS A 1 463 ? 13.476 -7.855 -1.455 1.00 84.88 463 LYS A CA 1
ATOM 3656 C C . LYS A 1 463 ? 12.818 -9.200 -1.143 1.00 84.88 463 LYS A C 1
ATOM 3658 O O . LYS A 1 463 ? 11.888 -9.593 -1.856 1.00 84.88 463 LYS A O 1
ATOM 3663 N N . PRO A 1 464 ? 13.257 -9.909 -0.092 1.00 88.19 464 PRO A N 1
ATOM 3664 C CA . PRO A 1 464 ? 12.586 -11.111 0.379 1.00 88.19 464 PRO A CA 1
ATOM 3665 C C . PRO A 1 464 ? 11.117 -10.838 0.711 1.00 88.19 464 PRO A C 1
ATOM 3667 O O . PRO A 1 464 ? 10.742 -9.712 1.036 1.00 88.19 464 PRO A O 1
ATOM 3670 N N . ARG A 1 465 ? 10.280 -11.871 0.629 1.00 86.06 465 ARG A N 1
ATOM 3671 C CA . ARG A 1 465 ? 8.851 -11.788 0.960 1.00 86.06 465 ARG A CA 1
ATOM 3672 C C . ARG A 1 465 ? 8.447 -13.023 1.742 1.00 86.06 465 ARG A C 1
ATOM 3674 O O . ARG A 1 465 ? 8.892 -14.115 1.407 1.00 86.06 465 ARG A O 1
ATOM 3681 N N . LEU A 1 466 ? 7.597 -12.866 2.746 1.00 89.44 466 LEU A N 1
ATOM 3682 C CA . LEU A 1 466 ? 6.904 -13.986 3.374 1.00 89.44 466 LEU A CA 1
ATOM 3683 C C . LEU A 1 466 ? 5.412 -13.786 3.140 1.00 89.44 466 LEU A C 1
ATOM 3685 O O . LEU A 1 466 ? 4.850 -12.802 3.602 1.00 89.44 466 LEU A O 1
ATOM 3689 N N . ALA A 1 467 ? 4.791 -14.687 2.392 1.00 82.88 467 ALA A N 1
ATOM 3690 C CA . ALA A 1 467 ? 3.350 -14.708 2.193 1.00 82.88 467 ALA A CA 1
ATOM 3691 C C . ALA A 1 467 ? 2.746 -15.747 3.134 1.00 82.88 467 ALA A C 1
ATOM 3693 O O . ALA A 1 467 ? 3.177 -16.901 3.125 1.00 82.88 467 ALA A O 1
ATOM 3694 N N . VAL A 1 468 ? 1.766 -15.351 3.940 1.00 82.38 468 VAL A N 1
ATOM 3695 C CA . VAL A 1 468 ? 1.021 -16.270 4.806 1.00 82.38 468 VAL A CA 1
ATOM 3696 C C . VAL A 1 468 ? -0.412 -16.329 4.299 1.00 82.38 468 VAL A C 1
ATOM 3698 O O . VAL A 1 468 ? -1.046 -15.302 4.068 1.00 82.38 468 VAL A O 1
ATOM 3701 N N . THR A 1 469 ? -0.895 -17.543 4.061 1.00 80.00 469 THR A N 1
ATOM 3702 C CA . THR A 1 469 ? -2.287 -17.827 3.728 1.00 80.00 469 THR A CA 1
ATOM 3703 C C . THR A 1 469 ? -2.953 -18.392 4.964 1.00 80.00 469 THR A C 1
ATOM 3705 O O . THR A 1 469 ? -2.480 -19.363 5.563 1.00 80.00 469 THR A O 1
ATOM 3708 N N . GLU A 1 470 ? -4.081 -17.812 5.328 1.00 70.88 470 GLU A N 1
ATOM 3709 C CA . GLU A 1 470 ? -4.928 -18.341 6.380 1.00 70.88 470 GLU A CA 1
ATOM 3710 C C . GLU A 1 470 ? -5.881 -19.371 5.777 1.00 70.88 470 GLU A C 1
ATOM 3712 O O . GLU A 1 470 ? -6.449 -19.203 4.701 1.00 70.88 470 GLU A O 1
ATOM 3717 N N . GLN A 1 471 ? -6.016 -20.503 6.448 1.00 51.56 471 GLN A N 1
ATOM 3718 C CA . GLN A 1 471 ? -7.160 -21.369 6.289 1.00 51.56 471 GLN A CA 1
ATOM 3719 C C . GLN A 1 471 ? -8.320 -20.643 6.952 1.00 51.56 471 GLN A C 1
ATOM 3721 O O . GLN A 1 471 ? -8.330 -20.488 8.175 1.00 51.56 471 GLN A O 1
ATOM 3726 N N . ALA A 1 472 ? -9.315 -20.245 6.162 1.00 46.19 472 ALA A N 1
ATOM 3727 C CA . ALA A 1 472 ? -10.639 -20.035 6.723 1.00 46.19 472 ALA A CA 1
ATOM 3728 C C . ALA A 1 472 ? -10.979 -21.288 7.545 1.00 46.19 472 ALA A C 1
ATOM 3730 O O . ALA A 1 472 ? -10.832 -22.409 7.045 1.00 46.19 472 ALA A O 1
ATOM 3731 N N . SER A 1 473 ? -11.335 -21.107 8.815 1.00 36.06 473 SER A N 1
ATOM 3732 C CA . SER A 1 473 ? -11.783 -22.183 9.694 1.00 36.06 473 SER A CA 1
ATOM 3733 C C . SER A 1 473 ? -12.846 -23.002 8.960 1.00 36.06 473 SER A C 1
ATOM 3735 O O . SER A 1 473 ? -13.937 -22.515 8.676 1.00 36.06 473 SER A O 1
ATOM 3737 N N . VAL A 1 474 ? -12.483 -24.224 8.569 1.00 32.31 474 VAL A N 1
ATOM 3738 C CA . VAL A 1 474 ? -13.400 -25.151 7.913 1.00 32.31 474 VAL A CA 1
ATOM 3739 C C . VAL A 1 474 ? -14.166 -25.835 9.031 1.00 32.31 474 VAL A C 1
ATOM 3741 O O . VAL A 1 474 ? -13.648 -26.770 9.646 1.00 32.31 474 VAL A O 1
ATOM 3744 N N . ASP A 1 475 ? -15.381 -25.371 9.308 1.00 35.28 475 ASP A N 1
ATOM 3745 C CA . ASP A 1 475 ? -16.338 -26.200 10.029 1.00 35.28 475 ASP A CA 1
ATOM 3746 C C . ASP A 1 475 ? -16.584 -27.498 9.233 1.00 35.28 475 ASP A C 1
ATOM 3748 O O . ASP A 1 475 ? -16.543 -27.511 7.996 1.00 35.28 475 ASP A O 1
ATOM 3752 N N . PRO A 1 476 ? -16.729 -28.646 9.914 1.00 34.28 476 PRO A N 1
ATOM 3753 C CA . PRO A 1 476 ? -16.619 -29.958 9.291 1.00 34.28 476 PRO A CA 1
ATOM 3754 C C . PRO A 1 476 ? -17.752 -30.212 8.283 1.00 34.28 476 PRO A C 1
ATOM 3756 O O . PRO A 1 476 ? -18.912 -30.276 8.663 1.00 34.28 476 PRO A O 1
ATOM 3759 N N . ILE A 1 477 ? -17.370 -30.408 7.013 1.00 40.97 477 ILE A N 1
ATOM 3760 C CA . ILE A 1 477 ? -18.119 -30.966 5.863 1.00 40.97 477 ILE A CA 1
ATOM 3761 C C . ILE A 1 477 ? -19.630 -31.166 6.101 1.00 40.97 477 ILE A C 1
ATOM 3763 O O . ILE A 1 477 ? -20.037 -32.250 6.524 1.00 40.97 477 ILE A O 1
ATOM 3767 N N . ILE A 1 478 ? -20.459 -30.197 5.693 1.00 34.00 478 ILE A N 1
ATOM 3768 C CA . ILE A 1 478 ? -21.853 -30.420 5.275 1.00 34.00 478 ILE A CA 1
ATOM 3769 C C . ILE A 1 478 ? -22.152 -29.526 4.056 1.00 34.00 478 ILE A C 1
ATOM 3771 O O . ILE A 1 478 ? -21.707 -28.388 3.991 1.00 34.00 478 ILE A O 1
ATOM 3775 N N . ASP A 1 479 ? -22.821 -30.137 3.077 1.00 35.47 479 ASP A N 1
ATOM 3776 C CA . ASP A 1 479 ? -23.482 -29.623 1.865 1.00 35.47 479 ASP A CA 1
ATOM 3777 C C . ASP A 1 479 ? -23.504 -28.091 1.659 1.00 35.47 479 ASP A C 1
ATOM 3779 O O . ASP A 1 479 ? -24.013 -27.349 2.492 1.00 35.47 479 ASP A O 1
ATOM 3783 N N . VAL A 1 480 ? -22.983 -27.624 0.518 1.00 35.78 480 VAL A N 1
ATOM 3784 C CA . VAL A 1 480 ? -22.829 -26.196 0.184 1.00 35.78 480 VAL A CA 1
ATOM 3785 C C . VAL A 1 480 ? -24.200 -25.522 0.059 1.00 35.78 480 VAL A C 1
ATOM 3787 O O . VAL A 1 480 ? -24.849 -25.620 -0.986 1.00 35.78 480 VAL A O 1
ATOM 3790 N N . THR A 1 481 ? -24.624 -24.796 1.093 1.00 42.25 481 THR A N 1
ATOM 3791 C CA . THR A 1 481 ? -25.680 -23.785 0.989 1.00 42.25 481 THR A CA 1
ATOM 3792 C C . THR A 1 481 ? -25.069 -22.424 0.618 1.00 42.25 481 THR A C 1
ATOM 3794 O O . THR A 1 481 ? -24.017 -22.044 1.136 1.00 42.25 481 THR A O 1
ATOM 3797 N N . PRO A 1 482 ? -25.654 -21.696 -0.350 1.00 46.75 482 PRO A N 1
ATOM 3798 C CA . PRO A 1 482 ? -25.138 -20.404 -0.792 1.00 46.75 482 PRO A CA 1
ATOM 3799 C C . PRO A 1 482 ? -25.273 -19.348 0.315 1.00 46.75 482 PRO A C 1
ATOM 3801 O O . PRO A 1 482 ? -26.370 -19.122 0.824 1.00 46.75 482 PRO A O 1
ATOM 3804 N N . VAL A 1 483 ? -24.164 -18.669 0.636 1.00 51.69 483 VAL A N 1
ATOM 3805 C CA . VAL A 1 483 ? -24.149 -17.523 1.561 1.00 51.69 483 VAL A CA 1
ATOM 3806 C C . VAL A 1 483 ? -25.016 -16.410 0.977 1.00 51.69 483 VAL A C 1
ATOM 3808 O O . VAL A 1 483 ? -24.800 -15.979 -0.157 1.00 51.69 483 VAL A O 1
ATOM 3811 N N . THR A 1 484 ? -26.013 -15.969 1.738 1.00 69.38 484 THR A N 1
ATOM 3812 C CA . THR A 1 484 ? -26.939 -14.905 1.349 1.00 69.38 484 THR A CA 1
ATOM 3813 C C . THR A 1 484 ? -26.669 -13.665 2.195 1.00 69.38 484 THR A C 1
ATOM 3815 O O . THR A 1 484 ? -26.741 -13.721 3.421 1.00 69.38 484 THR A O 1
ATOM 3818 N N . ASP A 1 485 ? -26.398 -12.537 1.535 1.00 78.62 485 ASP A N 1
ATOM 3819 C CA . ASP A 1 485 ? -26.309 -11.231 2.188 1.00 78.62 485 ASP A CA 1
ATOM 3820 C C . ASP A 1 485 ? -27.699 -10.588 2.262 1.00 78.62 485 ASP A C 1
ATOM 3822 O O . ASP A 1 485 ? -28.396 -10.445 1.251 1.00 78.62 485 ASP A O 1
ATOM 3826 N N . VAL A 1 486 ? -28.108 -10.156 3.452 1.00 85.62 486 VAL A N 1
ATOM 3827 C CA . VAL A 1 486 ? -29.369 -9.441 3.669 1.00 85.62 486 VAL A CA 1
ATOM 3828 C C . VAL A 1 486 ? -29.141 -8.183 4.493 1.00 85.62 486 VAL A C 1
ATOM 3830 O O . VAL A 1 486 ? -28.372 -8.157 5.447 1.00 85.62 486 VAL A O 1
ATOM 3833 N N . THR A 1 487 ? -29.828 -7.102 4.130 1.00 89.38 487 THR A N 1
ATOM 3834 C CA . THR A 1 487 ? -29.876 -5.887 4.948 1.00 89.38 487 THR A CA 1
ATOM 3835 C C . THR A 1 487 ? -31.210 -5.833 5.675 1.00 89.38 487 THR A C 1
ATOM 3837 O O . THR A 1 487 ? -32.252 -5.611 5.056 1.00 89.38 487 THR A O 1
ATOM 3840 N N . VAL A 1 488 ? -31.177 -5.992 6.993 1.00 90.19 488 VAL A N 1
ATOM 3841 C CA . VAL A 1 488 ? -32.334 -5.815 7.868 1.00 90.19 488 VAL A CA 1
ATOM 3842 C C . VAL A 1 488 ? -32.456 -4.332 8.224 1.00 90.19 488 VAL A C 1
ATOM 3844 O O . VAL A 1 488 ? -31.495 -3.674 8.629 1.00 90.19 488 VAL A O 1
ATOM 3847 N N . THR A 1 489 ? -33.654 -3.782 8.047 1.00 88.06 489 THR A N 1
ATOM 3848 C CA . THR A 1 489 ? -34.003 -2.392 8.389 1.00 88.06 489 THR A CA 1
ATOM 3849 C C . THR A 1 489 ? -35.266 -2.378 9.249 1.00 88.06 489 THR A C 1
ATOM 3851 O O . THR A 1 489 ? -35.863 -3.425 9.485 1.00 88.06 489 THR A O 1
ATOM 3854 N N . GLY A 1 490 ? -35.682 -1.207 9.739 1.00 85.94 490 GLY A N 1
ATOM 3855 C CA . GLY A 1 490 ? -36.880 -1.095 10.579 1.00 85.94 490 GLY A CA 1
ATOM 3856 C C . GLY A 1 490 ? -36.635 -1.522 12.026 1.00 85.94 490 GLY A C 1
ATOM 3857 O O . GLY A 1 490 ? -37.457 -2.223 12.615 1.00 85.94 490 GLY A O 1
ATOM 3858 N N . ALA A 1 491 ? -35.495 -1.119 12.592 1.00 92.56 491 ALA A N 1
ATOM 3859 C CA . ALA A 1 491 ? -35.193 -1.380 13.989 1.00 92.56 491 ALA A CA 1
ATOM 3860 C C . ALA A 1 491 ? -36.259 -0.764 14.909 1.00 92.56 491 ALA A C 1
ATOM 3862 O O . ALA A 1 491 ? -36.755 0.339 14.685 1.00 92.56 491 ALA A O 1
ATOM 3863 N N . MET A 1 492 ? -36.592 -1.470 15.985 1.00 92.56 492 MET A N 1
ATOM 3864 C CA . MET A 1 492 ? -37.255 -0.861 17.129 1.00 92.56 492 MET A CA 1
ATOM 3865 C C . MET A 1 492 ? -36.168 -0.197 17.963 1.00 92.56 492 MET A C 1
ATOM 3867 O O . MET A 1 492 ? -35.319 -0.907 18.492 1.00 92.56 492 MET A O 1
ATOM 3871 N N . ASP A 1 493 ? -36.183 1.122 18.096 1.00 92.19 493 ASP A N 1
ATOM 3872 C CA . ASP A 1 493 ? -35.225 1.856 18.923 1.00 92.19 493 ASP A CA 1
ATOM 3873 C C . ASP A 1 493 ? -35.928 2.737 19.961 1.00 92.19 493 ASP A C 1
ATOM 3875 O O . ASP A 1 493 ? -37.126 3.029 19.864 1.00 92.19 493 ASP A O 1
ATOM 3879 N N . ASN A 1 494 ? -35.222 3.052 21.048 1.00 92.25 494 ASN A N 1
ATOM 3880 C CA . ASN A 1 494 ? -35.721 3.979 22.049 1.00 92.25 494 ASN A CA 1
ATOM 3881 C C . ASN A 1 494 ? -34.582 4.600 22.854 1.00 92.25 494 ASN A C 1
ATOM 3883 O O . ASN A 1 494 ? -33.800 3.937 23.543 1.00 92.25 494 ASN A O 1
ATOM 3887 N N . ARG A 1 495 ? -34.598 5.923 22.854 1.00 92.88 495 ARG A N 1
ATOM 3888 C CA . ARG A 1 495 ? -33.665 6.759 23.584 1.00 92.88 495 ARG A CA 1
ATOM 3889 C C . ARG A 1 495 ? -33.857 6.662 25.097 1.00 92.88 495 ARG A C 1
ATOM 3891 O O . ARG A 1 495 ? -34.916 6.978 25.645 1.00 92.88 495 ARG A O 1
ATOM 3898 N N . LEU A 1 496 ? -32.773 6.366 25.809 1.00 96.25 496 LEU A N 1
ATOM 3899 C CA . LEU A 1 496 ? -32.708 6.369 27.268 1.00 96.25 496 LEU A CA 1
ATOM 3900 C C . LEU A 1 496 ? -32.045 7.659 27.755 1.00 96.25 496 LEU A C 1
ATOM 3902 O O . LEU A 1 496 ? -30.826 7.828 27.697 1.00 96.25 496 LEU A O 1
ATOM 3906 N N . ARG A 1 497 ? -32.853 8.570 28.304 1.00 95.62 497 ARG A N 1
ATOM 3907 C CA . ARG A 1 497 ? -32.394 9.894 28.744 1.00 95.62 497 ARG A CA 1
ATOM 3908 C C . ARG A 1 497 ? -32.510 10.090 30.251 1.00 95.62 497 ARG A C 1
ATOM 3910 O O . ARG A 1 497 ? -33.612 10.214 30.782 1.00 95.62 497 ARG A O 1
ATOM 3917 N N . GLU A 1 498 ? -31.377 10.268 30.925 1.00 96.62 498 GLU A N 1
ATOM 3918 C CA . GLU A 1 498 ? -31.328 10.462 32.381 1.00 96.62 498 GLU A CA 1
ATOM 3919 C C . GLU A 1 498 ? -32.093 11.708 32.854 1.00 96.62 498 GLU A C 1
ATOM 3921 O O . GLU A 1 498 ? -32.808 11.667 33.853 1.00 96.62 498 GLU A O 1
ATOM 3926 N N . ALA A 1 499 ? -32.000 12.814 32.109 1.00 93.81 499 ALA A N 1
ATOM 3927 C CA . ALA A 1 499 ? -32.682 14.070 32.445 1.00 93.81 499 ALA A CA 1
ATOM 3928 C C . ALA A 1 499 ? -34.221 13.969 32.410 1.00 93.81 499 ALA A C 1
ATOM 3930 O O . ALA A 1 499 ? -34.918 14.857 32.900 1.00 93.81 499 ALA A O 1
ATOM 3931 N N . SER A 1 500 ? -34.763 12.930 31.773 1.00 94.50 500 SER A N 1
ATOM 3932 C CA . SER A 1 500 ? -36.197 12.707 31.578 1.00 94.50 500 SER A CA 1
ATOM 3933 C C . SER A 1 500 ? -36.501 11.231 31.824 1.00 94.50 500 SER A C 1
ATOM 3935 O O . SER A 1 500 ? -36.976 10.519 30.945 1.00 94.50 500 SER A O 1
ATOM 3937 N N . SER A 1 501 ? -36.163 10.767 33.028 1.00 95.88 501 SER A N 1
ATOM 3938 C CA . SER A 1 501 ? -35.898 9.353 33.293 1.00 95.88 501 SER A CA 1
ATOM 3939 C C . SER A 1 501 ? -37.105 8.405 33.206 1.00 95.88 501 SER A C 1
ATOM 3941 O O . SER A 1 501 ? -36.943 7.201 32.991 1.00 95.88 501 SER A O 1
ATOM 3943 N N . ASP A 1 502 ? -38.323 8.934 33.292 1.00 95.06 502 ASP A N 1
ATOM 3944 C CA . ASP A 1 502 ? -39.577 8.190 33.097 1.00 95.06 502 ASP A CA 1
ATOM 3945 C C . ASP A 1 502 ? -40.261 8.482 31.747 1.00 95.06 502 ASP A C 1
ATOM 3947 O O . ASP A 1 502 ? -41.369 8.010 31.504 1.00 95.06 502 ASP A O 1
ATOM 3951 N N . THR A 1 503 ? -39.639 9.276 30.869 1.00 95.38 503 THR A N 1
ATOM 3952 C CA . THR A 1 503 ? -40.196 9.591 29.543 1.00 95.38 503 THR A CA 1
ATOM 3953 C C . THR A 1 503 ? -39.815 8.514 28.531 1.00 95.38 503 THR A C 1
ATOM 3955 O O . THR A 1 503 ? -38.652 8.125 28.455 1.00 95.38 503 THR A O 1
ATOM 3958 N N . VAL A 1 504 ? -40.796 8.066 27.749 1.00 95.06 504 VAL A N 1
ATOM 3959 C CA . VAL A 1 504 ? -40.616 7.130 26.631 1.00 95.06 504 VAL A CA 1
ATOM 3960 C C . VAL A 1 504 ? -40.409 7.938 25.352 1.00 95.06 504 VAL A C 1
ATOM 3962 O O . VAL A 1 504 ? -41.218 8.814 25.044 1.00 95.06 504 VAL A O 1
ATOM 3965 N N . PHE A 1 505 ? -39.347 7.647 24.602 1.00 91.69 505 PHE A N 1
ATOM 3966 C CA . PHE A 1 505 ? -38.942 8.397 23.409 1.00 91.69 505 PHE A CA 1
ATOM 3967 C C . PHE A 1 505 ? -39.098 7.579 22.120 1.00 91.69 505 PHE A C 1
ATOM 3969 O O . PHE A 1 505 ? -38.306 7.723 21.198 1.00 91.69 505 PHE A O 1
ATOM 3976 N N . LYS A 1 506 ? -40.151 6.759 22.036 1.00 86.88 506 LYS A N 1
ATOM 3977 C CA . LYS A 1 506 ? -40.374 5.803 20.938 1.00 86.88 506 LYS A CA 1
ATOM 3978 C C . LYS A 1 506 ? -40.398 6.413 19.532 1.00 86.88 506 LYS A C 1
ATOM 3980 O O . LYS A 1 506 ? -40.085 5.708 18.600 1.00 86.88 506 LYS A O 1
ATOM 3985 N N . SER A 1 507 ? -40.825 7.668 19.379 1.00 85.50 507 SER A N 1
ATOM 3986 C CA . SER A 1 507 ? -40.908 8.358 18.078 1.00 85.50 507 SER A CA 1
ATOM 3987 C C . SER A 1 507 ? -39.819 9.426 17.912 1.00 85.50 507 SER A C 1
ATOM 3989 O O . SER A 1 507 ? -40.024 10.455 17.260 1.00 85.50 507 SER A O 1
ATOM 3991 N N . SER A 1 508 ? -38.721 9.288 18.653 1.00 88.62 508 SER A N 1
ATOM 3992 C CA . SER A 1 508 ? -37.585 10.203 18.604 1.00 88.62 508 SER A CA 1
ATOM 3993 C C . SER A 1 508 ? -36.793 9.933 17.339 1.00 88.62 508 SER A C 1
ATOM 3995 O O . SER A 1 508 ? -36.420 8.799 17.097 1.00 88.62 508 SER A O 1
ATOM 3997 N N . THR A 1 509 ? -36.429 10.971 16.589 1.00 90.00 509 THR A N 1
ATOM 3998 C CA . THR A 1 509 ? -35.595 10.845 15.378 1.00 90.00 509 THR A CA 1
ATOM 3999 C C . THR A 1 509 ? -34.099 10.643 15.679 1.00 90.00 509 THR A C 1
ATOM 4001 O O . THR A 1 509 ? -33.259 10.832 14.801 1.00 90.00 509 THR A O 1
ATOM 4004 N N . PHE A 1 510 ? -33.749 10.363 16.937 1.00 89.81 510 PHE A N 1
ATOM 4005 C CA . PHE A 1 510 ? -32.386 10.404 17.465 1.00 89.81 510 PHE A CA 1
ATOM 4006 C C . PHE A 1 510 ? -32.065 9.118 18.218 1.00 89.81 510 PHE A C 1
ATOM 4008 O O . PHE A 1 510 ? -32.806 8.776 19.139 1.00 89.81 510 PHE A O 1
ATOM 4015 N N . ILE A 1 511 ? -30.911 8.536 17.900 1.00 93.88 511 ILE A N 1
ATOM 4016 C CA . ILE A 1 511 ? -30.187 7.569 18.728 1.00 93.88 511 ILE A CA 1
ATOM 4017 C C . ILE A 1 511 ? -29.021 8.314 19.351 1.00 93.88 511 ILE A C 1
ATOM 4019 O O . ILE A 1 511 ? -28.129 8.761 18.626 1.00 93.88 511 ILE A O 1
ATOM 4023 N N . ASP A 1 512 ? -29.003 8.495 20.663 1.00 91.38 512 ASP A N 1
ATOM 4024 C CA . ASP A 1 512 ? -27.983 9.311 21.309 1.00 91.38 512 ASP A CA 1
ATOM 4025 C C . ASP A 1 512 ? -27.200 8.589 22.395 1.00 91.38 512 ASP A C 1
ATOM 4027 O O . ASP A 1 512 ? -27.698 7.774 23.166 1.00 91.38 512 ASP A O 1
ATOM 4031 N N . VAL A 1 513 ? -25.910 8.908 22.436 1.00 95.75 513 VAL A N 1
ATOM 4032 C CA . VAL A 1 513 ? -24.952 8.244 23.313 1.00 95.75 513 VAL A CA 1
ATOM 4033 C C . VAL A 1 513 ? -23.986 9.257 23.907 1.00 95.75 513 VAL A C 1
ATOM 4035 O O . VAL A 1 513 ? -23.613 10.247 23.271 1.00 95.75 513 VAL A O 1
ATOM 4038 N N . GLY A 1 514 ? -23.559 9.000 25.140 1.00 96.62 514 GLY A N 1
ATOM 4039 C CA . GLY A 1 514 ? -22.595 9.831 25.857 1.00 96.62 514 GLY A CA 1
ATOM 4040 C C . GLY A 1 514 ? -23.251 10.776 26.851 1.00 96.62 514 GLY A C 1
ATOM 4041 O O . GLY A 1 514 ? -24.330 10.507 27.374 1.00 96.62 514 GLY A O 1
ATOM 4042 N N . GLY A 1 515 ? -22.570 11.874 27.174 1.00 94.69 515 GLY A N 1
ATOM 4043 C CA . GLY A 1 515 ? -23.059 12.810 28.186 1.00 94.69 515 GLY A CA 1
ATOM 4044 C C . GLY A 1 515 ? -22.872 14.274 27.831 1.00 94.69 515 GLY A C 1
ATOM 4045 O O . GLY A 1 515 ? -21.867 14.672 27.240 1.00 94.69 515 GLY A O 1
ATOM 4046 N N . ILE A 1 516 ? -23.837 15.095 28.242 1.00 91.38 516 ILE A N 1
ATOM 4047 C CA . ILE A 1 516 ? -23.779 16.556 28.141 1.00 91.38 516 ILE A CA 1
ATOM 4048 C C . ILE A 1 516 ? -24.476 17.188 29.350 1.00 91.38 516 ILE A C 1
ATOM 4050 O O . ILE A 1 516 ? -25.548 16.744 29.761 1.00 91.38 516 ILE A O 1
ATOM 4054 N N . LYS A 1 517 ? -23.872 18.240 29.927 1.00 82.94 517 LYS A N 1
ATOM 4055 C CA . LYS A 1 517 ? -24.413 18.986 31.086 1.00 82.94 517 LYS A CA 1
ATOM 4056 C C . LYS A 1 517 ? -24.806 18.076 32.266 1.00 82.94 517 LYS A C 1
ATOM 4058 O O . LYS A 1 517 ? -25.873 18.244 32.846 1.00 82.94 517 LYS A O 1
ATOM 4063 N N . SER A 1 518 ? -23.935 17.120 32.596 1.00 86.31 518 SER A N 1
ATOM 4064 C CA . SER A 1 518 ? -24.095 16.151 33.697 1.00 86.31 518 SER A CA 1
ATOM 4065 C C . SER A 1 518 ? -25.214 15.116 33.537 1.00 86.31 518 SER A C 1
ATOM 4067 O O . SER A 1 518 ? -25.457 14.368 34.478 1.00 86.31 518 SER A O 1
ATOM 4069 N N . PHE A 1 519 ? -25.866 15.043 32.374 1.00 93.25 519 PHE A N 1
ATOM 4070 C CA . PHE A 1 519 ? -26.850 14.005 32.067 1.00 93.25 519 PHE A CA 1
ATOM 4071 C C . PHE A 1 519 ? -26.295 13.012 31.056 1.00 93.25 519 PHE A C 1
ATOM 4073 O O . PHE A 1 519 ? -25.589 13.402 30.118 1.00 93.25 519 PHE A O 1
ATOM 4080 N N . ARG A 1 520 ? -26.666 11.748 31.240 1.00 97.44 520 ARG A N 1
ATOM 4081 C CA . ARG A 1 520 ? -26.276 10.620 30.397 1.00 97.44 520 ARG A CA 1
ATOM 4082 C C . ARG A 1 520 ? -27.368 10.241 29.400 1.00 97.44 520 ARG A C 1
ATOM 4084 O O . ARG A 1 520 ? -28.565 10.413 29.661 1.00 97.44 520 ARG A O 1
ATOM 4091 N N . TYR A 1 521 ? -26.912 9.726 28.267 1.00 97.00 521 TYR A N 1
ATOM 4092 C CA . TYR A 1 521 ? -27.709 9.310 27.125 1.00 97.00 521 TYR A CA 1
ATOM 4093 C C . TYR A 1 521 ? -27.185 7.968 26.628 1.00 97.00 521 TYR A C 1
ATOM 4095 O O . TYR A 1 521 ? -25.971 7.771 26.497 1.00 97.00 521 TYR A O 1
ATOM 4103 N N . ARG A 1 522 ? -28.115 7.047 26.419 1.00 97.81 522 ARG A N 1
ATOM 4104 C CA . ARG A 1 522 ? -27.891 5.692 25.921 1.00 97.81 522 ARG A CA 1
ATOM 4105 C C . ARG A 1 522 ? -29.057 5.337 25.022 1.00 97.81 522 ARG A C 1
ATOM 4107 O O . ARG A 1 522 ? -30.107 5.972 25.103 1.00 97.81 522 ARG A O 1
ATOM 4114 N N . ASP A 1 523 ? -28.912 4.258 24.279 1.00 97.19 523 ASP A N 1
ATOM 4115 C CA . ASP A 1 523 ? -29.985 3.762 23.436 1.00 97.19 523 ASP A CA 1
ATOM 4116 C C . ASP A 1 523 ? -30.179 2.257 23.593 1.00 97.19 523 ASP A C 1
ATOM 4118 O O . ASP A 1 523 ? -29.251 1.532 23.972 1.00 97.19 523 ASP A O 1
ATOM 4122 N N . VAL A 1 524 ? -31.396 1.801 23.313 1.00 97.38 524 VAL A N 1
ATOM 4123 C CA . VAL A 1 524 ? -31.707 0.387 23.128 1.00 97.38 524 VAL A CA 1
ATOM 4124 C C . VAL A 1 524 ? -32.356 0.195 21.773 1.00 97.38 524 VAL A C 1
ATOM 4126 O O . VAL A 1 524 ? -33.318 0.872 21.434 1.00 97.38 524 VAL A O 1
ATOM 4129 N N . MET A 1 525 ? -31.843 -0.763 21.014 1.00 96.50 525 MET A N 1
ATOM 4130 C CA . MET A 1 525 ? -32.263 -1.015 19.642 1.00 96.50 525 MET A CA 1
ATOM 4131 C C . MET A 1 525 ? -32.445 -2.507 19.408 1.00 96.50 525 MET A C 1
ATOM 4133 O O . MET A 1 525 ? -31.642 -3.296 19.879 1.00 96.50 525 MET A O 1
ATOM 4137 N N . ARG A 1 526 ? -33.460 -2.932 18.663 1.00 96.06 526 ARG A N 1
ATOM 4138 C CA . ARG A 1 526 ? -33.657 -4.336 18.293 1.00 96.06 526 ARG A CA 1
ATOM 4139 C C . ARG A 1 526 ? -34.134 -4.450 16.853 1.00 96.06 526 ARG A C 1
ATOM 4141 O O . ARG A 1 526 ? -35.124 -3.826 16.485 1.00 96.06 526 ARG A O 1
ATOM 4148 N N . PHE A 1 527 ? -33.461 -5.289 16.076 1.00 95.56 527 PHE A N 1
ATOM 4149 C CA . PHE A 1 527 ? -33.933 -5.742 14.769 1.00 95.56 527 PHE A CA 1
ATOM 4150 C C . PHE A 1 527 ? -34.721 -7.040 14.938 1.00 95.56 527 PHE A C 1
ATOM 4152 O O . PHE A 1 527 ? -34.419 -7.831 15.837 1.00 95.56 527 PHE A O 1
ATOM 4159 N N . ASP A 1 528 ? -35.731 -7.246 14.096 1.00 91.62 528 ASP A N 1
ATOM 4160 C CA . ASP A 1 528 ? -36.407 -8.537 14.014 1.00 91.62 528 ASP A CA 1
ATOM 4161 C C . ASP A 1 528 ? -35.471 -9.534 13.329 1.00 91.62 528 ASP A C 1
ATOM 4163 O O . ASP A 1 528 ? -35.078 -9.337 12.180 1.00 91.62 528 ASP A O 1
ATOM 4167 N N . LEU A 1 529 ? -35.075 -10.562 14.078 1.00 90.19 529 LEU A N 1
ATOM 4168 C CA . LEU A 1 529 ? -34.198 -11.624 13.600 1.00 90.19 529 LEU A CA 1
ATOM 4169 C C . LEU A 1 529 ? -34.924 -12.966 13.475 1.00 90.19 529 LEU A C 1
ATOM 4171 O O . LEU A 1 529 ? -34.279 -13.967 13.190 1.00 90.19 529 LEU A O 1
ATOM 4175 N N . SER A 1 530 ? -36.245 -13.004 13.683 1.00 85.44 530 SER A N 1
ATOM 4176 C CA . SER A 1 530 ? -37.015 -14.253 13.758 1.00 85.44 530 SER A CA 1
ATOM 4177 C C . SER A 1 530 ? -36.961 -15.081 12.471 1.00 85.44 530 SER A C 1
ATOM 4179 O O . SER A 1 530 ? -36.991 -16.308 12.529 1.00 85.44 530 SER A O 1
ATOM 4181 N N . GLU A 1 531 ? -36.800 -14.430 11.315 1.00 81.50 531 GLU A N 1
ATOM 4182 C CA . GLU A 1 531 ? -36.586 -15.101 10.025 1.00 81.50 531 GLU A CA 1
ATOM 4183 C C . GLU A 1 531 ? -35.226 -15.819 9.939 1.00 81.50 531 GLU A C 1
ATOM 4185 O O . GLU A 1 531 ? -35.069 -16.703 9.102 1.00 81.50 531 GLU A O 1
ATOM 4190 N N . TYR A 1 532 ? -34.287 -15.492 10.836 1.00 80.31 532 TYR A N 1
ATOM 4191 C CA . TYR A 1 532 ? -32.908 -15.989 10.857 1.00 80.31 532 TYR A CA 1
ATOM 4192 C C . TYR A 1 532 ? -32.581 -16.865 12.078 1.00 80.31 532 TYR A C 1
ATOM 4194 O O . TYR A 1 532 ? -31.498 -17.434 12.145 1.00 80.31 532 TYR A O 1
ATOM 4202 N N . GLU A 1 533 ? -33.507 -17.038 13.029 1.00 65.44 533 GLU A N 1
ATOM 4203 C CA . GLU A 1 533 ? -33.329 -17.871 14.240 1.00 65.44 533 GLU A CA 1
ATOM 4204 C C . GLU A 1 533 ? -33.296 -19.393 13.950 1.00 65.44 533 GLU A C 1
ATOM 4206 O O . GLU A 1 533 ? -33.177 -20.211 14.862 1.00 65.44 533 GLU A O 1
ATOM 4211 N N . ALA A 1 534 ? -33.408 -19.796 12.677 1.00 54.88 534 ALA A N 1
ATOM 4212 C CA . ALA A 1 534 ? -33.371 -21.196 12.242 1.00 54.88 534 ALA A CA 1
ATOM 4213 C C . ALA A 1 534 ? -32.761 -21.420 10.842 1.00 54.88 534 ALA A C 1
ATOM 4215 O O . ALA A 1 534 ? -32.717 -22.562 10.376 1.00 54.88 534 ALA A O 1
ATOM 4216 N N . SER A 1 535 ? -32.330 -20.360 10.149 1.00 53.50 535 SER A N 1
ATOM 4217 C CA . SER A 1 535 ? -31.835 -20.423 8.770 1.00 53.50 535 SER A CA 1
ATOM 4218 C C . SER A 1 535 ? -30.334 -20.154 8.734 1.00 53.50 535 SER A C 1
ATOM 4220 O O . SER A 1 535 ? -29.898 -19.024 8.522 1.00 53.50 535 SER A O 1
ATOM 4222 N N . GLY A 1 536 ? -29.551 -21.208 8.932 1.00 58.06 536 GLY A N 1
ATOM 4223 C CA . GLY A 1 536 ? -28.119 -21.135 8.688 1.00 58.06 536 GLY A CA 1
ATOM 4224 C C . GLY A 1 536 ? -27.304 -20.441 9.776 1.00 58.06 536 GLY A C 1
ATOM 4225 O O . GLY A 1 536 ? -27.830 -19.891 10.744 1.00 58.06 536 GLY A O 1
ATOM 4226 N N . GLU A 1 537 ? -25.987 -20.509 9.632 1.00 73.62 537 GLU A N 1
ATOM 4227 C CA . GLU A 1 537 ? -25.056 -19.839 10.536 1.00 73.62 537 GLU A CA 1
ATOM 4228 C C . GLU A 1 537 ? -24.821 -18.408 10.039 1.00 73.62 537 GLU A C 1
ATOM 4230 O O . GLU A 1 537 ? -24.367 -18.203 8.914 1.00 73.62 537 GLU A O 1
ATOM 4235 N N . VAL A 1 538 ? -25.145 -17.399 10.858 1.00 81.50 538 VAL A N 1
ATOM 4236 C CA . VAL A 1 538 ? -24.755 -16.009 10.567 1.00 81.50 538 VAL A CA 1
ATOM 4237 C C . VAL A 1 538 ? -23.235 -15.938 10.612 1.00 81.50 538 VAL A C 1
ATOM 4239 O O . VAL A 1 538 ? -22.668 -16.104 11.682 1.00 81.50 538 VAL A O 1
ATOM 4242 N N . SER A 1 539 ? -22.563 -15.688 9.493 1.00 84.00 539 SER A N 1
ATOM 4243 C CA . SER A 1 539 ? -21.102 -15.591 9.429 1.00 84.00 539 SER A CA 1
ATOM 4244 C C . SER A 1 539 ? -20.582 -14.193 9.758 1.00 84.00 539 SER A C 1
ATOM 4246 O O . SER A 1 539 ? -19.506 -14.087 10.340 1.00 84.00 539 SER A O 1
ATOM 4248 N N . ASP A 1 540 ? -21.348 -13.152 9.415 1.00 87.25 540 ASP A N 1
ATOM 4249 C CA . ASP A 1 540 ? -21.028 -11.738 9.652 1.00 87.25 540 ASP A CA 1
ATOM 4250 C C . ASP A 1 540 ? -22.300 -10.965 10.020 1.00 87.25 540 ASP A C 1
ATOM 4252 O O . ASP A 1 540 ? -23.374 -11.229 9.466 1.00 87.25 540 ASP A O 1
ATOM 4256 N N . ALA A 1 541 ? -22.187 -10.018 10.951 1.00 92.25 541 ALA A N 1
ATOM 4257 C CA . ALA A 1 541 ? -23.226 -9.036 11.203 1.00 92.25 541 ALA A CA 1
ATOM 4258 C C . ALA A 1 541 ? -22.644 -7.647 11.495 1.00 92.25 541 ALA A C 1
ATOM 4260 O O . ALA A 1 541 ? -21.982 -7.430 12.513 1.00 92.25 541 ALA A O 1
ATOM 4261 N N . THR A 1 542 ? -22.994 -6.672 10.660 1.00 95.88 542 THR A N 1
ATOM 4262 C CA . THR A 1 542 ? -22.535 -5.283 10.774 1.00 95.88 542 THR A CA 1
ATOM 4263 C C . THR A 1 542 ? -23.700 -4.351 11.101 1.00 95.88 542 THR A C 1
ATOM 4265 O O . THR A 1 542 ? -24.687 -4.295 10.374 1.00 95.88 542 THR A O 1
ATOM 4268 N N . LEU A 1 543 ? -23.592 -3.587 12.192 1.00 97.38 543 LEU A N 1
ATOM 4269 C CA . LEU A 1 543 ? -24.538 -2.531 12.562 1.00 97.38 543 LEU A CA 1
ATOM 4270 C C . LEU A 1 543 ? -24.056 -1.185 12.005 1.00 97.38 543 LEU A C 1
ATOM 4272 O O . LEU A 1 543 ? -23.048 -0.651 12.468 1.00 97.38 543 LEU A O 1
ATOM 4276 N N . SER A 1 544 ? -24.797 -0.593 11.068 1.00 95.19 544 SER A N 1
ATOM 4277 C CA . SER A 1 544 ? -24.504 0.738 10.521 1.00 95.19 544 SER A CA 1
ATOM 4278 C C . SER A 1 544 ? -25.381 1.827 11.153 1.00 95.19 544 SER A C 1
ATOM 4280 O O . SER A 1 544 ? -26.612 1.776 11.074 1.00 95.19 544 SER A O 1
ATOM 4282 N N . LEU A 1 545 ? -24.757 2.877 11.698 1.00 96.81 545 LEU A N 1
ATOM 4283 C CA . LEU A 1 545 ? -25.427 4.045 12.289 1.00 96.81 545 LEU A CA 1
ATOM 4284 C C . LEU A 1 545 ? -25.026 5.346 11.578 1.00 96.81 545 LEU A C 1
ATOM 4286 O O . LEU A 1 545 ? -23.843 5.613 11.389 1.00 96.81 545 LEU A O 1
ATOM 4290 N N . TYR A 1 546 ? -25.993 6.190 11.206 1.00 94.00 546 TYR A N 1
ATOM 4291 C CA . TYR A 1 546 ? -25.737 7.416 10.435 1.00 94.00 546 TYR A CA 1
ATOM 4292 C C . TYR A 1 546 ? -25.466 8.634 11.330 1.00 94.00 546 TYR A C 1
ATOM 4294 O O . TYR A 1 546 ? -26.371 9.112 12.023 1.00 94.00 546 TYR A O 1
ATOM 4302 N N . TRP A 1 547 ? -24.231 9.148 11.340 1.00 94.50 547 TRP A N 1
ATOM 4303 C CA . TRP A 1 547 ? -23.804 10.203 12.267 1.00 94.50 547 TRP A CA 1
ATOM 4304 C C . TRP A 1 547 ? -24.056 11.610 11.715 1.00 94.50 547 TRP A C 1
ATOM 4306 O O . TRP A 1 547 ? -23.528 11.981 10.668 1.00 94.50 547 TRP A O 1
ATOM 4316 N N . TYR A 1 548 ? -24.824 12.430 12.446 1.00 89.81 548 TYR A N 1
ATOM 4317 C CA . TYR A 1 548 ? -25.192 13.781 11.987 1.00 89.81 548 TYR A CA 1
ATOM 4318 C C . TYR A 1 548 ? -25.110 14.891 13.055 1.00 89.81 548 TYR A C 1
ATOM 4320 O O . TYR A 1 548 ? -25.251 16.070 12.727 1.00 89.81 548 TYR A O 1
ATOM 4328 N N . TYR A 1 549 ? -24.877 14.567 14.336 1.00 90.75 549 TYR A N 1
ATOM 4329 C CA . TYR A 1 549 ? -24.854 15.552 15.432 1.00 90.75 549 TYR A CA 1
ATOM 4330 C C . TYR A 1 549 ? -23.705 15.295 16.430 1.00 90.75 549 TYR A C 1
ATOM 4332 O O . TYR A 1 549 ? -23.467 14.132 16.774 1.00 90.75 549 TYR A O 1
ATOM 4340 N N . PRO A 1 550 ? -23.016 16.327 16.978 1.00 82.69 550 PRO A N 1
ATOM 4341 C CA . PRO A 1 550 ? -23.335 17.767 16.972 1.00 82.69 550 PRO A CA 1
ATOM 4342 C C . PRO A 1 550 ? -22.913 18.537 15.717 1.00 82.69 550 PRO A C 1
ATOM 4344 O O . PRO A 1 550 ? -21.749 18.531 15.332 1.00 82.69 550 PRO A O 1
ATOM 4347 N N . ALA A 1 551 ? -23.847 19.286 15.125 1.00 77.50 551 ALA A N 1
ATOM 4348 C CA . ALA A 1 551 ? -23.550 20.150 13.985 1.00 77.50 551 ALA A CA 1
ATOM 4349 C C . ALA A 1 551 ? -22.630 21.316 14.398 1.00 77.50 551 ALA A C 1
ATOM 4351 O O . ALA A 1 551 ? -22.979 22.125 15.260 1.00 77.50 551 ALA A O 1
ATOM 4352 N N . GLY A 1 552 ? -21.450 21.403 13.777 1.00 68.88 552 GLY A N 1
ATOM 4353 C CA . GLY A 1 552 ? -20.546 22.554 13.889 1.00 68.88 552 GLY A CA 1
ATOM 4354 C C . GLY A 1 552 ? -19.951 22.815 15.279 1.00 68.88 552 GLY A C 1
ATOM 4355 O O . GLY A 1 552 ? -19.506 23.929 15.538 1.00 68.88 552 GLY A O 1
ATOM 4356 N N . SER A 1 553 ? -19.948 21.836 16.190 1.00 76.06 553 SER A N 1
ATOM 4357 C CA . SER A 1 553 ? -19.373 21.983 17.537 1.00 76.06 553 SER A CA 1
ATOM 4358 C C . SER A 1 553 ? -18.490 20.792 17.900 1.00 76.06 553 SER A C 1
ATOM 4360 O O . SER A 1 553 ? -18.935 19.650 17.830 1.00 76.06 553 SER A O 1
ATOM 4362 N N . SER A 1 554 ? -17.257 21.052 18.338 1.00 79.38 554 SER A N 1
ATOM 4363 C CA . SER A 1 554 ? -16.382 20.019 18.900 1.00 79.38 554 SER A CA 1
ATOM 4364 C C . SER A 1 554 ? -16.862 19.577 20.286 1.00 79.38 554 SER A C 1
ATOM 4366 O O . SER A 1 554 ? -17.417 20.369 21.052 1.00 79.38 554 SER A O 1
ATOM 4368 N N . ARG A 1 555 ? -16.581 18.326 20.643 1.00 90.12 555 ARG A N 1
ATOM 4369 C CA . ARG A 1 555 ? -16.762 17.771 21.990 1.00 90.12 555 ARG A CA 1
ATOM 4370 C C . ARG A 1 555 ? -15.455 17.879 22.773 1.00 90.12 555 ARG A C 1
ATOM 4372 O O . ARG A 1 555 ? -14.374 17.881 22.192 1.00 90.12 555 ARG A O 1
ATOM 4379 N N . LEU A 1 556 ? -15.548 17.947 24.101 1.00 87.44 556 LEU A N 1
ATOM 4380 C CA . LEU A 1 556 ? -14.360 18.017 24.965 1.00 87.44 556 LEU A CA 1
ATOM 4381 C C . LEU A 1 556 ? -13.649 16.665 25.101 1.00 87.44 556 LEU A C 1
ATOM 4383 O O . LEU A 1 556 ? -12.495 16.628 25.516 1.00 87.44 556 LEU A O 1
ATOM 4387 N N . GLN A 1 557 ? -14.342 15.568 24.797 1.00 91.25 557 GLN A N 1
ATOM 4388 C CA . GLN A 1 557 ? -13.800 14.215 24.845 1.00 91.25 557 GLN A CA 1
ATOM 4389 C C . GLN A 1 557 ? -14.230 13.412 23.617 1.00 91.25 557 GLN A C 1
ATOM 4391 O O . GLN A 1 557 ? -15.271 13.684 23.011 1.00 91.25 557 GLN A O 1
ATOM 4396 N N . ASP A 1 558 ? -13.429 12.401 23.287 1.00 95.38 558 ASP A N 1
ATOM 4397 C CA . ASP A 1 558 ? -13.787 11.369 22.320 1.00 95.38 558 ASP A CA 1
ATOM 4398 C C . ASP A 1 558 ? -15.049 10.624 22.785 1.00 95.38 558 ASP A C 1
ATOM 4400 O O . ASP A 1 558 ? -15.260 10.369 23.978 1.00 95.38 558 ASP A O 1
ATOM 4404 N N . THR A 1 559 ? -15.888 10.242 21.828 1.00 96.69 559 THR A N 1
ATOM 4405 C CA . THR A 1 559 ? -17.000 9.328 22.081 1.00 96.69 559 THR A CA 1
ATOM 4406 C C . THR A 1 559 ? -16.574 7.932 21.661 1.00 96.69 559 THR A C 1
ATOM 4408 O O . THR A 1 559 ? -16.545 7.619 20.474 1.00 96.69 559 THR A O 1
ATOM 4411 N N . VAL A 1 560 ? -16.232 7.098 22.641 1.00 97.50 560 VAL A N 1
ATOM 4412 C CA . VAL A 1 560 ? -16.008 5.663 22.432 1.00 97.50 560 VAL A CA 1
ATOM 4413 C C . VAL A 1 560 ? -17.344 4.965 22.619 1.00 97.50 560 VAL A C 1
ATOM 4415 O O . VAL A 1 560 ? -17.812 4.857 23.748 1.00 97.50 560 VAL A O 1
ATOM 4418 N N . ILE A 1 561 ? -17.982 4.563 21.531 1.00 98.12 561 ILE A N 1
ATOM 4419 C CA . ILE A 1 561 ? -19.282 3.894 21.522 1.00 98.12 561 ILE A CA 1
ATOM 4420 C C . ILE A 1 561 ? -19.050 2.404 21.748 1.00 98.12 561 ILE A C 1
ATOM 4422 O O . ILE A 1 561 ? -18.085 1.833 21.237 1.00 98.12 561 ILE A O 1
ATOM 4426 N N . GLU A 1 562 ? -19.925 1.796 22.534 1.00 98.50 562 GLU A N 1
ATOM 4427 C CA . GLU A 1 562 ? -19.866 0.407 22.960 1.00 98.50 562 GLU A CA 1
ATOM 4428 C C . GLU A 1 562 ? -21.249 -0.233 22.843 1.00 98.50 562 GLU A C 1
ATOM 4430 O O . GLU A 1 562 ? -22.250 0.371 23.245 1.00 98.50 562 GLU A O 1
ATOM 4435 N N . VAL A 1 563 ? -21.282 -1.462 22.329 1.00 98.69 563 VAL A N 1
ATOM 4436 C CA . VAL A 1 563 ? -22.496 -2.276 22.203 1.00 98.69 563 VAL A CA 1
ATOM 4437 C C . VAL A 1 563 ? -22.458 -3.424 23.206 1.00 98.69 563 VAL A C 1
ATOM 4439 O O . VAL A 1 563 ? -21.469 -4.154 23.299 1.00 98.69 563 VAL A O 1
ATOM 4442 N N . TYR A 1 564 ? -23.555 -3.598 23.938 1.00 98.75 564 TYR A N 1
ATOM 4443 C CA . TYR A 1 564 ? -23.750 -4.658 24.923 1.00 98.75 564 TYR A CA 1
ATOM 4444 C C . TYR A 1 564 ? -25.071 -5.396 24.694 1.00 98.75 564 TYR A C 1
ATOM 4446 O O . TYR A 1 564 ? -25.991 -4.860 24.074 1.00 98.75 564 TYR A O 1
ATOM 4454 N N . ARG A 1 565 ? -25.193 -6.602 25.260 1.00 98.38 565 ARG A N 1
ATOM 4455 C CA . ARG A 1 565 ? -26.440 -7.373 25.258 1.00 98.38 565 ARG A CA 1
ATOM 4456 C C . ARG A 1 565 ? -27.361 -6.904 26.389 1.00 98.38 565 ARG A C 1
ATOM 4458 O O . ARG A 1 565 ? -26.968 -7.057 27.550 1.00 98.38 565 ARG A O 1
ATOM 4465 N N . PRO A 1 566 ? -28.584 -6.406 26.133 1.00 98.25 566 PRO A N 1
ATOM 4466 C CA . PRO A 1 566 ? -29.541 -6.127 27.201 1.00 98.25 566 PRO A CA 1
ATOM 4467 C C . PRO A 1 566 ? -29.845 -7.393 28.016 1.00 98.25 566 PRO A C 1
ATOM 4469 O O . PRO A 1 566 ? -30.101 -8.462 27.463 1.00 98.25 566 PRO A O 1
ATOM 4472 N N . ALA A 1 567 ? -29.839 -7.287 29.345 1.00 96.44 567 ALA A N 1
ATOM 4473 C CA . ALA A 1 567 ? -29.977 -8.438 30.245 1.00 96.44 567 ALA A CA 1
ATOM 4474 C C . ALA A 1 567 ? -31.375 -9.086 30.223 1.00 96.44 567 ALA A C 1
ATOM 4476 O O . ALA A 1 567 ? -31.568 -10.166 30.776 1.00 96.44 567 ALA A O 1
ATOM 4477 N N . SER A 1 568 ? -32.358 -8.422 29.615 1.00 94.12 568 SER A N 1
ATOM 4478 C CA . SER A 1 568 ? -33.722 -8.917 29.442 1.00 94.12 568 SER A CA 1
ATOM 4479 C C . SER A 1 568 ?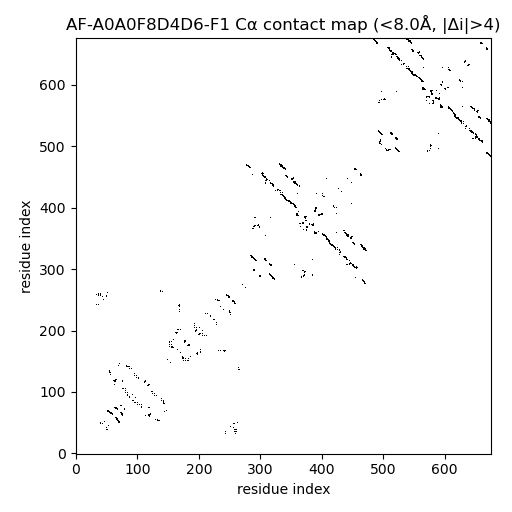 -34.421 -8.177 28.306 1.00 94.12 568 SER A C 1
ATOM 4481 O O . SER A 1 568 ? -34.040 -7.047 27.992 1.00 94.12 568 SER A O 1
ATOM 4483 N N . ALA A 1 569 ? -35.497 -8.759 27.778 1.00 94.94 569 ALA A N 1
ATOM 4484 C CA . ALA A 1 569 ? -36.381 -8.076 26.845 1.00 94.94 569 ALA A CA 1
ATOM 4485 C C . ALA A 1 569 ? -36.944 -6.766 27.431 1.00 94.94 569 ALA A C 1
ATOM 4487 O O . ALA A 1 569 ? -37.090 -6.600 28.648 1.00 94.94 569 ALA A O 1
ATOM 4488 N N . TRP A 1 570 ? -37.268 -5.841 26.535 1.00 96.31 570 TRP A N 1
ATOM 4489 C CA . TRP A 1 570 ? -37.833 -4.531 26.834 1.00 96.31 570 TRP A CA 1
ATOM 4490 C C . TRP A 1 570 ? -38.974 -4.223 25.860 1.00 96.31 570 TRP A C 1
ATOM 4492 O O . TRP A 1 570 ? -39.077 -4.817 24.782 1.00 96.31 570 TRP A O 1
ATOM 4502 N N . ASN A 1 571 ? -39.852 -3.305 26.256 1.00 94.88 571 ASN A N 1
ATOM 4503 C CA . ASN A 1 571 ? -41.029 -2.929 25.484 1.00 94.88 571 ASN A CA 1
ATOM 4504 C C . ASN A 1 571 ? -40.898 -1.499 24.956 1.00 94.88 571 ASN A C 1
ATOM 4506 O O . ASN A 1 571 ? -40.853 -0.550 25.739 1.00 94.88 571 ASN A O 1
ATOM 4510 N N . SER A 1 572 ? -40.895 -1.344 23.628 1.00 92.88 572 SER A N 1
ATOM 4511 C CA . SER A 1 572 ? -40.761 -0.044 22.951 1.00 92.88 572 SER A CA 1
ATOM 4512 C C . SER A 1 572 ? -41.763 1.017 23.426 1.00 92.88 572 SER A C 1
ATOM 4514 O O . SER A 1 572 ? -41.424 2.195 23.434 1.00 92.88 572 SER A O 1
ATOM 4516 N N . ASP A 1 573 ? -42.963 0.622 23.866 1.00 93.94 573 ASP A N 1
ATOM 4517 C CA . ASP A 1 573 ? -44.009 1.551 24.313 1.00 93.94 573 ASP A CA 1
ATOM 4518 C C . ASP A 1 573 ? -43.805 2.072 25.744 1.00 93.94 573 ASP A C 1
ATOM 4520 O O . ASP A 1 573 ? -44.469 3.026 26.156 1.00 93.94 573 ASP A O 1
ATOM 4524 N N . TYR A 1 574 ? -42.910 1.454 26.520 1.00 95.75 574 TYR A N 1
ATOM 4525 C CA . TYR A 1 574 ? -42.743 1.742 27.950 1.00 95.75 574 TYR A CA 1
ATOM 4526 C C . TYR A 1 574 ? -41.294 1.928 28.392 1.00 95.75 574 TYR A C 1
ATOM 4528 O O . TYR A 1 574 ? -41.067 2.375 29.518 1.00 95.75 574 TYR A O 1
ATOM 4536 N N . VAL A 1 575 ? -40.326 1.576 27.546 1.00 97.00 575 VAL A N 1
ATOM 4537 C CA . VAL A 1 575 ? -38.913 1.668 27.889 1.00 97.00 575 VAL A CA 1
ATOM 4538 C C . VAL A 1 575 ? -38.483 3.133 28.041 1.00 97.00 575 VAL A C 1
ATOM 4540 O O . VAL A 1 575 ? -38.799 3.999 27.227 1.00 97.00 575 VAL A O 1
ATOM 4543 N N . SER A 1 576 ? -37.795 3.408 29.141 1.00 97.06 576 SER A N 1
ATOM 4544 C CA . SER A 1 576 ? -37.247 4.700 29.536 1.00 97.06 576 SER A CA 1
ATOM 4545 C C . SER A 1 576 ? -35.946 4.474 30.311 1.00 97.06 576 SER A C 1
ATOM 4547 O O . SER A 1 576 ? -35.546 3.340 30.582 1.00 97.06 576 SER A O 1
ATOM 4549 N N . TRP A 1 577 ? -35.284 5.548 30.745 1.00 97.69 577 TRP A N 1
ATOM 4550 C CA . TRP A 1 577 ? -34.090 5.430 31.589 1.00 97.69 577 TRP A CA 1
ATOM 4551 C C . TRP A 1 577 ? -34.324 4.596 32.862 1.00 97.69 577 TRP A C 1
ATOM 4553 O O . TRP A 1 577 ? -33.451 3.834 33.260 1.00 97.69 577 TRP A O 1
ATOM 4563 N N . ASN A 1 578 ? -35.485 4.716 33.513 1.00 97.56 578 ASN A N 1
ATOM 4564 C CA . ASN A 1 578 ? -35.797 3.980 34.746 1.00 97.56 578 ASN A CA 1
ATOM 4565 C C . ASN A 1 578 ? -36.484 2.630 34.507 1.00 97.56 578 ASN A C 1
ATOM 4567 O O . ASN A 1 578 ? -36.395 1.758 35.372 1.00 97.56 578 ASN A O 1
ATOM 4571 N N . LYS A 1 579 ? -37.184 2.444 33.380 1.00 97.38 579 LYS A N 1
ATOM 4572 C CA . LYS A 1 579 ? -38.080 1.297 33.159 1.00 97.38 579 LYS A CA 1
ATOM 4573 C C . LYS A 1 579 ? -37.785 0.581 31.855 1.00 97.38 579 LYS A C 1
ATOM 4575 O O . LYS A 1 579 ? -37.528 1.222 30.850 1.00 97.38 579 LYS A O 1
ATOM 4580 N N . LYS A 1 580 ? -37.883 -0.746 31.865 1.00 96.50 580 LYS A N 1
ATOM 4581 C CA . LYS A 1 580 ? -37.792 -1.575 30.652 1.00 96.50 580 LYS A CA 1
ATOM 4582 C C . LYS A 1 580 ? -39.150 -1.955 30.076 1.00 96.50 580 LYS A C 1
ATOM 4584 O O . LYS A 1 580 ? -39.251 -2.265 28.895 1.00 96.50 580 LYS A O 1
ATOM 4589 N N . ASP A 1 581 ? -40.183 -1.942 30.916 1.00 97.25 581 ASP A N 1
ATOM 4590 C CA . ASP A 1 581 ? -41.556 -2.285 30.548 1.00 97.25 581 ASP A CA 1
ATOM 4591 C C . ASP A 1 581 ? -42.558 -1.619 31.515 1.00 97.25 581 ASP A C 1
ATOM 4593 O O . ASP A 1 581 ? -42.178 -0.955 32.489 1.00 97.25 581 ASP A O 1
ATOM 4597 N N . LYS A 1 582 ? -43.858 -1.796 31.271 1.00 95.25 582 LYS A N 1
ATOM 4598 C CA . LYS A 1 582 ? -44.959 -1.230 32.049 1.00 95.25 582 LYS A CA 1
ATOM 4599 C C . LYS A 1 582 ? -44.871 -1.617 33.527 1.00 95.25 582 LYS A C 1
ATOM 4601 O O . LYS A 1 582 ? -45.263 -2.703 33.939 1.00 95.25 582 LYS A O 1
ATOM 4606 N N . GLY A 1 583 ? -44.406 -0.670 34.341 1.00 93.62 583 GLY A N 1
ATOM 4607 C CA . GLY A 1 583 ? -44.260 -0.854 35.787 1.00 93.62 583 GLY A CA 1
ATOM 4608 C C . GLY A 1 583 ? -43.056 -1.706 36.198 1.00 93.62 583 GLY A C 1
ATOM 4609 O O . GLY A 1 583 ? -42.937 -2.023 37.378 1.00 93.62 583 GLY A O 1
ATOM 4610 N N . VAL A 1 584 ? -42.161 -2.044 35.263 1.00 97.19 584 VAL A N 1
ATOM 4611 C CA . VAL A 1 584 ? -40.961 -2.847 35.523 1.00 97.19 584 VAL A CA 1
ATOM 4612 C C . VAL A 1 584 ? -39.718 -1.978 35.353 1.00 97.19 584 VAL A C 1
ATOM 4614 O O . VAL A 1 584 ? -39.392 -1.546 34.245 1.00 97.19 584 VAL A O 1
ATOM 4617 N N . SER A 1 585 ? -39.019 -1.728 36.460 1.00 97.12 585 SER A N 1
ATOM 4618 C CA . SER A 1 585 ? -37.774 -0.959 36.465 1.00 97.12 585 SER A CA 1
ATOM 4619 C C . SER A 1 585 ? -36.580 -1.780 35.980 1.00 97.12 585 SER A C 1
ATOM 4621 O O . SER A 1 585 ? -36.547 -3.004 36.138 1.00 97.12 585 SER A O 1
ATOM 4623 N N . TRP A 1 586 ? -35.574 -1.093 35.445 1.00 96.88 586 TRP A N 1
ATOM 4624 C CA . TRP A 1 586 ? -34.214 -1.630 35.419 1.00 96.88 586 TRP A CA 1
ATOM 4625 C C . TRP A 1 586 ? -33.692 -1.785 36.855 1.00 96.88 586 TRP A C 1
ATOM 4627 O O . TRP A 1 586 ? -34.105 -1.045 37.752 1.00 96.88 586 TRP A O 1
ATOM 4637 N N . ILE A 1 587 ? -32.766 -2.717 37.079 1.00 97.19 587 ILE A N 1
ATOM 4638 C CA . ILE A 1 587 ? -31.993 -2.780 38.326 1.00 97.19 587 ILE A CA 1
ATOM 4639 C C . ILE A 1 587 ? -31.065 -1.562 38.382 1.00 97.19 587 ILE A C 1
ATOM 4641 O O . ILE A 1 587 ? -30.991 -0.883 39.406 1.00 97.19 587 ILE A O 1
ATOM 4645 N N . ASN A 1 588 ? -30.407 -1.256 37.261 1.00 97.38 588 ASN A N 1
ATOM 4646 C CA . ASN A 1 588 ? -29.552 -0.089 37.095 1.00 97.38 588 ASN A CA 1
ATOM 4647 C C . ASN A 1 588 ? -30.227 0.933 36.164 1.00 97.38 588 ASN A C 1
ATOM 4649 O O . ASN A 1 588 ? -30.514 0.613 35.009 1.00 97.38 588 ASN A O 1
ATOM 4653 N N . PRO A 1 589 ? -30.466 2.180 36.613 1.00 96.06 589 PRO A N 1
ATOM 4654 C CA . PRO A 1 589 ? -30.981 3.227 35.737 1.00 96.06 589 PRO A CA 1
ATOM 4655 C C . PRO A 1 589 ? -30.085 3.424 34.503 1.00 96.06 589 PRO A C 1
ATOM 4657 O O . PRO A 1 589 ? -28.860 3.515 34.618 1.00 96.06 589 PRO A O 1
ATOM 4660 N N . GLY A 1 590 ? -30.705 3.498 33.328 1.00 94.81 590 GLY A N 1
ATOM 4661 C CA . GLY A 1 590 ? -30.034 3.539 32.030 1.00 94.81 590 GLY A CA 1
ATOM 4662 C C . GLY A 1 590 ? -29.749 2.162 31.428 1.00 94.81 590 GLY A C 1
ATOM 4663 O O . GLY A 1 590 ? -28.989 2.087 30.465 1.00 94.81 590 GLY A O 1
ATOM 4664 N N . GLY A 1 591 ? -30.316 1.091 31.987 1.00 96.44 591 GLY A N 1
ATOM 4665 C CA . GLY A 1 591 ? -30.302 -0.245 31.400 1.00 96.44 591 GLY A CA 1
ATOM 4666 C C . GLY A 1 591 ? -29.447 -1.265 32.151 1.00 96.44 591 GLY A C 1
ATOM 4667 O O . GLY A 1 591 ? -28.418 -0.943 32.750 1.00 96.44 591 GLY A O 1
ATOM 4668 N N . ASP A 1 592 ? -29.872 -2.524 32.060 1.00 98.00 592 ASP A N 1
ATOM 4669 C CA . ASP A 1 592 ? -29.122 -3.689 32.522 1.00 98.00 592 ASP A CA 1
ATOM 4670 C C . ASP A 1 592 ? -28.528 -4.437 31.328 1.00 98.00 592 ASP A C 1
ATOM 4672 O O . ASP A 1 592 ? -29.248 -4.710 30.366 1.00 98.00 592 ASP A O 1
ATOM 4676 N N . TRP A 1 593 ? -27.245 -4.802 31.386 1.00 98.38 593 TRP A N 1
ATOM 4677 C CA . TRP A 1 593 ? -26.580 -5.525 30.299 1.00 98.38 593 TRP A CA 1
ATOM 4678 C C . TRP A 1 593 ? -25.620 -6.613 30.775 1.00 98.38 593 TRP A C 1
ATOM 4680 O O . TRP A 1 593 ? -25.144 -6.600 31.914 1.00 98.38 593 TRP A O 1
ATOM 4690 N N . TYR A 1 594 ? -25.310 -7.518 29.850 1.00 97.75 594 TYR A N 1
ATOM 4691 C CA . TYR A 1 594 ? -24.161 -8.410 29.901 1.00 97.75 594 TYR A CA 1
ATOM 4692 C C . TYR A 1 594 ? -23.134 -7.994 28.852 1.00 97.75 594 TYR A C 1
ATOM 4694 O O . TYR A 1 594 ? -23.479 -7.580 27.742 1.00 97.75 594 TYR A O 1
ATOM 4702 N N . ASP A 1 595 ? -21.867 -8.106 29.220 1.00 97.25 595 ASP A N 1
ATOM 4703 C CA . ASP A 1 595 ? -20.749 -7.934 28.302 1.00 97.25 595 ASP A CA 1
ATOM 4704 C C . ASP A 1 595 ? -20.442 -9.240 27.537 1.00 97.25 595 ASP A C 1
ATOM 4706 O O . ASP A 1 595 ? -21.105 -10.261 27.756 1.00 97.25 595 ASP A O 1
ATOM 4710 N N . LYS A 1 596 ? -19.477 -9.216 26.608 1.00 92.88 596 LYS A N 1
ATOM 4711 C CA . LYS A 1 596 ? -19.119 -10.378 25.769 1.00 92.88 596 LYS A CA 1
ATOM 4712 C C . LYS A 1 596 ? -18.643 -11.586 26.588 1.00 92.88 596 LYS A C 1
ATOM 4714 O O . LYS A 1 596 ? -18.807 -12.728 26.173 1.00 92.88 596 LYS A O 1
ATOM 4719 N N . ASN A 1 597 ? -18.138 -11.352 27.798 1.00 93.38 597 ASN A N 1
ATOM 4720 C CA . ASN A 1 597 ? -17.719 -12.395 28.734 1.00 93.38 597 ASN A CA 1
ATOM 4721 C C . ASN A 1 597 ? -18.857 -12.843 29.670 1.00 93.38 597 ASN A C 1
ATOM 4723 O O . ASN A 1 597 ? -18.610 -13.525 30.666 1.00 93.38 597 ASN A O 1
ATOM 4727 N N . CYS A 1 598 ? -20.105 -12.461 29.373 1.00 92.38 598 CYS A N 1
ATOM 4728 C CA . CYS A 1 598 ? -21.290 -12.725 30.190 1.00 92.38 598 CYS A CA 1
ATOM 4729 C C . CYS A 1 598 ? -21.222 -12.128 31.607 1.00 92.38 598 CYS A C 1
ATOM 4731 O O . CYS A 1 598 ? -21.899 -12.606 32.522 1.00 92.38 598 CYS A O 1
ATOM 4733 N N . VAL A 1 599 ? -20.452 -11.055 31.805 1.00 95.88 599 VAL A N 1
ATOM 4734 C CA . VAL A 1 599 ? -20.388 -10.344 33.084 1.00 95.88 599 VAL A CA 1
ATOM 4735 C C . VAL A 1 599 ? -21.501 -9.299 33.136 1.00 95.88 599 VAL A C 1
ATOM 4737 O O . VAL A 1 599 ? -21.605 -8.428 32.270 1.00 95.88 599 VAL A O 1
ATOM 4740 N N . SER A 1 600 ? -22.355 -9.379 34.163 1.00 96.81 600 SER A N 1
ATOM 4741 C CA . SER A 1 600 ? -23.400 -8.376 34.414 1.00 96.81 600 SER A CA 1
ATOM 4742 C C . SER A 1 600 ? -22.754 -7.017 34.668 1.00 96.81 600 SER A C 1
ATOM 4744 O O . SER A 1 600 ? -21.912 -6.910 35.558 1.00 96.81 600 SER A O 1
ATOM 4746 N N . GLN A 1 601 ? -23.180 -5.985 33.934 1.00 97.19 601 GLN A N 1
ATOM 4747 C CA . GLN A 1 601 ? -22.584 -4.640 33.986 1.00 97.19 601 GLN A CA 1
ATOM 4748 C C . GLN A 1 601 ? -21.074 -4.637 33.667 1.00 97.19 601 GLN A C 1
ATOM 4750 O O . GLN A 1 601 ? -20.334 -3.766 34.125 1.00 97.19 601 GLN A O 1
ATOM 4755 N N . GLY A 1 602 ? -20.605 -5.633 32.909 1.00 95.62 602 GLY A N 1
ATOM 4756 C CA . GLY A 1 602 ? -19.210 -5.748 32.503 1.00 95.62 602 GLY A CA 1
ATOM 4757 C C . GLY A 1 602 ? -18.785 -4.669 31.503 1.00 95.62 602 GLY A C 1
ATOM 4758 O O . GLY A 1 602 ? -19.607 -3.908 30.983 1.00 95.62 602 GLY A O 1
ATOM 4759 N N . SER A 1 603 ? -17.478 -4.601 31.252 1.00 94.62 603 SER A N 1
ATOM 4760 C CA . SER A 1 603 ? -16.828 -3.550 30.458 1.00 94.62 603 SER A CA 1
ATOM 4761 C C . SER A 1 603 ? -16.179 -4.061 29.170 1.00 94.62 603 SER A C 1
ATOM 4763 O O . SER A 1 603 ? -15.420 -3.320 28.548 1.00 94.62 603 SER A O 1
ATOM 4765 N N . THR A 1 604 ? -16.413 -5.320 28.790 1.00 96.19 604 THR A N 1
ATOM 4766 C CA . THR A 1 604 ? -15.933 -5.894 27.525 1.00 96.19 604 THR A CA 1
ATOM 4767 C C . THR A 1 604 ? -17.071 -5.905 26.496 1.00 96.19 604 THR A C 1
ATOM 4769 O O . THR A 1 604 ? -17.851 -6.859 26.469 1.00 96.19 604 THR A O 1
ATOM 4772 N N . PRO A 1 605 ? -17.231 -4.855 25.672 1.00 97.56 605 PRO A N 1
ATOM 4773 C CA . PRO A 1 605 ? -18.351 -4.773 24.739 1.00 97.56 605 PRO A CA 1
ATOM 4774 C C . PRO A 1 605 ? -18.259 -5.829 23.632 1.00 97.56 605 PRO A C 1
ATOM 4776 O O . PRO A 1 605 ? -17.182 -6.358 23.360 1.00 97.56 605 PRO A O 1
ATOM 4779 N N . TYR A 1 606 ? -19.385 -6.096 22.970 1.00 97.69 606 TYR A N 1
ATOM 4780 C CA . TYR A 1 606 ? -19.412 -6.906 21.747 1.00 97.69 606 TYR A CA 1
ATOM 4781 C C . TYR A 1 606 ? -18.816 -6.147 20.562 1.00 97.69 606 TYR A C 1
ATOM 4783 O O . TYR A 1 606 ? -18.098 -6.735 19.769 1.00 97.69 606 TYR A O 1
ATOM 4791 N N . ALA A 1 607 ? -19.064 -4.837 20.494 1.00 97.25 607 ALA A N 1
ATOM 4792 C CA . ALA A 1 607 ? -18.564 -3.962 19.441 1.00 97.25 607 ALA A CA 1
ATOM 4793 C C . ALA A 1 607 ? -18.108 -2.625 20.025 1.00 97.25 607 ALA A C 1
ATOM 4795 O O . ALA A 1 607 ? -18.702 -2.124 20.989 1.00 97.25 607 ALA A O 1
ATOM 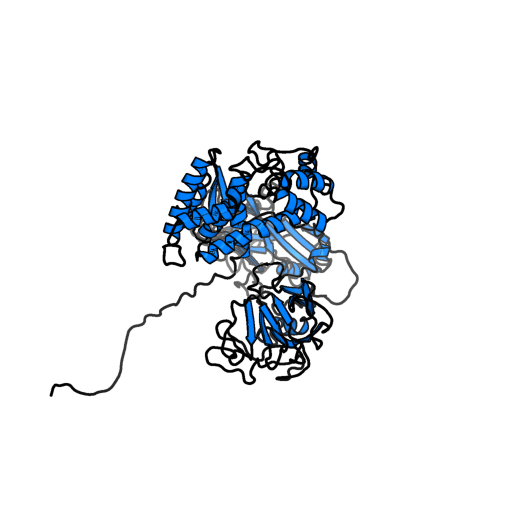4796 N N . THR A 1 608 ? -17.086 -2.010 19.430 1.00 96.81 608 THR A N 1
ATOM 4797 C CA . THR A 1 608 ? -16.642 -0.667 19.814 1.00 96.81 608 THR A CA 1
ATOM 4798 C C . THR A 1 608 ? -16.190 0.154 18.615 1.00 96.81 608 THR A C 1
ATOM 4800 O O . THR A 1 608 ? -15.520 -0.354 17.725 1.00 96.81 608 THR A O 1
ATOM 4803 N N . ILE A 1 609 ? -16.508 1.450 18.620 1.00 97.06 609 ILE A N 1
ATOM 4804 C CA . ILE A 1 609 ? -15.947 2.420 17.676 1.00 97.06 609 ILE A CA 1
ATOM 4805 C C . ILE A 1 609 ? -15.634 3.735 18.388 1.00 97.06 609 ILE A C 1
ATOM 4807 O O . ILE A 1 609 ? -16.317 4.123 19.336 1.00 97.06 609 ILE A O 1
ATOM 4811 N N . THR A 1 610 ? -14.591 4.440 17.947 1.00 96.81 610 THR A N 1
ATOM 4812 C CA . THR A 1 610 ? -14.188 5.728 18.531 1.00 96.81 610 THR A CA 1
ATOM 4813 C C . THR A 1 610 ? -14.414 6.867 17.549 1.00 96.81 610 THR A C 1
ATOM 4815 O O . THR A 1 610 ? -13.773 6.925 16.505 1.00 96.81 610 THR A O 1
ATOM 4818 N N . ILE A 1 611 ? -15.253 7.830 17.931 1.00 92.88 611 ILE A N 1
ATOM 4819 C CA . ILE A 1 611 ? -15.431 9.089 17.207 1.00 92.88 611 ILE A CA 1
ATOM 4820 C C . ILE A 1 611 ? -14.704 10.204 17.963 1.00 92.88 611 ILE A C 1
ATOM 4822 O O . ILE A 1 611 ? -15.058 10.534 19.099 1.00 92.88 611 ILE A O 1
ATOM 4826 N N . LYS A 1 612 ? -13.703 10.815 17.321 1.00 93.38 612 LYS A N 1
ATOM 4827 C CA . LYS A 1 612 ? -12.825 11.819 17.941 1.00 93.38 612 LYS A CA 1
ATOM 4828 C C . LYS A 1 612 ? -13.570 13.080 18.361 1.00 93.38 612 LYS A C 1
ATOM 4830 O O . LYS A 1 612 ? -14.380 13.595 17.600 1.00 93.38 612 LYS A O 1
ATOM 4835 N N . GLY A 1 613 ? -13.274 13.635 19.532 1.00 89.12 613 GLY A N 1
ATOM 4836 C CA . GLY A 1 613 ? -13.977 14.810 20.060 1.00 89.12 613 GLY A CA 1
ATOM 4837 C C . GLY A 1 613 ? -13.854 16.049 19.164 1.00 89.12 613 GLY A C 1
ATOM 4838 O O . GLY A 1 613 ? -14.788 16.845 19.071 1.00 89.12 613 GLY A O 1
ATOM 4839 N N . ASN A 1 614 ? -12.739 16.170 18.439 1.00 88.50 614 ASN A N 1
ATOM 4840 C CA . ASN A 1 614 ? -12.481 17.232 17.463 1.00 88.50 614 ASN A CA 1
ATOM 4841 C C . ASN A 1 614 ? -13.027 16.943 16.049 1.00 88.50 614 ASN A C 1
ATOM 4843 O O . ASN A 1 614 ? -12.899 17.800 15.179 1.00 88.50 614 ASN A O 1
ATOM 4847 N N . SER A 1 615 ? -13.620 15.769 15.811 1.00 88.44 615 SER A N 1
ATOM 4848 C CA . SER A 1 615 ? -14.281 15.454 14.543 1.00 88.44 615 SER A CA 1
ATOM 4849 C C . SER A 1 615 ? -15.709 15.999 14.521 1.00 88.44 615 SER A C 1
ATOM 4851 O O . SER A 1 615 ? -16.407 16.010 15.546 1.00 88.44 615 SER A O 1
ATOM 4853 N N . PHE A 1 616 ? -16.130 16.434 13.335 1.00 87.62 616 PHE A N 1
ATOM 4854 C CA . PHE A 1 616 ? -17.474 16.925 13.045 1.00 87.62 616 PHE A CA 1
ATOM 4855 C C . PHE A 1 616 ? -18.278 15.851 12.305 1.00 87.62 616 PHE A C 1
ATOM 4857 O O . PHE A 1 616 ? -17.665 15.069 11.578 1.00 87.62 616 PHE A O 1
ATOM 4864 N N . PRO A 1 617 ? -19.616 15.827 12.449 1.00 87.12 617 PRO A N 1
ATOM 4865 C CA . PRO A 1 617 ? -20.450 14.909 11.689 1.00 87.12 617 PRO A CA 1
ATOM 4866 C C . PRO A 1 617 ? -20.238 15.087 10.187 1.00 87.12 617 PRO A C 1
ATOM 4868 O O . PRO A 1 617 ? -20.378 16.192 9.658 1.00 87.12 617 PRO A O 1
ATOM 4871 N N . ASP A 1 618 ? -19.906 13.991 9.515 1.00 87.25 618 ASP A N 1
ATOM 4872 C CA . ASP A 1 618 ? -19.658 13.920 8.076 1.00 87.25 618 ASP A CA 1
ATOM 4873 C C . ASP A 1 618 ? -20.891 13.462 7.284 1.00 87.25 618 ASP A C 1
ATOM 4875 O O . ASP A 1 618 ? -20.843 13.416 6.054 1.00 87.25 618 ASP A O 1
ATOM 4879 N N . ASN A 1 619 ? -22.006 13.197 7.981 1.00 86.44 619 ASN A N 1
ATOM 4880 C CA . ASN A 1 619 ? -23.263 12.727 7.409 1.00 86.44 619 ASN A CA 1
ATOM 4881 C C . ASN A 1 619 ? -23.089 11.387 6.674 1.00 86.44 619 ASN A C 1
ATOM 4883 O O . ASN A 1 619 ? -23.542 11.228 5.539 1.00 86.44 619 ASN A O 1
ATOM 4887 N N . ARG A 1 620 ? -22.403 10.431 7.312 1.00 91.12 620 ARG A N 1
ATOM 4888 C CA . ARG A 1 620 ? -22.162 9.080 6.785 1.00 91.12 620 ARG A CA 1
ATOM 4889 C C . ARG A 1 620 ? -22.476 7.999 7.817 1.00 91.12 620 ARG A C 1
ATOM 4891 O O . ARG A 1 620 ? -22.722 8.279 8.992 1.00 91.12 620 ARG A O 1
ATOM 4898 N N . TYR A 1 621 ? -22.490 6.753 7.347 1.00 90.75 621 TYR A N 1
ATOM 4899 C CA . TYR A 1 621 ? -22.622 5.574 8.194 1.00 90.75 621 TYR A CA 1
ATOM 4900 C C . TYR A 1 621 ? -21.305 5.241 8.896 1.00 90.75 621 TYR A C 1
ATOM 4902 O O . TYR A 1 621 ? -20.234 5.308 8.299 1.00 90.75 621 TYR A O 1
ATOM 4910 N N . TYR A 1 622 ? -21.424 4.858 10.160 1.00 93.88 622 TYR A N 1
ATOM 4911 C CA . TYR A 1 622 ? -20.372 4.286 10.984 1.00 93.88 622 TYR A CA 1
ATOM 4912 C C . TYR A 1 622 ? -20.764 2.858 11.326 1.00 93.88 622 TYR A C 1
ATOM 4914 O O . TYR A 1 622 ? -21.901 2.612 11.734 1.00 93.88 622 TYR A O 1
ATOM 4922 N N . GLU A 1 623 ? -19.829 1.938 11.145 1.00 95.31 623 GLU A N 1
ATOM 4923 C CA . GLU A 1 623 ? -20.083 0.503 11.192 1.00 95.31 623 GLU A CA 1
ATOM 4924 C C . GLU A 1 623 ? -19.478 -0.112 12.452 1.00 95.31 623 GLU A C 1
ATOM 4926 O O . GLU A 1 623 ? -18.364 0.215 12.864 1.00 95.31 623 GLU A O 1
ATOM 4931 N N . LEU A 1 624 ? -20.261 -0.969 13.096 1.00 95.25 624 LEU A N 1
ATOM 4932 C CA . LEU A 1 624 ? -19.911 -1.717 14.293 1.00 95.25 624 LEU A CA 1
ATOM 4933 C C . LEU A 1 624 ? -20.069 -3.201 13.976 1.00 95.25 624 LEU A C 1
ATOM 4935 O O . LEU A 1 624 ? -21.177 -3.640 13.674 1.00 95.25 624 LEU A O 1
ATOM 4939 N N . ASP A 1 625 ? -18.987 -3.963 14.089 1.00 94.88 625 ASP A N 1
ATOM 4940 C CA . ASP A 1 625 ? -19.044 -5.422 14.008 1.00 94.88 625 ASP A CA 1
ATOM 4941 C C . ASP A 1 625 ? -19.756 -5.974 15.249 1.00 94.88 625 ASP A C 1
ATOM 4943 O O . ASP A 1 625 ? -19.248 -5.889 16.368 1.00 94.88 625 ASP A O 1
ATOM 4947 N N . VAL A 1 626 ? -20.965 -6.493 15.048 1.00 96.69 626 VAL A N 1
ATOM 4948 C CA . VAL A 1 626 ? -21.820 -7.088 16.082 1.00 96.69 626 VAL A CA 1
ATOM 4949 C C . VAL A 1 626 ? -22.020 -8.588 15.849 1.00 96.69 626 VAL A C 1
ATOM 4951 O O . VAL A 1 626 ? -22.929 -9.177 16.443 1.00 96.69 626 VAL A O 1
ATOM 4954 N N . THR A 1 627 ? -21.169 -9.207 15.023 1.00 94.50 627 THR A N 1
ATOM 4955 C CA . THR A 1 627 ? -21.269 -10.601 14.570 1.00 94.50 627 THR A CA 1
ATOM 4956 C C . THR A 1 627 ? -21.489 -11.562 15.725 1.00 94.50 627 THR A C 1
ATOM 4958 O O . THR A 1 627 ? -22.457 -12.319 15.721 1.00 94.50 627 THR A O 1
ATOM 4961 N N . ASP A 1 628 ? -20.658 -11.483 16.765 1.00 94.00 628 ASP A N 1
ATOM 4962 C CA . ASP A 1 628 ? -20.758 -12.388 17.911 1.00 94.00 628 ASP A CA 1
ATOM 4963 C C . ASP A 1 628 ? -22.116 -12.297 18.610 1.00 94.00 628 ASP A C 1
ATOM 4965 O O . ASP A 1 628 ? -22.729 -13.317 18.903 1.00 94.00 628 ASP A O 1
ATOM 4969 N N . LEU A 1 629 ? -22.625 -11.085 18.850 1.00 95.81 629 LEU A N 1
ATOM 4970 C CA . LEU A 1 629 ? -23.903 -10.912 19.543 1.00 95.81 629 LEU A CA 1
ATOM 4971 C C . LEU A 1 629 ? -25.070 -11.433 18.698 1.00 95.81 629 LEU A C 1
ATOM 4973 O O . LEU A 1 629 ? -25.979 -12.079 19.217 1.00 95.81 629 LEU A O 1
ATOM 4977 N N . VAL A 1 630 ? -25.038 -11.176 17.391 1.00 95.00 630 VAL A N 1
ATOM 4978 C CA . VAL A 1 630 ? -26.077 -11.642 16.470 1.00 95.00 630 VAL A CA 1
ATOM 4979 C C . VAL A 1 630 ? -26.033 -13.163 16.298 1.00 95.00 630 VAL A C 1
ATOM 4981 O O . VAL A 1 630 ? -27.093 -13.792 16.293 1.00 95.00 630 VAL A O 1
ATOM 4984 N N . LYS A 1 631 ? -24.842 -13.777 16.248 1.00 91.94 631 LYS A N 1
ATOM 4985 C CA . LYS A 1 631 ? -24.667 -15.240 16.295 1.00 91.94 631 LYS A CA 1
ATOM 4986 C C . LYS A 1 631 ? -25.291 -15.832 17.552 1.00 91.94 631 LYS A C 1
ATOM 4988 O O . LYS A 1 631 ? -25.984 -16.845 17.491 1.00 91.94 631 LYS A O 1
ATOM 4993 N N . GLU A 1 632 ? -25.089 -15.206 18.709 1.00 92.81 632 GLU A N 1
ATOM 4994 C CA . GLU A 1 632 ? -25.690 -15.691 19.951 1.00 92.81 632 GLU A CA 1
ATOM 4995 C C . GLU A 1 632 ? -27.228 -15.620 19.954 1.00 92.81 632 GLU A C 1
ATOM 4997 O O . GLU A 1 632 ? -27.870 -16.471 20.571 1.00 92.81 632 GLU A O 1
ATOM 5002 N N . TYR A 1 633 ? -27.824 -14.646 19.260 1.00 93.50 633 TYR A N 1
ATOM 5003 C CA . TYR A 1 633 ? -29.279 -14.569 19.099 1.00 93.50 633 TYR A CA 1
ATOM 5004 C C . TYR A 1 633 ? -29.815 -15.593 18.102 1.00 93.50 633 TYR A C 1
ATOM 5006 O O . TYR A 1 633 ? -30.718 -16.356 18.427 1.00 93.50 633 TYR A O 1
ATOM 5014 N N . THR A 1 634 ? -29.234 -15.645 16.907 1.00 90.06 634 THR A N 1
ATOM 5015 C CA . THR A 1 634 ? -29.704 -16.519 15.819 1.00 90.06 634 THR A CA 1
ATOM 5016 C C . THR A 1 634 ? -29.463 -18.001 16.096 1.00 90.06 634 THR A C 1
ATOM 5018 O O . THR A 1 634 ? -30.279 -18.830 15.714 1.00 90.06 634 THR A O 1
ATOM 5021 N N . SER A 1 635 ? -28.421 -18.350 16.859 1.00 86.75 635 SER A N 1
ATOM 5022 C CA . SER A 1 635 ? -28.212 -19.721 17.359 1.00 86.75 635 SER A CA 1
ATOM 5023 C C . SER A 1 635 ? -29.170 -20.131 18.487 1.00 86.75 635 SER A C 1
ATOM 5025 O O . SER A 1 635 ? -29.139 -21.278 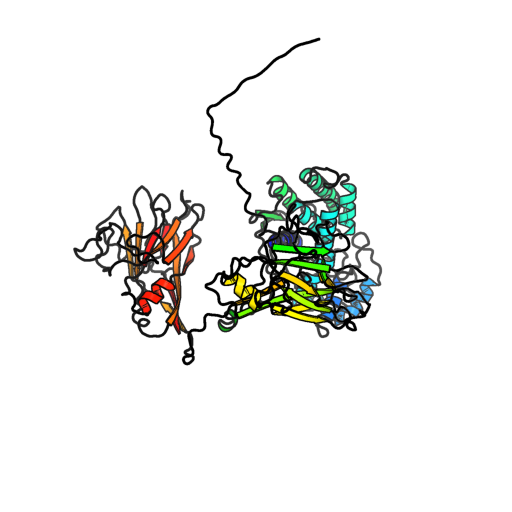18.937 1.00 86.75 635 SER A O 1
ATOM 5027 N N . GLY A 1 636 ? -29.978 -19.201 19.007 1.00 87.88 636 GLY A N 1
ATOM 5028 C CA . GLY A 1 636 ? -30.854 -19.430 20.154 1.00 87.88 636 GLY A CA 1
ATOM 5029 C C . GLY A 1 636 ? -30.119 -19.562 21.493 1.00 87.88 636 GLY A C 1
ATOM 5030 O O . GLY A 1 636 ? -30.738 -19.936 22.492 1.00 87.88 636 GLY A O 1
ATOM 5031 N N . LYS A 1 637 ? -28.813 -19.252 21.557 1.00 89.81 637 LYS A N 1
ATOM 5032 C CA . LYS A 1 637 ? -28.059 -19.218 22.824 1.00 89.81 637 LYS A CA 1
ATOM 5033 C C . LYS A 1 637 ? -28.689 -18.223 23.802 1.00 89.81 637 LYS A C 1
ATOM 5035 O O . LYS A 1 637 ? -28.748 -18.501 25.002 1.00 89.81 637 LYS A O 1
ATOM 5040 N N . TYR A 1 638 ? -29.181 -17.094 23.290 1.00 92.25 638 TYR A N 1
ATOM 5041 C CA . TYR A 1 638 ? -29.963 -16.115 24.041 1.00 92.25 638 TYR A CA 1
ATOM 5042 C C . TYR A 1 638 ? -31.171 -15.638 23.235 1.00 92.25 638 TYR A C 1
ATOM 5044 O O . TYR A 1 638 ? -31.122 -15.571 22.013 1.00 92.25 638 TYR A O 1
ATOM 5052 N N . GLU A 1 639 ? -32.241 -15.242 23.929 1.00 92.94 639 GLU A N 1
ATOM 5053 C CA . GLU A 1 639 ? -33.341 -14.505 23.299 1.00 92.94 639 GLU A CA 1
ATOM 5054 C C . GLU A 1 639 ? -32.826 -13.187 22.702 1.00 92.94 639 GLU A C 1
ATOM 5056 O O . GLU A 1 639 ? -32.004 -12.508 23.326 1.00 92.94 639 GLU A O 1
ATOM 5061 N N . ASN A 1 640 ? -33.352 -12.784 21.542 1.00 95.00 640 ASN A N 1
ATOM 5062 C CA . ASN A 1 640 ? -33.036 -11.496 20.926 1.00 95.00 640 ASN A CA 1
ATOM 5063 C C . ASN A 1 640 ? -33.577 -10.321 21.763 1.00 95.00 640 ASN A C 1
ATOM 5065 O O . ASN A 1 640 ? -34.716 -9.855 21.617 1.00 95.00 640 ASN A O 1
ATOM 5069 N N . THR A 1 641 ? -32.730 -9.808 22.653 1.00 96.44 641 THR A N 1
ATOM 5070 C CA . THR A 1 641 ? -33.009 -8.616 23.462 1.00 96.44 641 THR A CA 1
ATOM 5071 C C . THR A 1 641 ? -32.485 -7.329 22.818 1.00 96.44 641 THR A C 1
ATOM 5073 O O . THR A 1 641 ? -32.760 -6.245 23.334 1.00 96.44 641 THR A O 1
ATOM 5076 N N . GLY A 1 642 ? -31.816 -7.422 21.663 1.00 96.94 642 GLY A N 1
ATOM 5077 C CA . GLY A 1 642 ? -31.295 -6.294 20.892 1.00 96.94 642 GLY A CA 1
ATOM 5078 C C . GLY A 1 642 ? -29.906 -5.810 21.328 1.00 96.94 642 GLY A C 1
ATOM 5079 O O . GLY A 1 642 ? -29.052 -6.576 21.758 1.00 96.94 642 GLY A O 1
ATOM 5080 N N . PHE A 1 643 ? -29.665 -4.516 21.215 1.00 98.31 643 PHE A N 1
ATOM 5081 C CA . PHE A 1 643 ? -28.411 -3.831 21.478 1.00 98.31 643 PHE A CA 1
ATOM 5082 C C . PHE A 1 643 ? -28.656 -2.765 22.538 1.00 98.31 643 PHE A C 1
ATOM 5084 O O . PHE A 1 643 ? -29.558 -1.947 22.382 1.00 98.31 643 PHE A O 1
ATOM 5091 N N . LEU A 1 644 ? -27.850 -2.747 23.599 1.00 98.44 644 LEU A N 1
ATOM 5092 C CA . LEU A 1 644 ? -27.701 -1.576 24.459 1.00 98.44 644 LEU A CA 1
ATOM 5093 C C . LEU A 1 644 ? -26.467 -0.811 23.991 1.00 98.44 644 LEU A C 1
ATOM 5095 O O . LEU A 1 644 ? -25.361 -1.351 24.008 1.00 98.44 644 LEU A O 1
ATO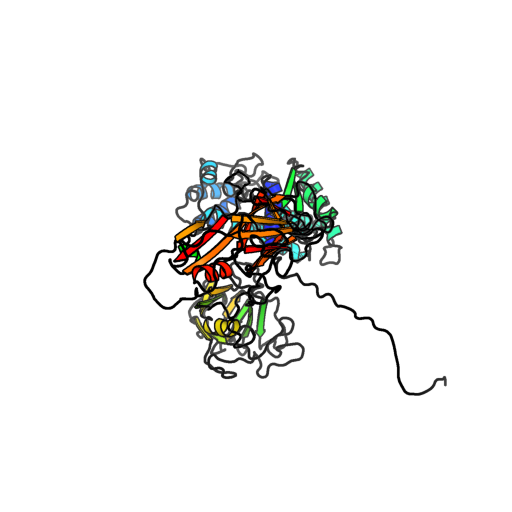M 5099 N N . ILE A 1 645 ? -26.658 0.441 23.589 1.00 98.44 645 ILE A N 1
ATOM 5100 C CA . ILE A 1 645 ? -25.616 1.284 23.006 1.00 98.44 645 ILE A CA 1
ATOM 5101 C C . ILE A 1 645 ? -25.312 2.420 23.979 1.00 98.44 645 ILE A C 1
ATOM 5103 O O . ILE A 1 645 ? -26.193 3.187 24.372 1.00 98.44 645 ILE A O 1
ATOM 5107 N N . LYS A 1 646 ? -24.049 2.541 24.388 1.00 97.81 646 LYS A N 1
ATOM 5108 C CA . LYS A 1 646 ? -23.596 3.602 25.297 1.00 97.81 646 LYS A CA 1
ATOM 5109 C C . LYS A 1 646 ? -22.193 4.064 24.951 1.00 97.81 646 LYS A C 1
ATOM 5111 O O . LYS A 1 646 ? -21.436 3.352 24.303 1.00 97.81 646 LYS A O 1
ATOM 5116 N N . ALA A 1 647 ? -21.805 5.234 25.445 1.00 97.62 647 ALA A N 1
ATOM 5117 C CA . ALA A 1 647 ? -20.404 5.633 25.403 1.00 97.62 647 ALA A CA 1
ATOM 5118 C C . ALA A 1 647 ? -19.645 5.063 26.614 1.00 97.62 647 ALA A C 1
ATOM 5120 O O . ALA A 1 647 ? -20.199 4.994 27.713 1.00 97.62 647 ALA A O 1
ATOM 5121 N N . ARG A 1 648 ? -18.380 4.657 26.446 1.00 96.12 648 ARG A N 1
ATOM 5122 C CA . ARG A 1 648 ? -17.504 4.153 27.524 1.00 96.12 648 ARG A CA 1
ATOM 5123 C C . ARG A 1 648 ? -17.487 5.103 28.715 1.00 96.12 648 ARG A C 1
ATOM 5125 O O . ARG A 1 648 ? -17.790 4.706 29.836 1.00 96.12 648 ARG A O 1
ATOM 5132 N N . THR A 1 649 ? -17.167 6.362 28.439 1.00 92.75 649 THR A N 1
ATOM 5133 C CA . THR A 1 649 ? -17.326 7.493 29.352 1.00 92.75 649 THR A CA 1
ATOM 5134 C C . THR A 1 649 ? -18.573 8.268 28.937 1.00 92.75 649 THR A C 1
ATOM 5136 O O . THR A 1 649 ? -18.847 8.387 27.753 1.00 92.75 649 THR A O 1
ATOM 5139 N N . GLU A 1 650 ? -19.353 8.801 29.875 1.00 94.06 650 GLU A N 1
ATOM 5140 C CA . GLU A 1 650 ? -20.617 9.498 29.564 1.00 94.06 650 GLU A CA 1
ATOM 5141 C C . GLU A 1 650 ? -20.556 10.944 30.069 1.00 94.06 650 GLU A C 1
ATOM 5143 O O . GLU A 1 650 ? -21.383 11.396 30.860 1.00 94.06 650 GLU A O 1
ATOM 5148 N N . SER A 1 651 ? -19.505 11.663 29.664 1.00 92.75 651 SER A N 1
ATOM 5149 C CA . SER A 1 651 ? -19.227 13.028 30.115 1.00 92.75 651 SER A CA 1
ATOM 5150 C C . SER A 1 651 ? -18.578 13.859 29.010 1.00 92.75 651 SER A C 1
ATOM 5152 O O . SER A 1 651 ? -17.463 13.585 28.578 1.00 92.75 651 SER A O 1
ATOM 5154 N N . ASN A 1 652 ? -19.281 14.908 28.576 1.00 92.44 652 ASN A N 1
ATOM 5155 C CA . ASN A 1 652 ? -18.857 15.866 27.547 1.00 92.44 652 ASN A CA 1
ATOM 5156 C C . ASN A 1 652 ? -18.474 15.250 26.188 1.00 92.44 652 ASN A C 1
ATOM 5158 O O . ASN A 1 652 ? -17.640 15.798 25.465 1.00 92.44 652 ASN A O 1
ATOM 5162 N N . ASN A 1 653 ? -19.112 14.137 25.837 1.00 95.38 653 ASN A N 1
ATOM 5163 C CA . ASN A 1 653 ? -18.892 13.378 24.608 1.00 95.38 653 ASN A CA 1
ATOM 5164 C C . ASN A 1 653 ? -20.212 12.930 23.959 1.00 95.38 653 ASN A C 1
ATOM 5166 O O . ASN A 1 653 ? -20.293 11.872 23.343 1.00 95.38 653 ASN A O 1
ATOM 5170 N N . TYR A 1 654 ? -21.266 13.724 24.124 1.00 95.69 654 TYR A N 1
ATOM 5171 C CA . TYR A 1 654 ? -22.559 13.468 23.498 1.00 95.69 654 TYR A CA 1
ATOM 5172 C C . TYR A 1 654 ? -22.487 13.527 21.967 1.00 95.69 654 TYR A C 1
ATOM 5174 O O . TYR A 1 654 ? -21.992 14.513 21.413 1.00 95.69 654 TYR A O 1
ATOM 5182 N N . ILE A 1 655 ? -23.073 12.534 21.303 1.00 95.88 655 ILE A N 1
ATOM 5183 C CA . ILE A 1 655 ? -23.376 12.528 19.863 1.00 95.88 655 ILE A CA 1
ATOM 5184 C C . ILE A 1 655 ? -24.775 11.966 19.620 1.00 95.88 655 ILE A C 1
ATOM 5186 O O . ILE A 1 655 ? -25.343 11.324 20.505 1.00 95.88 655 ILE A O 1
ATOM 5190 N N . ALA A 1 656 ? -25.300 12.173 18.411 1.00 94.56 656 ALA A N 1
ATOM 5191 C CA . ALA A 1 656 ? -26.502 11.478 17.968 1.00 94.56 656 ALA A CA 1
ATOM 5192 C C . ALA A 1 656 ? -26.391 10.966 16.525 1.00 94.56 656 ALA A C 1
ATOM 5194 O O . ALA A 1 656 ? -25.818 11.629 15.650 1.00 94.56 656 ALA A O 1
ATOM 5195 N N . PHE A 1 657 ? -26.982 9.795 16.316 1.00 96.31 657 PHE A N 1
ATOM 5196 C CA . PHE A 1 657 ? -27.234 9.149 15.037 1.00 96.31 657 PHE A CA 1
ATOM 5197 C C . PHE A 1 657 ? -28.716 9.243 14.683 1.00 96.31 657 PHE A C 1
ATOM 5199 O O . PHE A 1 657 ? -29.561 9.500 15.545 1.00 96.31 657 PHE A O 1
ATOM 5206 N N . SER A 1 658 ? -29.030 9.077 13.403 1.00 92.62 658 SER A N 1
ATOM 5207 C CA . SER A 1 658 ? -30.415 9.049 12.927 1.00 92.62 658 SER A CA 1
ATOM 5208 C C . SER A 1 658 ? -31.105 7.755 13.357 1.00 92.62 658 SER A C 1
ATOM 5210 O O . SER A 1 658 ? -30.544 6.679 13.164 1.00 92.62 658 SER A O 1
ATOM 5212 N N . SER A 1 659 ? -32.299 7.864 13.944 1.00 93.19 659 SER A N 1
ATOM 5213 C CA . SER A 1 659 ? -33.112 6.702 14.327 1.00 93.19 659 SER A CA 1
ATOM 5214 C C . SER A 1 659 ? -33.969 6.180 13.175 1.00 93.19 659 SER A C 1
ATOM 5216 O O . SER A 1 659 ? -34.012 6.764 12.085 1.00 93.19 659 SER A O 1
ATOM 5218 N N . SER A 1 660 ? -34.707 5.104 13.437 1.00 89.44 660 SER A N 1
ATOM 5219 C CA . SER A 1 660 ? -35.677 4.539 12.496 1.00 89.44 660 SER A CA 1
ATOM 5220 C C . SER A 1 660 ? -36.836 5.499 12.171 1.00 89.44 660 SER A C 1
ATOM 5222 O O . SER A 1 660 ? -37.447 5.385 11.109 1.00 89.44 660 SER A O 1
ATOM 5224 N N . ASP A 1 661 ? -37.084 6.509 13.015 1.00 89.19 661 ASP A N 1
ATOM 5225 C CA . ASP A 1 661 ? -38.128 7.530 12.835 1.00 89.19 661 ASP A CA 1
ATOM 5226 C C . ASP A 1 661 ? -37.656 8.803 12.103 1.00 89.19 661 ASP A C 1
ATOM 5228 O O . ASP A 1 661 ? -38.422 9.759 11.967 1.00 89.19 661 ASP A O 1
ATOM 5232 N N . VAL A 1 662 ? -36.410 8.865 11.611 1.00 88.88 662 VAL A N 1
ATOM 5233 C CA . VAL A 1 662 ? -35.847 10.075 10.964 1.00 88.88 662 VAL A CA 1
ATOM 5234 C C . VAL A 1 662 ? -36.604 10.517 9.695 1.00 88.88 662 VAL A C 1
ATOM 5236 O O . VAL A 1 662 ? -36.451 11.646 9.230 1.00 88.88 662 VAL A O 1
ATOM 5239 N N . GLY A 1 663 ? -37.428 9.641 9.111 1.00 79.56 663 GLY A N 1
ATOM 5240 C CA . GLY A 1 663 ? -38.238 9.911 7.914 1.00 79.56 663 GLY A CA 1
ATOM 5241 C C . GLY A 1 663 ? -37.458 9.890 6.592 1.00 79.56 663 GLY A C 1
ATOM 5242 O O . GLY A 1 663 ? -38.061 9.822 5.523 1.00 79.56 663 GLY A O 1
ATOM 5243 N N . ASN A 1 664 ? -36.123 9.894 6.648 1.00 82.69 664 ASN A N 1
ATOM 5244 C CA . ASN A 1 664 ? -35.237 9.683 5.509 1.00 82.69 664 ASN A CA 1
ATOM 5245 C C . ASN A 1 664 ? -34.688 8.249 5.511 1.00 82.69 664 ASN A C 1
ATOM 5247 O O . ASN A 1 664 ? -33.808 7.912 6.301 1.00 82.69 664 ASN A O 1
ATOM 5251 N N . ILE A 1 665 ? -35.160 7.425 4.574 1.00 80.00 665 ILE A N 1
ATOM 5252 C CA . ILE A 1 665 ? -34.766 6.011 4.447 1.00 80.00 665 ILE A CA 1
ATOM 5253 C C . ILE A 1 665 ? -33.258 5.797 4.237 1.00 80.00 665 ILE A C 1
ATOM 5255 O O . ILE A 1 665 ? -32.747 4.721 4.522 1.00 80.00 665 ILE A O 1
ATOM 5259 N N . ASN A 1 666 ? -32.523 6.810 3.765 1.00 83.06 666 ASN A N 1
ATOM 5260 C CA . ASN A 1 666 ? -31.076 6.712 3.546 1.00 83.06 666 ASN A CA 1
ATOM 5261 C C . ASN A 1 666 ? -30.251 6.973 4.813 1.00 83.06 666 ASN A C 1
ATOM 5263 O O . ASN A 1 666 ? -29.025 6.944 4.748 1.00 83.06 666 ASN A O 1
ATOM 5267 N N . GLN A 1 667 ? -30.911 7.272 5.933 1.00 88.00 667 GLN A N 1
ATOM 5268 C CA . GLN A 1 667 ? -30.273 7.616 7.204 1.00 88.00 667 GLN A CA 1
ATOM 5269 C C . GLN A 1 667 ? -30.688 6.678 8.343 1.00 88.00 667 GLN A C 1
ATOM 5271 O O . GLN A 1 667 ? -30.128 6.770 9.429 1.00 88.00 667 GLN A O 1
ATOM 5276 N N . VAL A 1 668 ? -31.638 5.765 8.118 1.00 91.12 668 VAL A N 1
ATOM 5277 C CA . VAL A 1 668 ? -32.078 4.817 9.154 1.00 91.12 668 VAL A CA 1
ATOM 5278 C C . VAL A 1 668 ? -30.960 3.825 9.515 1.00 91.12 668 VAL A C 1
ATOM 5280 O O . VAL A 1 668 ? -30.118 3.530 8.655 1.00 91.12 668 VAL A O 1
ATOM 5283 N N . PRO A 1 669 ? -30.949 3.285 10.748 1.00 95.12 669 PRO A N 1
ATOM 5284 C CA . PRO A 1 669 ? -30.062 2.196 11.143 1.00 95.12 669 PRO A CA 1
ATOM 5285 C C . PRO A 1 669 ? -30.233 0.964 10.255 1.00 95.12 669 PRO A C 1
ATOM 5287 O O . PRO A 1 669 ? -31.346 0.641 9.826 1.00 95.12 669 PRO A O 1
ATOM 5290 N N . LYS A 1 670 ? -29.129 0.261 10.003 1.00 93.56 670 LYS A N 1
ATOM 5291 C CA . LYS A 1 670 ? -29.103 -0.963 9.195 1.00 93.56 670 LYS A CA 1
ATOM 5292 C C . LYS A 1 670 ? -28.345 -2.051 9.937 1.00 93.56 670 LYS A C 1
ATOM 5294 O O . LYS A 1 670 ? -27.368 -1.748 10.617 1.00 93.56 670 LYS A O 1
ATOM 5299 N N . LEU A 1 671 ? -28.810 -3.284 9.792 1.00 95.69 671 LEU A N 1
ATOM 5300 C CA . LEU A 1 671 ? -28.086 -4.471 10.215 1.00 95.69 671 LEU A CA 1
ATOM 5301 C C . LEU A 1 671 ? -27.875 -5.355 8.989 1.00 95.69 671 LEU A C 1
ATOM 5303 O O . LEU A 1 671 ? -28.821 -5.943 8.468 1.00 95.69 671 LEU A O 1
ATOM 5307 N N . GLN A 1 672 ? -26.648 -5.396 8.499 1.00 91.88 672 GLN A N 1
ATOM 5308 C CA . GLN A 1 672 ? -26.242 -6.254 7.400 1.00 91.88 672 GLN A CA 1
ATOM 5309 C C . GLN A 1 672 ? -25.871 -7.614 7.981 1.00 91.88 672 GLN A C 1
ATOM 5311 O O . GLN A 1 672 ? -25.083 -7.666 8.919 1.00 91.88 672 GLN A O 1
ATOM 5316 N N . LEU A 1 673 ? -26.459 -8.684 7.453 1.00 88.81 673 LEU A N 1
ATOM 5317 C CA . LEU A 1 673 ? -26.196 -10.063 7.848 1.00 88.81 673 LEU A CA 1
ATOM 5318 C C . LEU A 1 673 ? -25.686 -10.839 6.640 1.00 88.81 673 LEU A C 1
ATOM 5320 O O . LEU A 1 673 ? -26.299 -10.772 5.574 1.00 88.81 673 LEU A O 1
ATOM 5324 N N . ALA A 1 674 ? -24.643 -11.630 6.845 1.00 83.06 674 ALA A N 1
ATOM 5325 C CA . ALA A 1 674 ? -24.285 -12.725 5.956 1.00 83.06 674 ALA A CA 1
ATOM 5326 C C . ALA A 1 674 ? -24.636 -14.035 6.666 1.00 83.06 674 ALA A C 1
ATOM 5328 O O . ALA A 1 674 ? -24.196 -14.244 7.797 1.00 83.06 674 ALA A O 1
ATOM 5329 N N . TYR A 1 675 ? -25.442 -14.899 6.047 1.00 75.44 675 TYR A N 1
ATOM 5330 C CA . TYR A 1 675 ? -25.825 -16.199 6.615 1.00 75.44 675 TYR A CA 1
ATOM 5331 C C . TYR A 1 675 ? -25.738 -17.312 5.568 1.00 75.44 675 TYR A C 1
ATOM 5333 O O . TYR A 1 675 ? -25.935 -17.060 4.376 1.00 75.44 675 TYR A O 1
ATOM 5341 N N . SER A 1 676 ? -25.411 -18.529 6.008 1.00 61.06 676 SER A N 1
ATOM 5342 C CA . SER A 1 676 ? -25.160 -19.700 5.148 1.00 61.06 676 SER A CA 1
ATOM 5343 C C . SER A 1 676 ? -26.033 -20.894 5.475 1.00 61.06 676 SER A C 1
ATOM 5345 O O . SER A 1 676 ? -26.067 -21.241 6.678 1.00 61.06 676 SER A O 1
#

Foldseek 3Di:
DDDDDDDDDDDDDDDDDDPPPPDDPDDPPADLLLVLLLLLLQQCQVPVGSEFDALAWDLPVQQAAIFHGRLTQGLFQCLVLQLLVQLCVVPVPAPCVQCNVVSVVSPVDFQCTQVRRGHRDCPSCVCVSVSSNPDPDPSSLVSRVVSLVVFALLLLVVVCVVLPHDFSLLSSVSSSQCSPVNSVSSVVLLVVLPRGVVNPDDHLVSSVSSLVSVLVVVVVSVPPQSCSCVQSVVCSVVVVRNCPPFDWGDHPNDIDTRHSDYDSVDPPPPPDPVVVQWDWDWWAWPFKWKAKQVCFFDTRGLPQKAKAFADDPITIKMFTFTPCVVQALVWAFPWKKKKFFFAPPAPAFWPFKFKKFKFAFPDAADNVGDYQQARYDVHGAPHGLGWTAALVRDIVDLHGLWIDIDGSRDHRPRGIDMTTNRSVSNCCNNVVDPRRGIMMYTSHRYRHMTMTTDPSNSDPRRYMIMIITTNPPDDPDDDDDDKDKDKFFDKQKWKAKQVCFFDTRRLPQKQKAFADPPIGIKMFIFTDCVVLLPFFFFPWKKKKFWFAPDAPDFFPFKFKKFKFAFPDAADNVGDYQQARYDVHGAPHRLGWTAAPVRDTVDDHGLWIDIDGRRDHRPRGIDMTTNSSVVSCCSPVVDPRRGIIMYTSHRYRHMTITGDSNNPDPVRYMIMMTIGD

Mean predicted aligned error: 20.43 Å

pLDDT: mean 85.32, std 19.07, range [20.81, 98.75]